Protein AF-A0A0D0IXL4-F1 (afdb_monomer)

Structure (mmCIF, N/CA/C/O backbone):
data_AF-A0A0D0IXL4-F1
#
_entry.id   AF-A0A0D0IXL4-F1
#
loop_
_atom_site.group_PDB
_atom_site.id
_atom_site.type_symbol
_atom_site.label_atom_id
_atom_site.label_alt_id
_atom_site.label_comp_id
_atom_site.label_asym_id
_atom_site.label_entity_id
_atom_site.label_seq_id
_atom_site.pdbx_PDB_ins_code
_atom_site.Cartn_x
_atom_site.Cartn_y
_atom_site.Cartn_z
_atom_site.occupancy
_atom_site.B_iso_or_equiv
_atom_site.auth_seq_id
_atom_site.auth_comp_id
_atom_site.auth_asym_id
_atom_site.auth_atom_id
_atom_site.pdbx_PDB_model_num
ATOM 1 N N . MET A 1 1 ? -18.899 -15.062 31.248 1.00 59.69 1 MET A N 1
ATOM 2 C CA . MET A 1 1 ? -19.725 -14.976 30.022 1.00 59.69 1 MET A CA 1
ATOM 3 C C . MET A 1 1 ? -20.084 -13.546 29.604 1.00 59.69 1 MET A C 1
ATOM 5 O O . MET A 1 1 ? -19.850 -13.197 28.460 1.00 59.69 1 MET A O 1
ATOM 9 N N . ARG A 1 2 ? -20.596 -12.676 30.492 1.00 73.44 2 ARG A N 1
ATOM 10 C CA . ARG A 1 2 ? -21.011 -11.306 30.106 1.00 73.44 2 ARG A CA 1
ATOM 11 C C . ARG A 1 2 ? -19.868 -10.405 29.614 1.00 73.44 2 ARG A C 1
ATOM 13 O O . ARG A 1 2 ? -19.995 -9.761 28.582 1.00 73.44 2 ARG A O 1
ATOM 20 N N . LYS A 1 3 ? -18.745 -10.380 30.342 1.00 78.88 3 LYS A N 1
ATOM 21 C CA . LYS A 1 3 ? -17.550 -9.598 29.968 1.00 78.88 3 LYS A CA 1
ATOM 22 C C . LYS A 1 3 ? -16.921 -10.084 28.660 1.00 78.88 3 LYS A C 1
ATOM 24 O O . LYS A 1 3 ? -16.485 -9.268 27.862 1.00 78.88 3 LYS A O 1
ATOM 29 N N . THR A 1 4 ? -16.896 -11.399 28.439 1.00 80.12 4 THR A N 1
ATOM 30 C CA . THR A 1 4 ? -16.387 -11.995 27.197 1.00 80.12 4 THR A CA 1
ATOM 31 C C . THR A 1 4 ? -17.293 -11.677 26.011 1.00 80.12 4 THR A C 1
ATOM 33 O O . THR A 1 4 ? -16.784 -11.286 24.970 1.00 80.12 4 THR A O 1
ATOM 36 N N . LEU A 1 5 ? -18.619 -11.744 26.183 1.00 82.31 5 LEU A N 1
ATOM 37 C CA . LEU A 1 5 ? -19.578 -11.371 25.140 1.00 82.31 5 LEU A CA 1
ATOM 38 C C . LEU A 1 5 ? -19.495 -9.881 24.780 1.00 82.31 5 LEU A C 1
ATOM 40 O O . LEU A 1 5 ? -19.464 -9.559 23.599 1.00 82.31 5 LEU A O 1
ATOM 44 N N . LEU A 1 6 ? -19.367 -8.984 25.770 1.00 85.44 6 LEU A N 1
ATOM 45 C CA . LEU A 1 6 ? -19.098 -7.564 25.505 1.00 85.44 6 LEU A CA 1
ATOM 46 C C . LEU A 1 6 ? -17.774 -7.378 24.750 1.00 85.44 6 LEU A C 1
ATOM 48 O O . LEU A 1 6 ? -17.719 -6.601 23.809 1.00 85.44 6 LEU A O 1
ATOM 52 N N . GLY A 1 7 ? -16.710 -8.083 25.144 1.00 84.75 7 GLY A N 1
ATOM 53 C CA . GLY A 1 7 ? -15.416 -7.993 24.463 1.00 84.75 7 GLY A CA 1
ATOM 54 C C . GLY A 1 7 ? -15.495 -8.374 22.982 1.00 84.75 7 GLY A C 1
ATOM 55 O O . GLY A 1 7 ? -14.966 -7.650 22.143 1.00 84.75 7 GLY A O 1
ATOM 56 N N . ILE A 1 8 ? -16.196 -9.468 22.663 1.00 85.69 8 ILE A N 1
ATOM 57 C CA . ILE A 1 8 ? -16.444 -9.902 21.278 1.00 85.69 8 ILE A CA 1
ATOM 58 C C . ILE A 1 8 ? -17.292 -8.863 20.535 1.00 85.69 8 ILE A C 1
ATOM 60 O O . ILE A 1 8 ? -16.949 -8.478 19.420 1.00 85.69 8 ILE A O 1
ATOM 64 N N . ASP A 1 9 ? -18.359 -8.366 21.165 1.00 88.38 9 ASP A N 1
ATOM 65 C CA . ASP A 1 9 ? -19.241 -7.362 20.568 1.00 88.38 9 ASP A CA 1
ATOM 66 C C . ASP A 1 9 ? -18.495 -6.070 20.215 1.00 88.38 9 ASP A C 1
ATOM 68 O O . ASP A 1 9 ? -18.619 -5.558 19.104 1.00 88.38 9 ASP A O 1
ATOM 72 N N . LEU A 1 10 ? -17.658 -5.580 21.130 1.00 90.06 10 LEU A N 1
ATOM 73 C CA . LEU A 1 10 ? -16.831 -4.399 20.912 1.00 90.06 10 LEU A CA 1
ATOM 74 C C . LEU A 1 10 ? -15.777 -4.629 19.820 1.00 90.06 10 LEU A C 1
ATOM 76 O O . LEU A 1 10 ? -15.544 -3.734 19.016 1.00 90.06 10 LEU A O 1
ATOM 80 N N . ALA A 1 11 ? -15.178 -5.820 19.731 1.00 87.62 11 ALA A N 1
ATOM 81 C CA . ALA A 1 11 ? -14.245 -6.148 18.651 1.00 87.62 11 ALA A CA 1
ATOM 82 C C . ALA A 1 11 ? -14.926 -6.155 17.269 1.00 87.62 11 ALA A C 1
ATOM 84 O O . ALA A 1 11 ? -14.375 -5.643 16.297 1.00 87.62 11 ALA A O 1
ATOM 85 N N . ILE A 1 12 ? -16.148 -6.683 17.172 1.00 87.88 12 ILE A N 1
ATOM 86 C CA . ILE A 1 12 ? -16.920 -6.655 15.921 1.00 87.88 12 ILE A CA 1
ATOM 87 C C . ILE A 1 12 ? -17.332 -5.216 15.584 1.00 87.88 12 ILE A C 1
ATOM 89 O O . ILE A 1 12 ? -17.188 -4.783 14.439 1.00 87.88 12 ILE A O 1
ATOM 93 N N . CYS A 1 13 ? -17.774 -4.442 16.579 1.00 88.69 13 CYS A N 1
ATOM 94 C CA . CYS A 1 13 ? -18.131 -3.037 16.390 1.00 88.69 13 CYS A CA 1
ATOM 95 C C . CYS A 1 13 ? -16.931 -2.185 15.955 1.00 88.69 13 CYS A C 1
ATOM 97 O O . CYS A 1 13 ? -17.100 -1.294 15.123 1.00 88.69 13 CYS A O 1
ATOM 99 N N . SER A 1 14 ? -15.727 -2.434 16.482 1.00 88.19 14 SER A N 1
ATOM 100 C CA . SER A 1 14 ? -14.522 -1.695 16.091 1.00 88.19 14 SER A CA 1
ATOM 101 C C . SER A 1 14 ? -14.105 -2.005 14.654 1.00 88.19 14 SER A C 1
ATOM 103 O O . SER A 1 14 ? -13.852 -1.074 13.892 1.00 88.19 14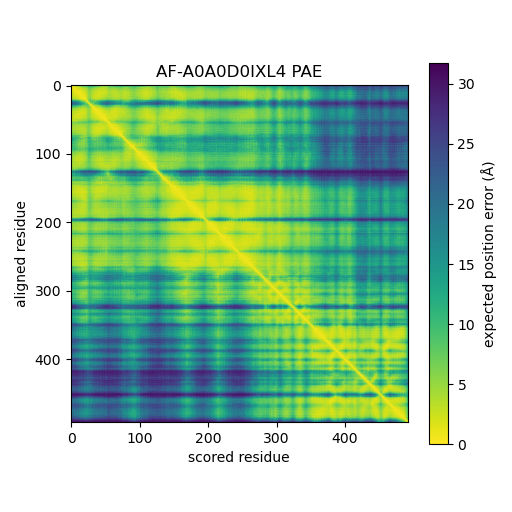 SER A O 1
ATOM 105 N N . LEU A 1 15 ? -14.117 -3.278 14.245 1.00 86.12 15 LEU A N 1
ATOM 106 C CA . LEU A 1 15 ? -13.844 -3.672 12.860 1.00 86.12 15 LEU A CA 1
ATOM 107 C C . LEU A 1 15 ? -14.854 -3.048 11.892 1.00 86.12 15 LEU A C 1
ATOM 109 O O . LEU A 1 15 ? -14.462 -2.485 10.868 1.00 86.12 15 LEU A O 1
ATOM 113 N N . TRP A 1 16 ? -16.143 -3.088 12.236 1.00 87.44 16 TRP A N 1
ATOM 114 C CA . TRP A 1 16 ? -17.185 -2.455 11.431 1.00 87.44 16 TRP A CA 1
ATOM 115 C C . TRP A 1 16 ? -17.025 -0.930 11.373 1.00 87.44 16 TRP A C 1
ATOM 117 O O . TRP A 1 16 ? -17.123 -0.360 10.292 1.00 87.44 16 TRP A O 1
ATOM 127 N N . THR A 1 17 ? -16.675 -0.277 12.486 1.00 86.94 17 THR A N 1
ATOM 128 C CA . THR A 1 17 ? -16.367 1.164 12.527 1.00 86.94 17 THR A CA 1
ATOM 129 C C . THR A 1 17 ? -15.219 1.510 11.578 1.00 86.94 17 THR A C 1
ATOM 131 O O . THR A 1 17 ? -15.349 2.410 10.754 1.00 86.94 17 THR A O 1
ATOM 134 N N . ILE A 1 18 ? -14.113 0.763 11.642 1.00 84.44 18 ILE A N 1
ATOM 135 C CA . ILE A 1 18 ? -12.942 0.954 10.774 1.00 84.44 18 ILE A CA 1
ATOM 136 C C . ILE A 1 18 ? -13.326 0.783 9.298 1.00 84.44 18 ILE A C 1
ATOM 138 O O . ILE A 1 18 ? -12.917 1.591 8.468 1.00 84.44 18 ILE A O 1
ATOM 142 N N . ALA A 1 19 ? -14.137 -0.224 8.960 1.00 81.44 19 ALA A N 1
ATOM 143 C CA . ALA A 1 19 ? -14.572 -0.474 7.585 1.00 81.44 19 ALA A CA 1
ATOM 144 C C . ALA A 1 19 ? -15.552 0.595 7.064 1.00 81.44 19 ALA A C 1
ATOM 146 O O . ALA A 1 19 ? -15.391 1.105 5.951 1.00 81.44 19 ALA A O 1
ATOM 147 N N . ALA A 1 20 ? -16.555 0.952 7.869 1.00 81.00 20 ALA A N 1
ATOM 148 C CA . ALA A 1 20 ? -17.573 1.935 7.516 1.00 81.00 20 ALA A CA 1
ATOM 149 C C . ALA A 1 20 ? -16.964 3.323 7.318 1.00 81.00 20 ALA A C 1
ATOM 151 O O . ALA A 1 20 ? -17.274 4.001 6.336 1.00 81.00 20 ALA A O 1
ATOM 152 N N . LEU A 1 21 ? -16.057 3.714 8.214 1.00 78.88 21 LEU A N 1
ATOM 153 C CA . LEU A 1 21 ? -15.384 5.001 8.153 1.00 78.88 21 LEU A CA 1
ATOM 154 C C . LEU A 1 21 ? -14.280 4.998 7.093 1.00 78.88 21 LEU A C 1
ATOM 156 O O . LEU A 1 21 ? -14.311 5.839 6.201 1.00 78.88 21 LEU A O 1
ATOM 160 N N . GLY A 1 22 ? -13.367 4.024 7.089 1.00 73.62 22 GLY A N 1
ATOM 161 C CA . GLY A 1 22 ? -12.206 3.997 6.186 1.00 73.62 22 GLY A CA 1
ATOM 162 C C . GLY A 1 22 ? -12.528 4.042 4.687 1.00 73.62 22 GLY A C 1
ATOM 163 O O . GLY A 1 22 ? -11.679 4.413 3.886 1.00 73.62 22 GLY A O 1
ATOM 164 N N . SER A 1 23 ? -13.757 3.709 4.293 1.00 67.38 23 SER A N 1
ATOM 165 C CA . SER A 1 23 ? -14.233 3.844 2.910 1.00 67.38 23 SER A CA 1
ATOM 166 C C . SER A 1 23 ? -14.650 5.269 2.505 1.00 67.38 23 SER A C 1
ATOM 168 O O . SER A 1 23 ? -14.954 5.512 1.340 1.00 67.38 23 SER A O 1
ATOM 170 N N . ARG A 1 24 ? -14.695 6.211 3.453 1.00 69.12 24 ARG A N 1
ATOM 171 C CA . ARG A 1 24 ? -15.219 7.570 3.284 1.00 69.12 24 ARG A CA 1
ATOM 172 C C . ARG A 1 24 ? -14.089 8.572 3.502 1.00 69.12 24 ARG A C 1
ATOM 174 O O . ARG A 1 24 ? -13.617 8.746 4.622 1.00 69.12 24 ARG A O 1
ATOM 181 N N . ILE A 1 25 ? -13.651 9.215 2.421 1.00 56.69 25 ILE A N 1
ATOM 182 C CA . ILE A 1 25 ? -12.528 10.171 2.430 1.00 56.69 25 ILE A CA 1
ATOM 183 C C . ILE A 1 25 ? -13.014 11.601 2.746 1.00 56.69 25 ILE A C 1
ATOM 185 O O . ILE A 1 25 ? -12.308 12.362 3.402 1.00 56.69 25 ILE A O 1
ATOM 189 N N . ALA A 1 26 ? -14.249 11.956 2.370 1.00 56.75 26 ALA A N 1
ATOM 190 C CA . ALA A 1 26 ? -14.803 13.303 2.536 1.00 56.75 26 ALA A CA 1
ATOM 191 C C . ALA A 1 26 ? -15.805 13.387 3.703 1.00 56.75 26 ALA A C 1
ATOM 193 O O . ALA A 1 26 ? -17.016 13.249 3.534 1.00 56.75 26 ALA A O 1
ATOM 194 N N . TRP A 1 27 ? -15.280 13.627 4.903 1.00 56.19 27 TRP A N 1
ATOM 195 C CA . TRP A 1 27 ? -16.036 13.680 6.158 1.00 56.19 27 TRP A CA 1
ATOM 196 C C . TRP A 1 27 ? -17.001 14.854 6.286 1.00 56.19 27 TRP A C 1
ATOM 198 O O . TRP A 1 27 ? -18.099 14.691 6.809 1.00 56.19 27 TRP A O 1
ATOM 208 N N . VAL A 1 28 ? -16.575 16.026 5.820 1.00 53.00 28 VAL A N 1
ATOM 209 C CA . VAL A 1 28 ? -17.276 17.299 6.046 1.00 53.00 28 VAL A CA 1
ATOM 210 C C . VAL A 1 28 ? -18.289 17.591 4.936 1.00 53.00 28 VAL A C 1
ATOM 212 O O . VAL A 1 28 ? -19.235 18.339 5.145 1.00 53.00 28 VAL A O 1
ATOM 215 N N . ALA A 1 29 ? -18.127 16.965 3.769 1.00 56.06 29 ALA A N 1
ATOM 216 C CA . ALA A 1 29 ? -18.867 17.340 2.570 1.00 56.06 29 ALA A CA 1
ATOM 217 C C . ALA A 1 29 ? -20.247 16.675 2.437 1.00 56.06 29 ALA A C 1
ATOM 219 O O . ALA A 1 29 ? -21.055 17.139 1.640 1.00 56.06 29 ALA A O 1
ATOM 220 N N . THR A 1 30 ? -20.535 15.587 3.169 1.00 66.94 30 THR A N 1
ATOM 221 C CA . THR A 1 30 ? -21.775 14.819 2.953 1.00 66.94 30 THR A CA 1
ATOM 222 C C . THR A 1 30 ? -22.548 14.564 4.252 1.00 66.94 30 THR A C 1
ATOM 224 O O . THR A 1 30 ? -22.001 13.981 5.181 1.00 66.94 30 THR A O 1
ATOM 227 N N . PRO A 1 31 ? -23.848 14.906 4.337 1.00 70.88 31 PRO A N 1
ATOM 228 C CA . PRO A 1 31 ? -24.694 14.577 5.495 1.00 70.88 31 PRO A CA 1
ATOM 229 C C . PRO A 1 31 ? -24.718 13.076 5.837 1.00 70.88 31 PRO A C 1
ATOM 231 O O . PRO A 1 31 ? -24.894 12.683 6.990 1.00 70.88 31 PRO A O 1
ATOM 234 N N . ALA A 1 32 ? -24.482 12.227 4.834 1.00 70.56 32 ALA A N 1
ATOM 235 C CA . ALA A 1 32 ? -24.432 10.778 4.963 1.00 70.56 32 ALA A CA 1
ATOM 236 C C . ALA A 1 32 ? -23.350 10.268 5.938 1.00 70.56 32 ALA A C 1
ATOM 238 O O . ALA A 1 32 ? -23.561 9.251 6.597 1.00 70.56 32 ALA A O 1
ATOM 239 N N . THR A 1 33 ? -22.201 10.945 6.061 1.00 73.88 33 THR A N 1
ATOM 240 C CA . THR A 1 33 ? -21.124 10.537 6.991 1.00 73.88 33 THR A CA 1
ATOM 241 C C . THR A 1 33 ? -21.534 10.735 8.449 1.00 73.88 33 THR A C 1
ATOM 243 O O . THR A 1 33 ? -21.271 9.870 9.287 1.00 73.88 33 THR A O 1
ATOM 246 N N . TRP A 1 34 ? -22.239 11.828 8.748 1.00 79.38 34 TRP A N 1
ATOM 247 C CA . TRP A 1 34 ? -22.753 12.131 10.084 1.00 79.38 34 TRP A CA 1
ATOM 248 C C . TRP A 1 34 ? -23.787 11.107 10.549 1.00 79.38 34 TRP A C 1
ATOM 250 O O . TRP A 1 34 ? -23.755 10.676 11.700 1.00 79.38 34 TRP A O 1
ATOM 260 N N . ILE A 1 35 ? -24.648 10.647 9.640 1.00 82.44 35 ILE A N 1
ATOM 261 C CA . ILE A 1 35 ? -25.634 9.597 9.927 1.00 82.44 35 ILE A CA 1
ATOM 262 C C . ILE A 1 35 ? -24.937 8.279 10.288 1.00 82.44 35 ILE A C 1
ATOM 264 O O . ILE A 1 35 ? -25.296 7.652 11.283 1.00 82.44 35 ILE A O 1
ATOM 268 N N . VAL A 1 36 ? -23.896 7.881 9.545 1.00 82.31 36 VAL A N 1
ATOM 269 C CA . VAL A 1 36 ? -23.115 6.665 9.846 1.00 82.31 36 VAL A CA 1
ATOM 270 C C . VAL A 1 36 ? -22.403 6.778 11.194 1.00 82.31 36 VAL A C 1
ATOM 272 O O . VAL A 1 36 ? -22.407 5.824 11.967 1.00 82.31 36 VAL A O 1
ATOM 275 N N . MET A 1 37 ? -21.844 7.945 11.520 1.00 84.75 37 MET A N 1
ATOM 276 C CA . MET A 1 37 ? -21.252 8.204 12.837 1.00 84.75 37 MET A CA 1
ATOM 277 C C . MET A 1 37 ? -22.267 8.059 13.970 1.00 84.75 37 MET A C 1
ATOM 279 O O . MET A 1 37 ? -21.988 7.382 14.959 1.00 84.75 37 MET A O 1
ATOM 283 N N . LEU A 1 38 ? -23.455 8.649 13.828 1.00 87.38 38 LEU A N 1
ATOM 284 C CA . LEU A 1 38 ? -24.531 8.512 14.812 1.00 87.38 38 LEU A CA 1
ATOM 285 C C . LEU A 1 38 ? -24.987 7.053 14.951 1.00 87.38 38 LEU A C 1
ATOM 287 O O . LEU A 1 38 ? -25.262 6.588 16.059 1.00 87.38 38 LEU A O 1
ATOM 291 N N . LEU A 1 39 ? -25.008 6.303 13.849 1.00 88.88 39 LEU A N 1
ATOM 292 C CA . LEU A 1 39 ? -25.343 4.880 13.831 1.00 88.88 39 LEU A CA 1
ATOM 293 C C . LEU A 1 39 ? -24.285 4.052 14.587 1.00 88.88 39 LEU A C 1
ATOM 295 O O . LEU A 1 39 ? -24.630 3.224 15.427 1.00 88.88 39 LEU A O 1
ATOM 299 N N . ILE A 1 40 ? -22.995 4.332 14.385 1.00 88.94 40 ILE A N 1
ATOM 300 C CA . ILE A 1 40 ? -21.899 3.697 15.138 1.00 88.94 40 ILE A CA 1
ATOM 301 C C . ILE A 1 40 ? -21.986 4.040 16.631 1.00 88.94 40 ILE A C 1
ATOM 303 O O . ILE A 1 40 ? -21.918 3.153 17.484 1.00 88.94 40 ILE A O 1
ATOM 307 N N . MET A 1 41 ? -22.173 5.318 16.961 1.00 89.12 41 MET A N 1
ATOM 308 C CA . MET A 1 41 ? -22.236 5.785 18.347 1.00 89.12 41 MET A CA 1
ATOM 309 C C . MET A 1 41 ? -23.440 5.207 19.096 1.00 89.12 41 MET A C 1
ATOM 311 O O . MET A 1 41 ? -23.290 4.749 20.229 1.00 89.12 41 MET A O 1
ATOM 315 N N . SER A 1 42 ? -24.614 5.163 18.460 1.00 89.50 42 SER A N 1
ATOM 316 C CA . SER A 1 42 ? -25.811 4.534 19.032 1.00 89.50 42 SER A CA 1
ATOM 317 C C . SER A 1 42 ? -25.621 3.029 19.240 1.00 89.50 42 SER A C 1
ATOM 319 O O . SER A 1 42 ? -26.000 2.515 20.294 1.00 89.50 42 SER A O 1
ATOM 321 N N . ARG A 1 43 ? -24.942 2.330 18.318 1.00 90.81 43 ARG A N 1
ATOM 322 C CA . ARG A 1 43 ? -24.628 0.901 18.470 1.00 90.81 43 ARG A CA 1
ATOM 323 C C . ARG A 1 43 ? -23.680 0.611 19.629 1.00 90.81 43 ARG A C 1
ATOM 325 O O . ARG A 1 43 ? -23.906 -0.345 20.371 1.00 90.81 43 ARG A O 1
ATOM 332 N N . LEU A 1 44 ? -22.636 1.422 19.798 1.00 89.88 44 LEU A N 1
ATOM 333 C CA . LEU A 1 44 ? -21.709 1.299 20.927 1.00 89.88 44 LEU A CA 1
ATOM 334 C C . LEU A 1 44 ? -22.412 1.602 22.252 1.00 89.88 44 LEU A C 1
ATOM 336 O O . LEU A 1 44 ? -22.243 0.879 23.234 1.00 89.88 44 LEU A O 1
ATOM 340 N N . LEU A 1 45 ? -23.244 2.644 22.277 1.00 89.31 45 LEU A N 1
ATOM 341 C CA . LEU A 1 45 ? -24.039 3.001 23.448 1.00 89.31 45 LEU A CA 1
ATOM 342 C C . LEU A 1 45 ? -25.013 1.878 23.832 1.00 89.31 45 LEU A C 1
ATOM 344 O O . LEU A 1 45 ? -25.172 1.573 25.017 1.00 89.31 45 LEU A O 1
ATOM 348 N N . LEU A 1 46 ? -25.609 1.208 22.843 1.00 88.69 46 LEU A N 1
ATOM 349 C CA . LEU A 1 46 ? -26.437 0.026 23.055 1.00 88.69 46 LEU A CA 1
ATOM 350 C C . LEU A 1 46 ? -25.638 -1.117 23.705 1.00 88.69 46 LEU A C 1
ATOM 352 O O . LEU A 1 46 ? -26.096 -1.679 24.697 1.00 88.69 46 LEU A O 1
ATOM 356 N N . SER A 1 47 ? -24.419 -1.416 23.239 1.00 88.88 47 SER A N 1
ATOM 357 C CA . SER A 1 47 ? -23.553 -2.437 23.859 1.00 88.88 47 SER A CA 1
ATOM 358 C C . SER A 1 47 ? -23.316 -2.175 25.345 1.00 88.88 47 SER A C 1
ATOM 360 O O . SER A 1 47 ? -23.478 -3.075 26.174 1.00 88.88 47 SER A O 1
ATOM 362 N N . PHE A 1 48 ? -22.950 -0.938 25.696 1.00 86.56 48 PHE A N 1
ATOM 363 C CA . PHE A 1 48 ? -22.652 -0.572 27.080 1.00 86.56 48 PHE A CA 1
ATOM 364 C C . PHE A 1 48 ? -23.913 -0.563 27.949 1.00 86.56 48 PHE A C 1
ATOM 366 O O . PHE A 1 48 ? -23.894 -1.118 29.046 1.00 86.56 48 PHE A O 1
ATOM 373 N N . THR A 1 49 ? -25.038 -0.034 27.464 1.00 86.00 49 THR A N 1
ATOM 374 C CA . THR A 1 49 ? -26.302 -0.052 28.226 1.00 86.00 49 THR A CA 1
ATOM 375 C C . THR A 1 49 ? -26.839 -1.475 28.445 1.00 86.00 49 THR A C 1
ATOM 377 O O . THR A 1 49 ? -27.256 -1.808 29.559 1.00 86.00 49 THR A O 1
ATOM 380 N N . LEU A 1 50 ? -26.734 -2.370 27.454 1.00 85.75 50 LEU A N 1
ATOM 381 C CA . LEU A 1 50 ? -27.044 -3.799 27.618 1.00 85.75 50 LEU A CA 1
ATOM 382 C C . LEU A 1 50 ? -26.060 -4.497 28.572 1.00 85.75 50 LEU A C 1
ATOM 384 O O . LEU A 1 50 ? -26.449 -5.366 29.363 1.00 85.75 50 LEU A O 1
ATOM 388 N N . TYR A 1 51 ? -24.787 -4.096 28.564 1.00 84.69 51 TYR A N 1
ATOM 389 C CA . TYR A 1 51 ? -23.784 -4.573 29.518 1.00 84.69 51 TYR A CA 1
ATOM 390 C C . TYR A 1 51 ? -23.956 -4.028 30.942 1.00 84.69 51 TYR A C 1
ATOM 392 O O . TYR A 1 51 ? -23.528 -4.686 31.888 1.00 84.69 51 TYR A O 1
ATOM 400 N N . HIS A 1 52 ? -24.626 -2.900 31.142 1.00 82.75 52 HIS A N 1
ATOM 401 C CA . HIS A 1 52 ? -25.021 -2.456 32.480 1.00 82.75 52 HIS A CA 1
ATOM 402 C C . HIS A 1 52 ? -26.394 -2.992 32.899 1.00 82.75 52 HIS A C 1
ATOM 404 O O . HIS A 1 52 ? -26.670 -3.074 34.087 1.00 82.75 52 HIS A O 1
ATOM 410 N N . ARG A 1 53 ? -27.163 -3.570 31.960 1.00 81.25 53 ARG A N 1
ATOM 411 C CA . ARG A 1 53 ? -28.532 -4.077 32.179 1.00 81.25 53 ARG A CA 1
ATOM 412 C C . ARG A 1 53 ? -29.480 -2.923 32.519 1.00 81.25 53 ARG A C 1
ATOM 414 O O . ARG A 1 53 ? -30.330 -3.014 33.387 1.00 81.25 53 ARG A O 1
ATOM 421 N N . GLU A 1 54 ? -29.325 -1.826 31.795 1.00 82.00 54 GLU A N 1
ATOM 422 C CA . GLU A 1 54 ? -30.071 -0.600 32.052 1.00 82.00 54 GLU A CA 1
ATOM 423 C C . GLU A 1 54 ? -31.467 -0.678 31.443 1.00 82.00 54 GLU A C 1
ATOM 425 O O . GLU A 1 54 ? -31.629 -1.013 30.264 1.00 82.00 54 GLU A O 1
ATOM 430 N N . LYS A 1 55 ? -32.485 -0.309 32.223 1.00 78.69 55 LYS A N 1
ATOM 431 C CA . LYS A 1 55 ? -33.883 -0.276 31.773 1.00 78.69 55 LYS A CA 1
ATOM 432 C C . LYS A 1 55 ? -34.068 0.650 30.569 1.00 78.69 55 LYS A C 1
ATOM 434 O O . LYS A 1 55 ? -34.845 0.346 29.673 1.00 78.69 55 LYS A O 1
ATOM 439 N N . LYS A 1 56 ? -33.301 1.743 30.510 1.00 82.69 56 LYS A N 1
ATOM 440 C CA . LYS A 1 56 ? 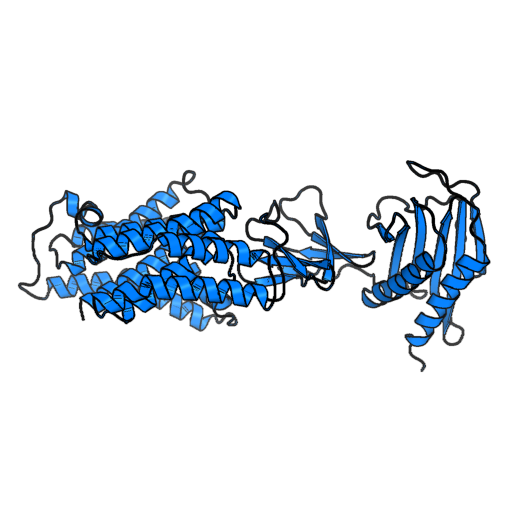-33.316 2.746 29.429 1.00 82.69 56 LYS A CA 1
ATOM 441 C C . LYS A 1 56 ? -32.515 2.346 28.181 1.00 82.69 56 LYS A C 1
ATOM 443 O O . LYS A 1 56 ? -32.376 3.160 27.276 1.00 82.69 56 LYS A O 1
ATOM 448 N N . SER A 1 57 ? -32.023 1.106 28.087 1.00 82.12 57 SER A N 1
ATOM 449 C CA . SER A 1 57 ? -31.330 0.593 26.887 1.00 82.12 57 SER A CA 1
ATOM 450 C C . SER A 1 57 ? -32.206 0.571 25.624 1.00 82.12 57 SER A C 1
ATOM 452 O O . SER A 1 57 ? -31.675 0.559 24.515 1.00 82.12 57 SER A O 1
ATOM 454 N N . TRP A 1 58 ? -33.535 0.659 25.764 1.00 82.75 58 TRP A N 1
ATOM 455 C CA . TRP A 1 58 ? -34.444 0.823 24.626 1.00 82.75 58 TRP A CA 1
ATOM 456 C C . TRP A 1 58 ? -34.212 2.129 23.854 1.00 82.75 58 TRP A C 1
ATOM 458 O O . TRP A 1 58 ? -34.461 2.158 22.656 1.00 82.75 58 TRP A O 1
ATOM 468 N N . ILE A 1 59 ? -33.700 3.186 24.500 1.00 84.69 59 ILE A N 1
ATOM 469 C CA . ILE A 1 59 ? -33.443 4.490 23.865 1.00 84.69 59 ILE A CA 1
ATOM 470 C C . ILE A 1 59 ? -32.336 4.379 22.802 1.00 84.69 59 ILE A C 1
ATOM 472 O O . ILE A 1 59 ? -32.623 4.637 21.630 1.00 84.69 59 ILE A O 1
ATOM 476 N N . PRO A 1 60 ? -31.096 3.950 23.135 1.00 86.00 60 PRO A N 1
ATOM 477 C CA . PRO A 1 60 ? -30.075 3.723 22.115 1.00 86.00 60 PRO A CA 1
ATOM 478 C C . PRO A 1 60 ? -30.475 2.617 21.134 1.00 86.00 60 PRO A C 1
ATOM 480 O O . PRO A 1 60 ? -30.078 2.677 19.975 1.00 86.00 60 PRO A O 1
ATOM 483 N N . GLY A 1 61 ? -31.293 1.648 21.564 1.00 86.31 61 GLY A N 1
ATOM 484 C CA . GLY A 1 61 ? -31.850 0.612 20.695 1.00 86.31 61 GLY A CA 1
ATOM 485 C C . GLY A 1 61 ? -32.757 1.172 19.597 1.00 86.31 61 GLY A C 1
ATOM 486 O O . GLY A 1 61 ? -32.523 0.902 18.423 1.00 86.31 61 GLY A O 1
ATOM 487 N N . LEU A 1 62 ? -33.751 1.992 19.951 1.00 87.69 62 LEU A N 1
ATOM 488 C CA . LEU A 1 62 ? -34.639 2.646 18.984 1.00 87.69 62 LEU A CA 1
ATOM 489 C C . LEU A 1 62 ? -33.879 3.612 18.083 1.00 87.69 62 LEU A C 1
ATOM 491 O O . LEU A 1 62 ? -34.124 3.628 16.880 1.00 87.69 62 LEU A O 1
ATOM 495 N N . LEU A 1 63 ? -32.937 4.379 18.642 1.00 88.31 63 LEU A N 1
ATOM 496 C CA . LEU A 1 63 ? -32.096 5.282 17.859 1.00 88.31 63 LEU A CA 1
ATOM 497 C C . LEU A 1 63 ? -31.295 4.502 16.806 1.00 88.31 63 LEU A C 1
ATOM 499 O O . LEU A 1 63 ? -31.290 4.872 15.636 1.00 88.31 63 LEU A O 1
ATOM 503 N N . PHE A 1 64 ? -30.668 3.392 17.202 1.00 89.50 64 PHE A N 1
ATOM 504 C CA . PHE A 1 64 ? -29.915 2.530 16.297 1.00 89.50 64 PHE A CA 1
ATOM 505 C C . PHE A 1 64 ? -30.802 1.893 15.220 1.00 89.50 64 PHE A C 1
ATOM 507 O O . PHE A 1 64 ? -30.453 1.929 14.040 1.00 89.50 64 PHE A O 1
ATOM 514 N N . MET A 1 65 ? -31.963 1.351 15.599 1.00 87.31 65 MET A N 1
ATOM 515 C CA . MET A 1 65 ? -32.911 0.747 14.656 1.00 87.31 65 MET A CA 1
ATOM 516 C C . MET A 1 65 ? -33.455 1.778 13.664 1.00 87.31 65 MET A C 1
ATOM 518 O O . MET A 1 65 ? -33.475 1.514 12.465 1.00 87.31 65 MET A O 1
ATOM 522 N N . GLY A 1 66 ? -33.831 2.967 14.142 1.00 87.94 66 GLY A N 1
ATOM 523 C CA . GLY A 1 66 ? -34.325 4.061 13.306 1.00 87.94 66 GLY A CA 1
ATOM 524 C C . GLY A 1 66 ? -33.271 4.563 12.320 1.00 87.94 66 GLY A C 1
ATOM 525 O O . GLY A 1 66 ? -33.551 4.673 11.129 1.00 87.94 66 GLY A O 1
ATOM 526 N N . LEU A 1 67 ? -32.035 4.787 12.783 1.00 87.62 67 LEU A N 1
ATOM 527 C CA . LEU A 1 67 ? -30.920 5.180 11.913 1.00 87.62 67 LEU A CA 1
ATOM 528 C C . LEU A 1 67 ? -30.569 4.089 10.897 1.00 87.62 67 LEU A C 1
ATOM 530 O O . LEU A 1 67 ? -30.241 4.407 9.758 1.00 87.62 67 LEU A O 1
ATOM 534 N N . THR A 1 68 ? -30.658 2.814 11.282 1.00 84.94 68 THR A N 1
ATOM 535 C CA . THR A 1 68 ? -30.409 1.684 10.376 1.00 84.94 68 THR A CA 1
ATOM 536 C C . THR A 1 68 ? -31.493 1.581 9.308 1.00 84.94 68 THR A C 1
ATOM 538 O O . THR A 1 68 ? -31.166 1.483 8.128 1.00 84.94 68 THR A O 1
ATOM 541 N N . ALA A 1 69 ? -32.769 1.670 9.691 1.00 85.69 69 ALA A N 1
ATOM 542 C CA . ALA A 1 69 ? -33.887 1.670 8.750 1.00 85.69 69 ALA A CA 1
ATOM 543 C C . ALA A 1 69 ? -33.792 2.843 7.765 1.00 85.69 69 ALA A C 1
ATOM 545 O O . ALA A 1 69 ? -33.938 2.641 6.563 1.00 85.69 69 ALA A O 1
ATOM 546 N N . PHE A 1 70 ? -33.459 4.039 8.261 1.00 85.62 70 PHE A N 1
ATOM 547 C CA . PHE A 1 70 ? -33.239 5.220 7.431 1.00 85.62 70 PHE A CA 1
ATOM 548 C C . PHE A 1 70 ? -32.047 5.054 6.475 1.00 85.62 70 PHE A C 1
ATOM 550 O O . PHE A 1 70 ? -32.141 5.356 5.287 1.00 85.62 70 PHE A O 1
ATOM 557 N N . ALA A 1 71 ? -30.916 4.546 6.972 1.00 83.38 71 ALA A N 1
ATOM 558 C CA . ALA A 1 71 ? -29.744 4.305 6.139 1.00 83.38 71 ALA A CA 1
ATOM 559 C C . ALA A 1 71 ? -30.051 3.295 5.021 1.00 83.38 71 ALA A C 1
ATOM 561 O O . ALA A 1 71 ? -29.670 3.527 3.878 1.00 83.38 71 ALA A O 1
ATOM 562 N N . ILE A 1 72 ? -30.802 2.228 5.312 1.00 81.94 72 ILE A N 1
ATOM 563 C CA . ILE A 1 72 ? -31.232 1.251 4.303 1.00 81.94 72 ILE A CA 1
ATOM 564 C C . ILE A 1 72 ? -32.214 1.879 3.304 1.00 81.94 72 ILE A C 1
ATOM 566 O O . ILE A 1 72 ? -32.041 1.693 2.102 1.00 81.94 72 ILE A O 1
ATOM 570 N N . SER A 1 73 ? -33.206 2.654 3.761 1.00 82.00 73 SER A N 1
ATOM 571 C CA . SER A 1 73 ? -34.223 3.243 2.875 1.00 82.00 73 SER A CA 1
ATOM 572 C C . SER A 1 73 ? -33.647 4.247 1.878 1.00 82.00 73 SER A C 1
ATOM 574 O O . SER A 1 73 ? -34.159 4.377 0.773 1.00 82.00 73 SER A O 1
ATOM 576 N N . VAL A 1 74 ? -32.578 4.952 2.258 1.00 81.56 74 VAL A N 1
ATOM 577 C CA . VAL A 1 74 ? -31.885 5.923 1.393 1.00 81.56 74 VAL A CA 1
ATOM 578 C C . VAL A 1 74 ? -30.754 5.256 0.584 1.00 81.56 74 VAL A C 1
ATOM 580 O O . VAL A 1 74 ? -30.027 5.924 -0.144 1.00 81.56 74 VAL A O 1
ATOM 583 N N . GLY A 1 75 ? -30.578 3.931 0.689 1.00 74.25 75 GLY A N 1
ATOM 584 C CA . GLY A 1 75 ? -29.512 3.203 -0.011 1.00 74.25 75 GLY A CA 1
ATOM 585 C C . GLY A 1 75 ? -28.104 3.574 0.471 1.00 74.25 75 GLY A C 1
ATOM 586 O O . GLY A 1 75 ? -27.125 3.464 -0.267 1.00 74.25 75 GLY A O 1
ATOM 587 N N . LEU A 1 76 ? -27.985 4.054 1.707 1.00 75.12 76 LEU A N 1
ATOM 588 C CA . LEU A 1 76 ? -26.738 4.522 2.285 1.00 75.12 76 LEU A CA 1
ATOM 589 C C . LEU A 1 76 ? -25.867 3.317 2.647 1.00 75.12 76 LEU A C 1
ATOM 591 O O . LEU A 1 76 ? -26.199 2.532 3.530 1.00 75.12 76 LEU A O 1
ATOM 595 N N . ASP A 1 77 ? -24.732 3.166 1.967 1.00 70.31 77 ASP A N 1
ATOM 596 C CA . ASP A 1 77 ? -23.876 1.991 2.145 1.00 70.31 77 ASP A CA 1
ATOM 597 C C . ASP A 1 77 ? -23.200 1.975 3.533 1.00 70.31 77 ASP A C 1
ATOM 599 O O . ASP A 1 77 ? -22.261 2.729 3.809 1.00 70.31 77 ASP A O 1
ATOM 603 N N . ILE A 1 78 ? -23.672 1.095 4.419 1.00 70.25 78 ILE A N 1
ATOM 604 C CA . ILE A 1 78 ? -23.138 0.884 5.778 1.00 70.25 78 ILE A CA 1
ATOM 605 C C . ILE A 1 78 ? -21.902 -0.053 5.761 1.00 70.25 78 ILE A C 1
ATOM 607 O O . ILE A 1 78 ? -21.317 -0.359 6.802 1.00 70.25 78 ILE A O 1
ATOM 611 N N . LYS A 1 79 ? -21.467 -0.491 4.566 1.00 72.31 79 LYS A N 1
ATOM 612 C CA . LYS A 1 79 ? -20.213 -1.210 4.278 1.00 72.31 79 LYS A CA 1
ATOM 613 C C . LYS A 1 79 ? -20.010 -2.524 5.035 1.00 72.31 79 LYS A C 1
ATOM 615 O O . LYS A 1 79 ? -18.874 -2.955 5.234 1.00 72.31 79 LYS A O 1
ATOM 620 N N . LEU A 1 80 ? -21.096 -3.234 5.344 1.00 69.88 80 LEU A N 1
ATOM 621 C CA . LEU A 1 80 ? -21.048 -4.632 5.807 1.00 69.88 80 LEU A CA 1
ATOM 622 C C . LEU A 1 80 ? -20.286 -5.524 4.810 1.00 69.88 80 LEU A C 1
ATOM 624 O O . LEU A 1 80 ? -19.395 -6.285 5.184 1.00 69.88 80 LEU A O 1
ATOM 628 N N . ASN A 1 81 ? -20.560 -5.315 3.523 1.00 69.81 81 ASN A N 1
ATOM 629 C CA . ASN A 1 81 ? -19.912 -5.975 2.391 1.00 69.81 81 ASN A CA 1
ATOM 630 C C . ASN A 1 81 ? -18.403 -5.685 2.309 1.00 69.81 81 ASN A C 1
ATOM 632 O O . ASN A 1 81 ? -17.617 -6.535 1.890 1.00 69.81 81 ASN A O 1
ATOM 636 N N . GLY A 1 82 ? -17.981 -4.484 2.717 1.00 67.06 82 GLY A N 1
ATOM 637 C CA . GLY A 1 82 ? -16.575 -4.081 2.719 1.00 67.06 82 GLY A CA 1
ATOM 638 C C . GLY A 1 82 ? -15.742 -4.938 3.670 1.00 67.06 82 GLY A C 1
ATOM 639 O O . GLY A 1 82 ? -14.672 -5.408 3.300 1.00 67.06 82 GLY A O 1
ATOM 640 N N . LEU A 1 83 ? -16.271 -5.216 4.859 1.00 70.44 83 LEU A N 1
ATOM 641 C CA . LEU A 1 83 ? -15.591 -6.009 5.880 1.00 70.44 83 LEU A CA 1
ATOM 642 C C . LEU A 1 83 ? -15.366 -7.467 5.442 1.00 70.44 83 LEU A C 1
ATOM 644 O O . LEU A 1 83 ? -14.270 -7.994 5.617 1.00 70.44 83 LEU A O 1
ATOM 648 N N . ALA A 1 84 ? -16.361 -8.085 4.796 1.00 72.75 84 ALA A N 1
ATOM 649 C CA . ALA A 1 84 ? -16.237 -9.436 4.245 1.00 72.75 84 ALA A CA 1
ATOM 650 C C . ALA A 1 84 ? -15.307 -9.484 3.019 1.00 72.75 84 ALA A C 1
ATOM 652 O O . ALA A 1 84 ? -14.447 -10.355 2.924 1.00 72.75 84 ALA A O 1
ATOM 653 N N . SER A 1 85 ? -15.434 -8.523 2.095 1.00 72.44 85 SER A N 1
ATOM 654 C CA . SER A 1 85 ? -14.630 -8.476 0.860 1.00 72.44 85 SER A CA 1
ATOM 655 C C . SER A 1 85 ? -13.134 -8.271 1.116 1.00 72.44 85 SER A C 1
ATOM 657 O O . SER A 1 85 ? -12.309 -8.843 0.411 1.00 72.44 85 SER A O 1
ATOM 659 N N . LYS A 1 86 ? -12.768 -7.486 2.138 1.00 73.25 86 LYS A N 1
ATOM 660 C CA . LYS A 1 86 ? -11.370 -7.169 2.466 1.00 73.25 86 LYS A CA 1
ATOM 661 C C . LYS A 1 86 ? -10.647 -8.289 3.216 1.00 73.25 86 LYS A C 1
ATOM 663 O O . LYS A 1 86 ? -9.421 -8.275 3.235 1.00 73.25 86 LYS A O 1
ATOM 668 N N . ALA A 1 87 ? -11.367 -9.262 3.780 1.00 70.12 87 ALA A N 1
ATOM 669 C CA . ALA A 1 87 ? -10.766 -10.422 4.438 1.00 70.12 87 ALA A CA 1
ATOM 670 C C . ALA A 1 87 ? -9.999 -11.323 3.452 1.00 70.12 87 ALA A C 1
ATOM 672 O O . ALA A 1 87 ? -8.910 -11.782 3.779 1.00 70.12 87 ALA A O 1
ATOM 673 N N . PHE A 1 88 ? -10.522 -11.514 2.236 1.00 71.19 88 PHE A N 1
ATOM 674 C CA . PHE A 1 88 ? -9.904 -12.344 1.192 1.00 71.19 88 PHE A CA 1
ATOM 675 C C . PHE A 1 88 ? -8.501 -11.864 0.785 1.00 71.19 88 PHE A C 1
ATOM 677 O O . PHE A 1 88 ? -7.542 -12.597 1.026 1.00 71.19 88 PHE A O 1
ATOM 684 N N . PRO A 1 89 ? -8.314 -10.624 0.282 1.00 66.69 89 PRO A N 1
ATOM 685 C CA . PRO A 1 89 ? -6.988 -10.148 -0.103 1.00 66.69 89 PRO A CA 1
ATOM 686 C C . PRO A 1 89 ? -6.044 -10.006 1.097 1.00 66.69 89 PRO A C 1
ATOM 688 O O . PRO A 1 89 ? -4.838 -10.158 0.946 1.00 66.69 89 PRO A O 1
ATOM 691 N N . LEU A 1 90 ? -6.567 -9.737 2.301 1.00 65.62 90 LEU A N 1
ATOM 692 C CA . LEU A 1 90 ? -5.743 -9.594 3.505 1.00 65.62 90 LEU A CA 1
ATOM 693 C C . LEU A 1 90 ? -5.176 -10.934 3.993 1.00 65.62 90 LEU A C 1
ATOM 695 O O . LEU A 1 90 ? -4.076 -10.964 4.538 1.00 65.62 90 LEU A O 1
ATOM 699 N N . LEU A 1 91 ? -5.908 -12.028 3.775 1.00 67.62 91 LEU A N 1
ATOM 700 C CA . LEU A 1 91 ? -5.466 -13.395 4.058 1.00 67.62 91 LEU A CA 1
ATOM 701 C C . LEU A 1 91 ? -4.812 -14.075 2.847 1.00 67.62 91 LEU A C 1
ATOM 703 O O . LEU A 1 91 ? -4.438 -15.240 2.949 1.00 67.62 91 LEU A O 1
ATOM 707 N N . ASN A 1 92 ? -4.664 -13.360 1.725 1.00 65.25 92 ASN A N 1
ATOM 708 C CA . ASN A 1 92 ? -4.190 -13.904 0.453 1.00 65.25 92 ASN A CA 1
ATOM 709 C C . ASN A 1 92 ? -4.996 -15.140 -0.002 1.00 65.25 92 ASN A C 1
ATOM 711 O O . ASN A 1 92 ? -4.432 -16.131 -0.459 1.00 65.25 92 ASN A O 1
ATOM 715 N N . LEU A 1 93 ? -6.316 -15.090 0.190 1.00 73.19 93 LEU A N 1
ATOM 716 C CA . LEU A 1 93 ? -7.263 -16.121 -0.226 1.00 73.19 93 LEU A CA 1
ATOM 717 C C . LEU A 1 93 ? -7.994 -15.679 -1.492 1.00 73.19 93 LEU A C 1
ATOM 719 O O . LEU A 1 93 ? -8.386 -14.515 -1.611 1.00 73.19 93 LEU A O 1
ATOM 723 N N . ASP A 1 94 ? -8.254 -16.632 -2.383 1.00 75.50 94 ASP A N 1
ATOM 724 C CA . ASP A 1 94 ? -9.096 -16.397 -3.551 1.00 75.50 94 ASP A CA 1
ATOM 725 C C . ASP A 1 94 ? -10.523 -16.038 -3.136 1.00 75.50 94 ASP A C 1
ATOM 727 O O . ASP A 1 94 ? -11.075 -16.541 -2.148 1.00 75.50 94 ASP A O 1
ATOM 731 N N . PHE A 1 95 ? -11.142 -15.147 -3.908 1.00 79.75 95 PHE A N 1
ATOM 732 C CA . PHE A 1 95 ? -12.493 -14.696 -3.623 1.00 79.75 95 PHE A CA 1
ATOM 733 C C . PHE A 1 95 ? -13.491 -15.852 -3.755 1.00 79.75 95 PHE A C 1
ATOM 735 O O . PHE A 1 95 ? -13.700 -16.398 -4.837 1.00 79.75 95 PHE A O 1
ATOM 742 N N . ASN A 1 96 ? -14.171 -16.186 -2.655 1.00 84.75 96 ASN A N 1
ATOM 743 C CA . ASN A 1 96 ? -15.225 -17.194 -2.643 1.00 84.75 96 ASN A CA 1
ATOM 744 C C . ASN A 1 96 ? -16.575 -16.564 -2.280 1.00 84.75 96 ASN A C 1
ATOM 746 O O . ASN A 1 96 ? -16.784 -16.087 -1.160 1.00 84.75 96 ASN A O 1
ATOM 750 N N . ARG A 1 97 ? -17.519 -16.618 -3.228 1.00 85.69 97 ARG A N 1
ATOM 751 C CA . ARG A 1 97 ? -18.856 -16.021 -3.102 1.00 85.69 97 ARG A CA 1
ATOM 752 C C . ARG A 1 97 ? -19.644 -16.555 -1.902 1.00 85.69 97 ARG A C 1
ATOM 754 O O . ARG A 1 97 ? -20.308 -15.771 -1.230 1.00 85.69 97 ARG A O 1
ATOM 761 N N . TRP A 1 98 ? -19.568 -17.853 -1.611 1.00 85.88 98 TRP A N 1
ATOM 762 C CA . TRP A 1 98 ? -20.324 -18.464 -0.512 1.00 85.88 98 TRP A CA 1
ATOM 763 C C . TRP A 1 98 ? -19.803 -18.015 0.852 1.00 85.88 98 TRP A C 1
ATOM 765 O O . TRP A 1 98 ? -20.586 -17.598 1.705 1.00 85.88 98 TRP A O 1
ATOM 775 N N . TRP A 1 99 ? -18.480 -18.008 1.028 1.00 83.44 99 TRP A N 1
ATOM 776 C CA . TRP A 1 99 ? -17.841 -17.482 2.238 1.00 83.44 99 TRP A CA 1
ATOM 777 C C . TRP A 1 99 ? -18.102 -15.991 2.424 1.00 83.44 99 TRP A C 1
ATOM 779 O O . TRP A 1 99 ? -18.370 -15.546 3.537 1.00 83.44 99 TRP A O 1
ATOM 789 N N . TYR A 1 100 ? -18.073 -15.225 1.335 1.00 84.12 100 TYR A N 1
ATOM 790 C CA . TYR A 1 100 ? -18.362 -13.797 1.354 1.00 84.12 100 TYR A CA 1
ATOM 791 C C . TYR A 1 100 ? -19.784 -13.514 1.862 1.00 84.12 100 TYR A C 1
ATOM 793 O O . TYR A 1 100 ? -19.964 -12.724 2.794 1.00 84.12 100 TYR A O 1
ATOM 801 N N . VAL A 1 101 ? -20.790 -14.193 1.297 1.00 85.50 101 VAL A N 1
ATOM 802 C CA . VAL A 1 101 ? -22.193 -14.060 1.722 1.00 85.50 101 VAL A CA 1
ATOM 803 C C . VAL A 1 101 ? -22.362 -14.516 3.173 1.00 85.50 101 VAL A C 1
ATOM 805 O O . VAL A 1 101 ? -22.956 -13.792 3.970 1.00 85.50 101 VAL A O 1
ATOM 808 N N . GLY A 1 102 ? -21.784 -15.663 3.543 1.00 85.81 102 GLY A N 1
ATOM 809 C CA . GLY A 1 102 ? -21.843 -16.194 4.906 1.00 85.81 102 GLY A CA 1
ATOM 810 C C . GLY A 1 102 ? -21.258 -15.240 5.953 1.00 85.81 102 GLY A C 1
ATOM 811 O O . GLY A 1 102 ? -21.915 -14.947 6.951 1.00 85.81 102 GLY A O 1
ATOM 812 N N . LEU A 1 103 ? -20.064 -14.688 5.707 1.00 83.50 103 LEU A N 1
ATOM 813 C CA . LEU A 1 103 ? -19.426 -13.706 6.595 1.00 83.50 103 LEU A CA 1
ATOM 814 C C . LEU A 1 103 ? -20.250 -12.424 6.719 1.00 83.50 103 LEU A C 1
ATOM 816 O O . LEU A 1 103 ? -20.418 -11.897 7.818 1.00 83.50 103 LEU A O 1
ATOM 820 N N . THR A 1 104 ? -20.791 -11.939 5.603 1.00 84.88 104 THR A N 1
ATOM 821 C CA . THR A 1 104 ? -21.617 -10.727 5.581 1.00 84.88 104 THR A CA 1
ATOM 822 C C . THR A 1 104 ? -22.879 -10.914 6.421 1.00 84.88 104 THR A C 1
ATOM 824 O O . THR A 1 104 ? -23.188 -10.075 7.268 1.00 84.88 104 THR A O 1
ATOM 827 N N . LEU A 1 105 ? -23.570 -12.045 6.247 1.00 85.69 105 LEU A N 1
ATOM 828 C CA . LEU A 1 105 ? -24.752 -12.398 7.031 1.00 85.69 105 LEU A CA 1
ATOM 829 C C . LEU A 1 105 ? -24.421 -12.571 8.513 1.00 85.69 105 LEU A C 1
ATOM 831 O O . LEU A 1 105 ? -25.176 -12.090 9.357 1.00 85.69 105 LEU A O 1
ATOM 835 N N . ALA A 1 106 ? -23.291 -13.196 8.849 1.00 86.50 106 ALA A N 1
ATOM 836 C CA . ALA A 1 106 ? -22.866 -13.369 10.235 1.00 86.50 106 ALA A CA 1
ATOM 837 C C . ALA A 1 106 ? -22.628 -12.018 10.933 1.00 86.50 106 ALA A C 1
ATOM 839 O O . ALA A 1 106 ? -23.134 -11.791 12.033 1.00 86.50 106 ALA A O 1
ATOM 840 N N . VAL A 1 107 ? -21.919 -11.093 10.277 1.00 85.19 107 VAL A N 1
ATOM 841 C CA . VAL A 1 107 ? -21.647 -9.749 10.813 1.00 85.19 107 VAL A CA 1
ATOM 842 C C . VAL A 1 107 ? -22.934 -8.930 10.925 1.00 85.19 107 VAL A C 1
ATOM 844 O O . VAL A 1 107 ? -23.164 -8.304 11.959 1.00 85.19 107 VAL A O 1
ATOM 847 N N . ALA A 1 108 ? -23.805 -8.972 9.912 1.00 85.69 108 ALA A N 1
ATOM 848 C CA . ALA A 1 108 ? -25.102 -8.295 9.947 1.00 85.69 108 ALA A CA 1
ATOM 849 C C . ALA A 1 108 ? -25.988 -8.827 11.086 1.00 85.69 108 ALA A C 1
ATOM 851 O O . ALA A 1 108 ? -26.531 -8.054 11.877 1.00 85.69 108 ALA A O 1
ATOM 852 N N . THR A 1 109 ? -26.061 -10.153 11.236 1.00 88.06 109 THR A N 1
ATOM 853 C CA . THR A 1 109 ? -26.803 -10.812 12.321 1.00 88.06 109 THR A CA 1
ATOM 854 C C . THR A 1 109 ? -26.259 -10.391 13.685 1.00 88.06 109 THR A C 1
ATOM 856 O O . THR A 1 109 ? -27.029 -10.074 14.592 1.00 88.06 109 THR A O 1
ATOM 859 N N . TRP A 1 110 ? -24.935 -10.315 13.838 1.00 89.50 110 TRP A N 1
ATOM 860 C CA . TRP A 1 110 ? -24.319 -9.891 15.093 1.00 89.50 110 TRP A CA 1
ATOM 861 C C . TRP A 1 110 ? -24.560 -8.413 15.416 1.00 89.50 110 TRP A C 1
ATOM 863 O O . TRP A 1 110 ? -24.820 -8.045 16.562 1.00 89.50 110 TRP A O 1
ATOM 873 N N . LEU A 1 111 ? -24.479 -7.532 14.421 1.00 86.31 111 LEU A N 1
ATOM 874 C CA . LEU A 1 111 ? -24.670 -6.103 14.641 1.00 86.31 111 LEU A CA 1
ATOM 875 C C . LEU A 1 111 ? -26.133 -5.752 14.926 1.00 86.31 111 LEU A C 1
ATOM 877 O O . LEU A 1 111 ? -26.367 -4.839 15.717 1.00 86.31 111 LEU A O 1
ATOM 881 N N . TRP A 1 112 ? -27.090 -6.474 14.337 1.00 85.38 112 TRP A N 1
ATOM 882 C CA . TRP A 1 112 ? -28.510 -6.108 14.368 1.00 85.38 112 TRP A CA 1
ATOM 883 C C . TRP A 1 112 ? -29.378 -7.022 15.232 1.00 85.38 112 TRP A C 1
ATOM 885 O O . TRP A 1 112 ? -30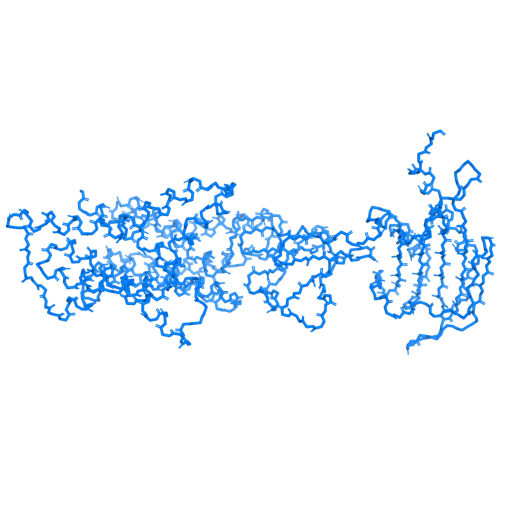.132 -6.537 16.074 1.00 85.38 112 TRP A O 1
ATOM 895 N N . VAL A 1 113 ? -29.265 -8.340 15.069 1.00 85.56 113 VAL A N 1
ATOM 896 C CA . VAL A 1 113 ? -30.170 -9.305 15.713 1.00 85.56 113 VAL A CA 1
ATOM 897 C C . VAL A 1 113 ? -29.738 -9.592 17.148 1.00 85.56 113 VAL A C 1
ATOM 899 O O . VAL A 1 113 ? -30.564 -9.582 18.060 1.00 85.56 113 VAL A O 1
ATOM 902 N N . VAL A 1 114 ? -28.439 -9.801 17.384 1.00 86.69 114 VAL A N 1
ATOM 903 C CA . VAL A 1 114 ? -27.919 -10.171 18.714 1.00 86.69 114 VAL A CA 1
ATOM 904 C C . VAL A 1 114 ? -28.259 -9.136 19.802 1.00 86.69 114 VAL A C 1
ATOM 906 O O . VAL A 1 114 ? -28.748 -9.551 20.855 1.00 86.69 114 VAL A O 1
ATOM 909 N N . PRO A 1 115 ? -28.092 -7.811 19.602 1.00 84.56 115 PRO A N 1
ATOM 910 C CA . PRO A 1 115 ? -28.464 -6.819 20.613 1.00 84.56 115 PRO A CA 1
ATOM 911 C C . PRO A 1 115 ? -29.952 -6.847 20.952 1.00 84.56 115 PRO A C 1
ATOM 913 O O . PRO A 1 115 ? -30.314 -6.705 22.118 1.00 84.56 115 PRO A O 1
ATOM 916 N N . LEU A 1 116 ? -30.804 -7.073 19.948 1.00 84.19 116 LEU A N 1
ATOM 917 C CA . LEU A 1 116 ? -32.253 -7.146 20.111 1.00 84.19 116 LEU A CA 1
ATOM 918 C C . LEU A 1 116 ? -32.646 -8.387 20.919 1.00 84.19 116 LEU A C 1
ATOM 920 O O . LEU A 1 116 ? -33.398 -8.278 21.886 1.00 84.19 116 LEU A O 1
ATOM 924 N N . VAL A 1 117 ? -32.067 -9.549 20.605 1.00 85.56 117 VAL A N 1
ATOM 925 C CA . VAL A 1 117 ? -32.270 -10.783 21.381 1.00 85.56 117 VAL A CA 1
ATOM 926 C C . VAL A 1 117 ? -31.800 -10.601 22.826 1.00 85.56 117 VAL A C 1
ATOM 928 O O . VAL A 1 117 ? -32.531 -10.934 23.757 1.00 85.56 117 VAL A O 1
ATOM 931 N N . VAL A 1 118 ? -30.613 -10.024 23.043 1.00 84.62 118 VAL A N 1
ATOM 932 C CA . VAL A 1 118 ? -30.080 -9.764 24.393 1.00 84.62 118 VAL A CA 1
ATOM 933 C C . VAL A 1 118 ? -30.980 -8.802 25.171 1.00 84.62 118 VAL A C 1
ATOM 935 O O . VAL A 1 118 ? -31.218 -9.012 26.362 1.00 84.62 118 VAL A O 1
ATOM 938 N N . PHE A 1 119 ? -31.501 -7.767 24.514 1.00 82.69 119 PHE A N 1
ATOM 939 C CA . PHE A 1 119 ? -32.447 -6.828 25.106 1.00 82.69 119 PHE A CA 1
ATOM 940 C C . PHE A 1 119 ? -33.751 -7.520 25.529 1.00 82.69 119 PHE A C 1
ATOM 942 O O . PHE A 1 119 ? -34.146 -7.403 26.690 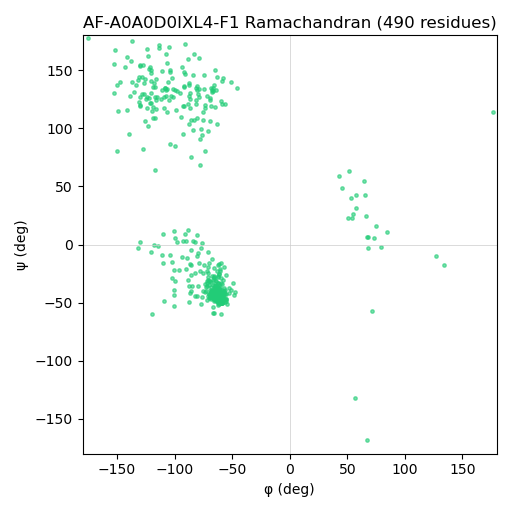1.00 82.69 119 PHE A O 1
ATOM 949 N N . LEU A 1 120 ? -34.367 -8.312 24.641 1.00 83.31 120 LEU A N 1
ATOM 950 C CA . LEU A 1 120 ? -35.585 -9.071 24.944 1.00 83.31 120 LEU A CA 1
ATOM 951 C C . LEU A 1 120 ? -35.365 -10.048 26.105 1.00 83.31 120 LEU A C 1
ATOM 953 O O . LEU A 1 120 ? -36.136 -10.055 27.062 1.00 83.31 120 LEU A O 1
ATOM 957 N N . VAL A 1 121 ? -34.273 -10.817 26.083 1.00 83.69 121 VAL A N 1
ATOM 958 C CA . VAL A 1 121 ? -33.924 -11.746 27.171 1.00 83.69 121 VAL A CA 1
ATOM 959 C C . VAL A 1 121 ? -33.766 -11.013 28.508 1.00 83.69 121 VAL A C 1
ATOM 961 O O . VAL A 1 121 ? -34.189 -11.529 29.545 1.00 83.69 121 VAL A O 1
ATOM 964 N N . ASN A 1 122 ? -33.182 -9.810 28.507 1.00 80.25 122 ASN A N 1
ATOM 965 C CA . ASN A 1 122 ? -33.030 -9.003 29.719 1.00 80.25 122 ASN A CA 1
ATOM 966 C C . ASN A 1 122 ? -34.365 -8.450 30.244 1.00 80.25 122 ASN A C 1
ATOM 968 O O . ASN A 1 122 ? -34.497 -8.310 31.457 1.00 80.25 122 ASN A O 1
ATOM 972 N N . ILE A 1 123 ? -35.340 -8.163 29.373 1.00 78.50 123 ILE A N 1
ATOM 973 C CA . ILE A 1 123 ? -36.699 -7.761 29.772 1.00 78.50 123 ILE A CA 1
ATOM 974 C C . ILE A 1 123 ? -37.475 -8.944 30.353 1.00 78.50 123 ILE A C 1
ATOM 976 O O . ILE A 1 123 ? -38.082 -8.819 31.416 1.00 78.50 123 ILE A O 1
ATOM 980 N N . PHE A 1 124 ? -37.458 -10.094 29.673 1.00 77.62 124 PHE A N 1
ATOM 981 C CA . PHE A 1 124 ? -38.246 -11.260 30.083 1.00 77.62 124 PHE A CA 1
ATOM 982 C C . PHE A 1 124 ? -37.709 -11.922 31.359 1.00 77.62 124 PHE A C 1
ATOM 984 O O . PHE A 1 124 ? -38.471 -12.529 32.114 1.00 77.62 124 PHE A O 1
ATOM 991 N N . ARG A 1 125 ? -36.415 -11.763 31.670 1.00 77.19 125 ARG A N 1
ATOM 992 C CA . ARG A 1 125 ? -35.869 -12.120 32.986 1.00 77.19 125 ARG A CA 1
ATOM 993 C C . ARG A 1 125 ? -36.254 -11.060 34.027 1.00 77.19 125 ARG A C 1
ATOM 995 O O . ARG A 1 125 ? -35.549 -10.068 34.203 1.00 77.19 125 ARG A O 1
ATOM 1002 N N . LYS A 1 126 ? -37.362 -11.295 34.744 1.00 51.66 126 LYS A N 1
ATOM 1003 C CA . LYS A 1 126 ? -37.812 -10.475 35.891 1.00 51.66 126 LYS A CA 1
ATOM 1004 C C . LYS A 1 126 ? -36.652 -10.171 36.861 1.00 51.66 126 LYS A C 1
ATOM 1006 O O . LYS A 1 126 ? -35.887 -11.065 37.210 1.00 51.66 126 LYS A O 1
ATOM 1011 N N . GLY A 1 127 ? -36.543 -8.912 37.307 1.00 58.50 127 GLY A N 1
ATOM 1012 C CA . GLY A 1 127 ? -35.604 -8.474 38.359 1.00 58.50 127 GLY A CA 1
ATOM 1013 C C . GLY A 1 127 ? -34.176 -8.132 37.906 1.00 58.50 127 GLY A C 1
ATOM 1014 O O . GLY A 1 127 ? -33.292 -7.971 38.739 1.00 58.50 127 GLY A O 1
ATOM 1015 N N . CYS A 1 128 ? -33.924 -8.034 36.598 1.00 59.31 128 CYS A N 1
ATOM 1016 C CA . CYS A 1 128 ? -32.566 -7.986 36.047 1.00 59.31 128 CYS A CA 1
ATOM 1017 C C . CYS A 1 128 ? -32.094 -6.592 35.591 1.00 59.31 128 CYS A C 1
ATOM 1019 O O . CYS A 1 128 ? -30.917 -6.444 35.249 1.00 59.31 128 CYS A O 1
ATOM 1021 N N . LEU A 1 129 ? -33.001 -5.605 35.551 1.00 65.94 129 LEU A N 1
ATOM 1022 C CA . LEU A 1 129 ? -32.750 -4.273 34.999 1.00 65.94 129 LEU A CA 1
ATOM 1023 C C . LEU A 1 129 ? -32.537 -3.230 36.102 1.00 65.94 129 LEU A C 1
ATOM 1025 O O . LEU A 1 129 ? -33.378 -3.085 36.987 1.00 65.94 129 LEU A O 1
ATOM 1029 N N . THR A 1 130 ? -31.439 -2.484 36.017 1.00 67.94 130 THR A N 1
ATOM 1030 C CA . THR A 1 130 ? -31.159 -1.315 36.859 1.00 67.94 130 THR A CA 1
ATOM 1031 C C . THR A 1 130 ? -31.688 -0.048 36.183 1.00 67.94 130 THR A C 1
ATOM 1033 O O . THR A 1 130 ? -31.726 0.035 34.954 1.00 67.94 130 THR A O 1
ATOM 1036 N N . ASP A 1 131 ? -32.144 0.933 36.963 1.00 71.50 131 ASP A N 1
ATOM 1037 C CA . ASP A 1 131 ? -32.568 2.250 36.458 1.00 71.50 131 ASP A CA 1
ATOM 1038 C C . ASP A 1 131 ? -31.663 3.335 37.045 1.00 71.50 131 ASP A C 1
ATOM 1040 O O . ASP A 1 131 ? -32.071 4.159 37.859 1.00 71.50 131 ASP A O 1
ATOM 1044 N N . THR A 1 132 ? -30.382 3.264 36.686 1.00 72.06 132 THR A N 1
ATOM 1045 C CA . THR A 1 132 ? -29.336 4.156 37.204 1.00 72.06 132 THR A CA 1
ATOM 1046 C C . THR A 1 132 ? -28.951 5.250 36.211 1.00 72.06 132 THR A C 1
ATOM 1048 O O . THR A 1 132 ? -28.337 6.243 36.595 1.00 72.06 132 THR A O 1
ATOM 1051 N N . LEU A 1 133 ? -29.333 5.110 34.937 1.00 72.06 133 LEU A N 1
ATOM 1052 C CA . LEU A 1 133 ? -28.948 6.043 33.880 1.00 72.06 133 LEU A CA 1
ATOM 1053 C C . LEU A 1 133 ? -29.813 7.314 33.824 1.00 72.06 133 LEU A C 1
ATOM 1055 O O . LEU A 1 133 ? -31.046 7.244 33.791 1.00 72.06 133 LEU A O 1
ATOM 1059 N N . THR A 1 134 ? -29.184 8.488 33.684 1.00 78.12 134 THR A N 1
ATOM 1060 C CA . THR A 1 134 ? -29.908 9.724 33.335 1.00 78.12 134 THR A CA 1
ATOM 1061 C C . THR A 1 134 ? -30.229 9.779 31.835 1.00 78.12 134 THR A C 1
ATOM 1063 O O . THR A 1 134 ? -29.590 9.114 31.020 1.00 78.12 134 THR A O 1
ATOM 1066 N N . TRP A 1 135 ? -31.197 10.612 31.431 1.00 74.25 135 TRP A N 1
ATOM 1067 C CA . TRP A 1 135 ? -31.521 10.823 30.011 1.00 74.25 135 TRP A CA 1
ATOM 1068 C C . TRP A 1 135 ? -30.304 11.274 29.192 1.00 74.25 135 TRP A C 1
ATOM 1070 O O . TRP A 1 135 ? -30.090 10.789 28.087 1.00 74.25 135 TRP A O 1
ATOM 1080 N N . LYS A 1 136 ? -29.450 12.136 29.759 1.00 78.44 136 LYS A N 1
ATOM 1081 C CA . LYS A 1 136 ? -28.211 12.585 29.101 1.00 78.44 136 LYS A CA 1
ATOM 1082 C C . LYS A 1 136 ? -27.234 11.428 28.873 1.00 78.44 136 LYS A C 1
ATOM 1084 O O . LYS A 1 136 ? -26.567 11.376 27.841 1.00 78.44 136 LYS A O 1
ATOM 1089 N N . ASP A 1 137 ? -27.170 10.486 29.809 1.00 75.44 137 ASP A N 1
ATOM 1090 C CA . ASP A 1 137 ? -26.329 9.293 29.688 1.00 75.44 137 ASP A CA 1
ATOM 1091 C C . ASP A 1 137 ? -26.848 8.352 28.595 1.00 75.44 137 ASP A C 1
ATOM 1093 O O . ASP A 1 137 ? -26.046 7.827 27.821 1.00 75.44 137 ASP A O 1
ATOM 1097 N N . ALA A 1 138 ? -28.174 8.238 28.453 1.00 71.81 138 ALA A N 1
ATOM 1098 C CA . ALA A 1 138 ? -28.835 7.423 27.431 1.00 71.81 138 ALA A CA 1
ATOM 1099 C C . ALA A 1 138 ? -28.691 7.976 26.000 1.00 71.81 138 ALA A C 1
ATOM 1101 O O . ALA A 1 138 ? -28.893 7.227 25.048 1.00 71.81 138 ALA A O 1
ATOM 1102 N N . PHE A 1 139 ? -28.301 9.248 25.847 1.00 72.81 139 PHE A N 1
ATOM 1103 C CA . PHE A 1 139 ? -27.995 9.895 24.562 1.00 72.81 139 PHE A CA 1
ATOM 1104 C C . PHE A 1 139 ? -26.491 9.983 24.244 1.00 72.81 139 PHE A C 1
ATOM 1106 O O . PHE A 1 139 ? -26.111 10.573 23.236 1.00 72.81 139 PHE A O 1
ATOM 1113 N N . GLY A 1 140 ? -25.618 9.391 25.068 1.00 77.38 140 GLY A N 1
ATOM 1114 C CA . GLY A 1 140 ? -24.194 9.240 24.739 1.00 77.38 140 GLY A CA 1
ATOM 1115 C C . GLY A 1 140 ? -23.221 9.754 25.791 1.00 77.38 140 GLY A C 1
ATOM 1116 O O . GLY A 1 140 ? -22.035 9.433 25.713 1.00 77.38 140 GLY A O 1
ATOM 1117 N N . LYS A 1 141 ? -23.683 10.469 26.827 1.00 84.12 141 LYS A N 1
ATOM 1118 C CA . LYS A 1 141 ? -22.805 10.880 27.938 1.00 84.12 141 LYS A CA 1
ATOM 1119 C C . LYS A 1 141 ? -22.220 9.670 28.682 1.00 84.12 141 LYS A C 1
ATOM 1121 O O . LYS A 1 141 ? -21.108 9.769 29.203 1.00 84.12 141 LYS A O 1
ATOM 1126 N N . LEU A 1 142 ? -22.885 8.509 28.650 1.00 84.06 142 LEU A N 1
ATOM 1127 C CA . LEU A 1 142 ? -22.357 7.257 29.205 1.00 84.06 142 LEU A CA 1
ATOM 1128 C C . LEU A 1 142 ? -20.990 6.880 28.611 1.00 84.06 142 LEU A C 1
ATOM 1130 O O . LEU A 1 142 ? -20.081 6.521 29.357 1.00 84.06 142 LEU A O 1
ATOM 1134 N N . LEU A 1 143 ? -20.817 7.039 27.292 1.00 84.00 143 LEU A N 1
ATOM 1135 C CA . LEU A 1 143 ? -19.572 6.700 26.585 1.00 84.00 143 LEU A CA 1
ATOM 1136 C C . LEU A 1 143 ? -18.370 7.506 27.086 1.00 84.00 143 LEU A C 1
ATOM 1138 O O . LEU A 1 143 ? -17.231 7.076 26.948 1.00 84.00 143 LEU A O 1
ATOM 1142 N N . TRP A 1 144 ? -18.627 8.664 27.691 1.00 84.56 144 TRP A N 1
ATOM 1143 C CA . TRP A 1 144 ? -17.607 9.578 28.183 1.00 84.56 144 TRP A CA 1
ATOM 1144 C C . TRP A 1 144 ? -17.556 9.671 29.700 1.00 84.56 144 TRP A C 1
ATOM 1146 O O . TRP A 1 144 ? -16.625 10.273 30.219 1.00 84.56 144 TRP A O 1
ATOM 1156 N N . THR A 1 145 ? -18.503 9.100 30.439 1.00 83.75 145 THR A N 1
ATOM 1157 C CA . THR A 1 145 ? -18.524 9.124 31.912 1.00 83.75 145 THR A CA 1
ATOM 1158 C C . THR A 1 145 ? -18.025 7.820 32.504 1.00 83.75 145 THR A C 1
ATOM 1160 O O . THR A 1 145 ? -17.203 7.863 33.419 1.00 83.75 145 THR A O 1
ATOM 1163 N N . ASP A 1 146 ? -18.445 6.681 31.949 1.00 85.44 146 ASP A N 1
ATOM 1164 C CA . ASP A 1 146 ? -17.954 5.385 32.392 1.00 85.44 146 ASP A CA 1
ATOM 1165 C C . ASP A 1 146 ? -16.473 5.212 32.032 1.00 85.44 146 ASP A C 1
ATOM 1167 O O . ASP A 1 146 ? -16.037 5.499 30.913 1.00 85.44 146 ASP A O 1
ATOM 1171 N N . LYS A 1 147 ? -15.677 4.726 32.991 1.00 86.81 147 LYS A N 1
ATOM 1172 C CA . LYS A 1 147 ? -14.227 4.573 32.815 1.00 86.81 147 LYS A CA 1
ATOM 1173 C C . LYS A 1 147 ? -13.912 3.584 31.689 1.00 86.81 147 LYS A C 1
ATOM 1175 O O . LYS A 1 147 ? -12.944 3.794 30.961 1.00 86.81 147 LYS A O 1
ATOM 1180 N N . THR A 1 148 ? -14.701 2.516 31.548 1.00 86.44 148 THR A N 1
ATOM 1181 C CA . THR A 1 148 ? -14.457 1.466 30.548 1.00 86.44 148 THR A CA 1
ATOM 1182 C C . THR A 1 148 ? -14.862 1.926 29.152 1.00 86.44 148 THR A C 1
ATOM 1184 O O . THR A 1 148 ? -14.065 1.804 28.217 1.00 86.44 148 THR A O 1
ATOM 1187 N N . ALA A 1 149 ? -16.036 2.551 29.032 1.00 86.56 149 ALA A N 1
ATOM 1188 C CA . ALA A 1 149 ? -16.524 3.100 27.776 1.00 86.56 149 ALA A CA 1
ATOM 1189 C C . ALA A 1 149 ? -15.632 4.242 27.274 1.00 86.56 149 ALA A C 1
ATOM 1191 O O . ALA A 1 149 ? -15.236 4.234 26.110 1.00 86.56 149 ALA A O 1
ATOM 1192 N N . ARG A 1 150 ? -15.201 5.147 28.167 1.00 91.25 150 ARG A N 1
ATOM 1193 C CA . ARG A 1 150 ? -14.306 6.261 27.819 1.00 91.25 150 ARG A CA 1
ATOM 1194 C C . ARG A 1 150 ? -12.996 5.760 27.231 1.00 91.25 150 ARG A C 1
ATOM 1196 O O . ARG A 1 150 ? -12.594 6.217 26.167 1.00 91.25 150 ARG A O 1
ATOM 1203 N N . THR A 1 151 ? -12.327 4.816 27.898 1.00 89.62 151 THR A N 1
ATOM 1204 C CA . THR A 1 151 ? -11.056 4.274 27.397 1.00 89.62 151 THR A CA 1
ATOM 1205 C C . THR A 1 151 ? -11.243 3.562 26.060 1.00 89.62 151 THR A C 1
ATOM 1207 O O . THR A 1 151 ? -10.437 3.771 25.157 1.00 89.62 151 THR A O 1
ATOM 1210 N N . TYR A 1 152 ? -12.312 2.779 25.902 1.00 90.62 152 TYR A N 1
ATOM 1211 C CA . TYR A 1 152 ? -12.618 2.117 24.636 1.00 90.62 152 TYR A CA 1
ATOM 1212 C C . TYR A 1 152 ? -12.856 3.123 23.498 1.00 90.62 152 TYR A C 1
ATOM 1214 O O . TYR A 1 152 ? -12.201 3.039 22.460 1.00 90.62 152 TYR A O 1
ATOM 1222 N N . CYS A 1 153 ? -13.730 4.112 23.702 1.00 90.12 153 CYS A N 1
ATOM 1223 C CA . CYS A 1 153 ? -14.029 5.139 22.706 1.00 90.12 153 CYS A CA 1
ATOM 1224 C C . CYS A 1 153 ? -12.794 5.976 22.359 1.00 90.12 153 CYS A C 1
ATOM 1226 O O . CYS A 1 153 ? -12.563 6.256 21.186 1.00 90.12 153 CYS A O 1
ATOM 1228 N N . SER A 1 154 ? -11.953 6.322 23.340 1.00 92.44 154 SER A N 1
ATOM 1229 C CA . SER A 1 154 ? -10.686 7.010 23.075 1.00 92.44 154 SER A CA 1
ATOM 1230 C C . SER A 1 154 ? -9.739 6.170 22.213 1.00 92.44 154 SER A C 1
ATOM 1232 O O . SER A 1 154 ? -9.182 6.693 21.253 1.00 92.44 154 SER A O 1
ATOM 1234 N N . LEU A 1 155 ? -9.577 4.873 22.496 1.00 93.75 155 LEU A N 1
ATOM 1235 C CA . LEU A 1 155 ? -8.733 3.986 21.682 1.00 93.75 155 LEU A CA 1
ATOM 1236 C C . LEU A 1 155 ? -9.284 3.808 20.260 1.00 93.75 155 LEU A C 1
ATOM 1238 O O . LEU A 1 155 ? -8.518 3.816 19.296 1.00 93.75 155 LEU A O 1
ATOM 1242 N N . LEU A 1 156 ? -10.606 3.703 20.116 1.00 91.62 156 LEU A N 1
ATOM 1243 C CA . LEU A 1 156 ? -11.263 3.609 18.814 1.00 91.62 156 LEU A CA 1
ATOM 1244 C C . LEU A 1 156 ? -11.081 4.891 17.992 1.00 91.62 156 LEU A C 1
ATOM 1246 O O . LEU A 1 156 ? -10.789 4.811 16.800 1.00 91.62 156 LEU A O 1
ATOM 1250 N N . LEU A 1 157 ? -11.186 6.065 18.622 1.00 91.25 157 LEU A N 1
ATOM 1251 C CA . LEU A 1 157 ? -10.909 7.347 17.969 1.00 91.25 157 LEU A CA 1
ATOM 1252 C C . LEU A 1 157 ? -9.453 7.456 17.524 1.00 91.25 157 LEU A C 1
ATOM 1254 O O . LEU A 1 157 ? -9.203 7.868 16.395 1.00 91.25 157 LEU A O 1
ATOM 1258 N N . ILE A 1 158 ? -8.503 7.039 18.367 1.00 94.06 158 ILE A N 1
ATOM 1259 C CA . ILE A 1 158 ? -7.084 7.002 17.995 1.00 94.06 158 ILE A CA 1
ATOM 1260 C C . ILE A 1 158 ? -6.887 6.088 16.788 1.00 94.06 158 ILE A C 1
ATOM 1262 O O . ILE A 1 158 ? -6.286 6.507 15.804 1.00 94.06 158 ILE A O 1
ATOM 1266 N N . THR A 1 159 ? -7.433 4.871 16.819 1.00 93.06 159 THR A N 1
ATOM 1267 C CA . THR A 1 159 ? -7.337 3.914 15.704 1.00 93.06 159 THR A CA 1
ATOM 1268 C C . THR A 1 159 ? -7.923 4.489 14.418 1.00 93.06 159 THR A C 1
ATOM 1270 O O . THR A 1 159 ? -7.316 4.389 13.356 1.00 93.06 159 THR A O 1
ATOM 1273 N N . THR A 1 160 ? -9.080 5.142 14.518 1.00 88.69 160 THR A N 1
ATOM 1274 C CA . THR A 1 160 ? -9.768 5.760 13.381 1.00 88.69 160 THR A CA 1
ATOM 1275 C C . THR A 1 160 ? -8.948 6.917 12.811 1.00 88.69 160 THR A C 1
ATOM 1277 O O . THR A 1 160 ? -8.682 6.939 11.616 1.00 88.69 160 THR A O 1
ATOM 1280 N N . GLY A 1 161 ? -8.462 7.839 13.646 1.00 89.44 161 GLY A N 1
ATOM 1281 C CA . GLY A 1 161 ? -7.586 8.930 13.200 1.00 89.44 161 GLY A CA 1
ATOM 1282 C C . GLY A 1 161 ? -6.286 8.420 12.572 1.00 89.44 161 GLY A C 1
ATOM 1283 O O . GLY A 1 161 ? -5.826 8.951 11.564 1.00 89.44 161 GLY A O 1
ATOM 1284 N N . THR A 1 162 ? -5.742 7.330 13.113 1.00 92.00 162 THR A N 1
ATOM 1285 C CA . THR A 1 162 ? -4.547 6.658 12.587 1.00 92.00 162 THR A CA 1
ATOM 1286 C C . THR A 1 162 ? -4.797 6.055 11.208 1.00 92.00 162 THR A C 1
ATOM 1288 O O . THR A 1 162 ? -3.969 6.205 10.315 1.00 92.00 162 THR A O 1
ATOM 1291 N N . LEU A 1 163 ? -5.962 5.433 11.002 1.00 88.88 163 LEU A N 1
ATOM 1292 C CA . LEU A 1 163 ? -6.387 4.951 9.690 1.00 88.88 163 LEU A CA 1
ATOM 1293 C C . LEU A 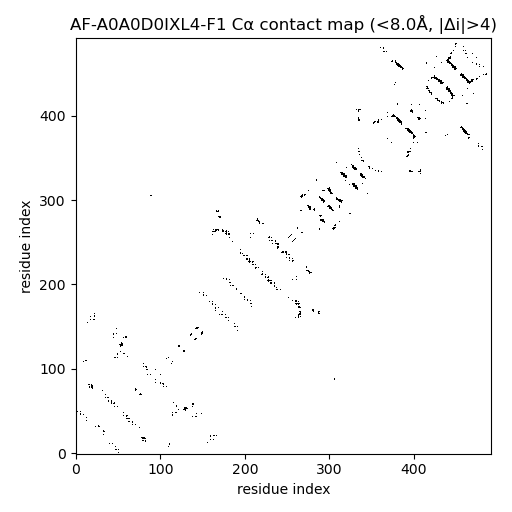1 163 ? -6.448 6.099 8.674 1.00 88.88 163 LEU A C 1
ATOM 1295 O O . LEU A 1 163 ? -5.966 5.929 7.561 1.00 88.88 163 LEU A O 1
ATOM 1299 N N . TYR A 1 164 ? -6.979 7.271 9.038 1.00 86.19 164 TYR A N 1
ATOM 1300 C CA . TYR A 1 164 ? -7.025 8.420 8.121 1.00 86.19 164 TYR A CA 1
ATOM 1301 C C . TYR A 1 164 ? -5.661 8.990 7.784 1.00 86.19 164 TYR A C 1
ATOM 1303 O O . TYR A 1 164 ? -5.426 9.327 6.626 1.00 86.19 164 TYR A O 1
ATOM 1311 N N . ALA A 1 165 ? -4.758 9.057 8.763 1.00 88.62 165 ALA A N 1
ATOM 1312 C CA . ALA A 1 165 ? -3.369 9.411 8.509 1.00 88.62 165 ALA A CA 1
ATOM 1313 C C . ALA A 1 165 ? -2.754 8.480 7.452 1.00 88.62 165 ALA A C 1
ATOM 1315 O O . ALA A 1 165 ? -2.190 8.952 6.465 1.00 88.62 165 ALA A O 1
ATOM 1316 N N . GLY A 1 166 ? -2.956 7.167 7.601 1.00 87.62 166 GLY A N 1
ATOM 1317 C CA . GLY A 1 166 ? -2.506 6.188 6.619 1.00 87.62 166 GLY A CA 1
ATOM 1318 C C . GLY A 1 166 ? -3.211 6.297 5.277 1.00 87.62 166 GLY A C 1
ATOM 1319 O O . GLY A 1 166 ? -2.561 6.182 4.245 1.00 87.62 166 GLY A O 1
ATOM 1320 N N . LEU A 1 167 ? -4.522 6.541 5.241 1.00 83.12 167 LEU A N 1
ATOM 1321 C CA . LEU A 1 167 ? -5.269 6.722 3.993 1.00 83.12 167 LEU A CA 1
ATOM 1322 C C . LEU A 1 167 ? -4.812 7.969 3.230 1.00 83.12 167 LEU A C 1
ATOM 1324 O O . LEU A 1 167 ? -4.691 7.906 2.011 1.00 83.12 167 LEU A O 1
ATOM 1328 N N . ALA A 1 168 ? -4.471 9.054 3.922 1.00 82.75 168 ALA A N 1
ATOM 1329 C CA . ALA A 1 168 ? -3.902 10.242 3.294 1.00 82.75 168 ALA A CA 1
ATOM 1330 C C . ALA A 1 168 ? -2.491 9.998 2.724 1.00 82.75 168 ALA A C 1
ATOM 1332 O O . ALA A 1 168 ? -2.095 10.684 1.789 1.00 82.75 168 ALA A O 1
ATOM 1333 N N . MET A 1 169 ? -1.730 9.046 3.286 1.00 79.75 169 MET A N 1
ATOM 1334 C CA . MET A 1 169 ? -0.338 8.720 2.916 1.00 79.75 169 MET A CA 1
ATOM 1335 C C . MET A 1 169 ? 0.623 9.918 2.864 1.00 79.75 169 MET A C 1
ATOM 1337 O O . MET A 1 169 ? 1.678 9.852 2.235 1.00 79.75 169 MET A O 1
ATOM 1341 N N . ASN A 1 170 ? 0.309 11.010 3.563 1.00 85.81 170 ASN A N 1
ATOM 1342 C CA . ASN A 1 170 ? 1.230 12.127 3.692 1.00 85.81 170 ASN A CA 1
ATOM 1343 C C . ASN A 1 170 ? 2.363 11.741 4.649 1.00 85.81 170 ASN A C 1
ATOM 1345 O O . ASN A 1 170 ? 2.111 11.481 5.824 1.00 85.81 170 ASN A O 1
ATOM 1349 N N . ALA A 1 171 ? 3.607 11.767 4.172 1.00 84.94 171 ALA A N 1
ATOM 1350 C CA . ALA A 1 171 ? 4.784 11.335 4.926 1.00 84.94 171 ALA A CA 1
ATOM 1351 C C . ALA A 1 171 ? 4.871 11.920 6.348 1.00 84.94 171 ALA A C 1
ATOM 1353 O O . ALA A 1 171 ? 5.145 11.193 7.303 1.00 84.94 171 ALA A O 1
ATOM 1354 N N . ARG A 1 172 ? 4.591 13.223 6.505 1.00 89.44 172 ARG A N 1
ATOM 1355 C CA . ARG A 1 172 ? 4.670 13.917 7.801 1.00 89.44 172 ARG A CA 1
ATOM 1356 C C . ARG A 1 172 ? 3.554 13.472 8.740 1.00 89.44 172 ARG A C 1
ATOM 1358 O O . ARG A 1 172 ? 3.808 13.219 9.915 1.00 89.44 172 ARG A O 1
ATOM 1365 N N . ILE A 1 173 ? 2.335 13.343 8.217 1.00 89.81 173 ILE A N 1
ATOM 1366 C CA . ILE A 1 173 ? 1.172 12.894 8.993 1.00 89.81 173 ILE A CA 1
ATOM 1367 C C . ILE A 1 173 ? 1.336 11.421 9.382 1.00 89.81 173 ILE A C 1
ATOM 1369 O O . ILE A 1 173 ? 1.077 11.071 10.529 1.00 89.81 173 ILE A O 1
ATOM 1373 N N . CYS A 1 174 ? 1.821 10.572 8.471 1.00 91.31 174 CYS A N 1
ATOM 1374 C CA . CYS A 1 174 ? 2.100 9.163 8.738 1.00 91.31 174 CYS A CA 1
ATOM 1375 C C . CYS A 1 174 ? 3.160 8.990 9.828 1.00 91.31 174 CYS A C 1
ATOM 1377 O O . CYS A 1 174 ? 2.936 8.210 10.747 1.00 91.31 174 CYS A O 1
ATOM 1379 N N . LEU A 1 175 ? 4.272 9.734 9.763 1.00 92.81 175 LEU A N 1
ATOM 1380 C CA . LEU A 1 175 ? 5.315 9.714 10.796 1.00 92.81 175 LEU A CA 1
ATOM 1381 C C . LEU A 1 175 ? 4.770 10.175 12.152 1.00 92.81 175 LEU A C 1
ATOM 1383 O O . LEU A 1 175 ? 4.992 9.537 13.181 1.00 92.81 175 LEU A O 1
ATOM 1387 N N . PHE A 1 176 ? 4.029 11.285 12.159 1.00 94.00 176 PHE A N 1
ATOM 1388 C CA . PHE A 1 176 ? 3.413 11.797 13.376 1.00 94.00 176 PHE A CA 1
ATOM 1389 C C . PHE A 1 176 ? 2.443 10.771 13.978 1.00 94.00 176 PHE A C 1
ATOM 1391 O O . PHE A 1 176 ? 2.546 10.434 15.157 1.00 94.00 176 PHE A O 1
ATOM 1398 N N . ALA A 1 177 ? 1.542 10.216 13.167 1.00 94.44 177 ALA A N 1
ATOM 1399 C CA . ALA A 1 177 ? 0.561 9.231 13.604 1.00 94.44 177 ALA A CA 1
ATOM 1400 C C . ALA A 1 177 ? 1.215 7.919 14.058 1.00 94.44 177 ALA A C 1
ATOM 1402 O O . ALA A 1 177 ? 0.789 7.359 15.069 1.00 94.44 177 ALA A O 1
ATOM 1403 N N . SER A 1 178 ? 2.270 7.450 13.380 1.00 94.31 178 SER A N 1
ATOM 1404 C CA . SER A 1 178 ? 2.961 6.207 13.740 1.00 94.31 178 SER A CA 1
ATOM 1405 C C . SER A 1 178 ? 3.646 6.307 15.097 1.00 94.31 178 SER A C 1
ATOM 1407 O O . SER A 1 178 ? 3.763 5.301 15.783 1.00 94.31 178 SER A O 1
ATOM 1409 N N . VAL A 1 179 ? 4.061 7.502 15.521 1.00 94.88 179 VAL A N 1
ATOM 1410 C CA . VAL A 1 179 ? 4.646 7.726 16.851 1.00 94.88 179 VAL A CA 1
ATOM 1411 C C . VAL A 1 179 ? 3.566 8.025 17.897 1.00 94.88 179 VAL A C 1
ATOM 1413 O O . VAL A 1 179 ? 3.545 7.416 18.971 1.00 94.88 179 VAL A O 1
ATOM 1416 N N . VAL A 1 180 ? 2.651 8.952 17.607 1.00 95.00 180 VAL A N 1
ATOM 1417 C CA . VAL A 1 180 ? 1.682 9.469 18.587 1.00 95.00 180 VAL A CA 1
ATOM 1418 C C . VAL A 1 180 ? 0.579 8.463 18.900 1.00 95.00 180 VAL A C 1
ATOM 1420 O O . VAL A 1 180 ? 0.217 8.301 20.064 1.00 95.00 180 VAL A O 1
ATOM 1423 N N . ALA A 1 181 ? 0.043 7.745 17.912 1.00 95.06 181 ALA A N 1
ATOM 1424 C CA . ALA A 1 181 ? -1.086 6.850 18.161 1.00 95.06 181 ALA A CA 1
ATOM 1425 C C . ALA A 1 181 ? -0.725 5.644 19.049 1.00 95.06 181 ALA A C 1
ATOM 1427 O O . ALA A 1 181 ? -1.458 5.387 20.015 1.00 95.06 181 ALA A O 1
ATOM 1428 N N . PRO A 1 182 ? 0.400 4.935 18.816 1.00 94.81 182 PRO A N 1
ATOM 1429 C CA . PRO A 1 182 ? 0.861 3.870 19.705 1.00 94.81 182 PRO A CA 1
ATOM 1430 C C . PRO A 1 182 ? 1.164 4.372 21.121 1.00 94.81 182 PRO A C 1
ATOM 1432 O O . PRO A 1 182 ? 0.745 3.754 22.102 1.00 94.81 182 PRO A O 1
ATOM 1435 N N . THR A 1 183 ? 1.835 5.520 21.247 1.00 93.88 183 THR A N 1
ATOM 1436 C CA . THR A 1 183 ? 2.236 6.076 22.551 1.00 93.88 183 THR A CA 1
ATOM 1437 C C . THR A 1 183 ? 1.054 6.568 23.374 1.00 93.88 183 THR A C 1
ATOM 1439 O O . THR A 1 183 ? 0.945 6.220 24.552 1.00 93.88 183 THR A O 1
ATOM 1442 N N . LEU A 1 184 ? 0.123 7.299 22.758 1.00 93.75 184 LEU A N 1
ATOM 1443 C CA . LEU A 1 184 ? -1.110 7.751 23.396 1.00 93.75 184 LEU A CA 1
ATOM 1444 C C . LEU A 1 184 ? -1.989 6.558 23.800 1.00 93.75 184 LEU A C 1
ATOM 1446 O O . LEU A 1 184 ? -2.501 6.518 24.919 1.00 93.75 184 LEU A O 1
ATOM 1450 N N . SER A 1 185 ? -2.108 5.548 22.932 1.00 94.44 185 SER A N 1
ATOM 1451 C CA . SER A 1 185 ? -2.858 4.323 23.233 1.00 94.44 185 SER A CA 1
ATOM 1452 C C . SER A 1 185 ? -2.270 3.565 24.420 1.00 94.44 185 SER A C 1
ATOM 1454 O O . SER A 1 185 ? -2.997 3.183 25.340 1.00 94.44 185 SER A O 1
ATOM 1456 N N . PHE A 1 186 ? -0.946 3.387 24.444 1.00 93.38 186 PHE A N 1
ATOM 1457 C CA . PHE A 1 186 ? -0.262 2.756 25.567 1.00 93.38 186 PHE A CA 1
ATOM 1458 C C . PHE A 1 186 ? -0.429 3.570 26.856 1.00 93.38 186 PHE A C 1
ATOM 1460 O O . PHE A 1 186 ? -0.711 2.999 27.908 1.00 93.38 186 PHE A O 1
ATOM 1467 N N . HIS A 1 187 ? -0.329 4.901 26.788 1.00 91.62 187 HIS A N 1
ATOM 1468 C CA . HIS A 1 187 ? -0.546 5.781 27.937 1.00 91.62 187 HIS A CA 1
ATOM 1469 C C . HIS A 1 187 ? -1.965 5.644 28.515 1.00 91.62 187 HIS A C 1
ATOM 1471 O O . HIS A 1 187 ? -2.130 5.515 29.732 1.00 91.62 187 HIS A O 1
ATOM 1477 N N . LEU A 1 188 ? -2.993 5.606 27.661 1.00 92.06 188 LEU A N 1
ATOM 1478 C CA . LEU A 1 188 ? -4.380 5.400 28.086 1.00 92.06 188 LEU A CA 1
ATOM 1479 C C . LEU A 1 188 ? -4.580 4.034 28.750 1.00 92.06 188 LEU A C 1
ATOM 1481 O O . LEU A 1 188 ? -5.197 3.958 29.814 1.00 92.06 188 LEU A O 1
ATOM 1485 N N . LEU A 1 189 ? -4.020 2.967 28.173 1.00 91.62 189 LEU A N 1
ATOM 1486 C CA . LEU A 1 189 ? -4.070 1.623 28.756 1.00 91.62 189 LEU A CA 1
ATOM 1487 C C . LEU A 1 189 ? -3.339 1.565 30.105 1.00 91.62 189 LEU A C 1
ATOM 1489 O O . LEU A 1 189 ? -3.873 1.017 31.073 1.00 91.62 189 LEU A O 1
ATOM 1493 N N . LYS A 1 190 ? -2.158 2.189 30.197 1.00 90.12 190 LYS A N 1
ATOM 1494 C CA . LYS A 1 190 ? -1.366 2.311 31.430 1.00 90.12 190 LYS A CA 1
ATOM 1495 C C . LYS A 1 190 ? -2.181 2.978 32.542 1.00 90.12 190 LYS A C 1
ATOM 1497 O O . LYS A 1 190 ? -2.286 2.434 33.643 1.00 90.12 190 LYS A O 1
ATOM 1502 N N . ARG A 1 191 ? -2.815 4.117 32.240 1.00 89.44 191 ARG A N 1
ATOM 1503 C CA . ARG A 1 191 ? -3.666 4.865 33.180 1.00 89.44 191 ARG A CA 1
ATOM 1504 C C . ARG A 1 191 ? -4.916 4.081 33.575 1.00 89.44 191 ARG A C 1
ATOM 1506 O O . ARG A 1 191 ? -5.306 4.089 34.741 1.00 89.44 191 ARG A O 1
ATOM 1513 N N . TYR A 1 192 ? -5.546 3.389 32.629 1.00 89.31 192 TYR A N 1
ATOM 1514 C CA . TYR A 1 192 ? -6.752 2.608 32.893 1.00 89.31 192 TYR A CA 1
ATOM 1515 C C . TYR A 1 192 ? -6.486 1.460 33.877 1.00 89.31 192 TYR A C 1
ATOM 1517 O O . TYR A 1 192 ? -7.242 1.299 34.841 1.00 89.31 192 TYR A O 1
ATOM 1525 N N . TYR A 1 193 ? -5.389 0.722 33.675 1.00 88.00 193 TYR A N 1
ATOM 1526 C CA . TYR A 1 193 ? -4.999 -0.416 34.513 1.00 88.00 193 TYR A CA 1
ATOM 1527 C C . TYR A 1 193 ? -4.188 -0.046 35.766 1.00 88.00 193 TYR A C 1
ATOM 1529 O O . TYR A 1 193 ? -3.934 -0.930 36.585 1.00 88.00 193 TYR A O 1
ATOM 1537 N N . GLY A 1 194 ? -3.821 1.226 35.952 1.00 85.00 194 GLY A N 1
ATOM 1538 C CA . GLY A 1 194 ? -3.085 1.691 37.133 1.00 85.00 194 GLY A CA 1
ATOM 1539 C C . GLY A 1 194 ? -1.689 1.074 37.212 1.00 85.00 194 GLY A C 1
ATOM 1540 O O . GLY A 1 194 ? -1.368 0.388 38.182 1.00 85.00 194 GLY A O 1
ATOM 1541 N N . LEU A 1 195 ? -0.915 1.235 36.140 1.00 83.56 195 LEU A N 1
ATOM 1542 C CA . LEU A 1 195 ? 0.500 0.870 36.073 1.00 83.56 195 LEU A CA 1
ATOM 1543 C C . LEU A 1 195 ? 1.356 2.102 36.384 1.00 83.56 195 LEU A C 1
ATOM 1545 O O . LEU A 1 195 ? 1.166 3.150 35.769 1.00 83.56 195 LEU A O 1
ATOM 1549 N N . GLU A 1 196 ? 2.318 1.979 37.295 1.00 69.38 196 GLU A N 1
ATOM 1550 C CA . GLU A 1 196 ? 3.212 3.084 37.679 1.00 69.38 196 GLU A CA 1
ATOM 1551 C C . GLU A 1 196 ? 4.431 3.160 36.749 1.00 69.38 196 GLU A C 1
ATOM 1553 O O . GLU A 1 196 ? 4.801 4.226 36.246 1.00 69.38 196 GLU A O 1
ATOM 1558 N N . LYS A 1 197 ? 4.997 2.001 36.400 1.00 66.94 197 LYS A N 1
ATOM 1559 C CA . LYS A 1 197 ? 6.192 1.878 35.561 1.00 66.94 197 LYS A CA 1
ATOM 1560 C C . LYS A 1 197 ? 5.814 1.838 34.079 1.00 66.94 197 LYS A C 1
ATOM 1562 O O . LYS A 1 197 ? 4.813 1.253 33.681 1.00 66.94 197 LYS A O 1
ATOM 1567 N N . GLY A 1 198 ? 6.585 2.520 33.235 1.00 66.44 198 GLY A N 1
ATOM 1568 C CA . GLY A 1 198 ? 6.397 2.459 31.784 1.00 66.44 198 GLY A CA 1
ATOM 1569 C C . GLY A 1 198 ? 7.345 3.393 31.051 1.00 66.44 198 GLY A C 1
ATOM 1570 O O . GLY A 1 198 ? 7.241 4.610 31.190 1.00 66.44 198 GLY A O 1
ATOM 1571 N N . LYS A 1 199 ? 8.262 2.820 30.271 1.00 83.06 199 LYS A N 1
ATOM 1572 C CA . LYS A 1 199 ? 9.259 3.556 29.487 1.00 83.06 199 LYS A CA 1
ATOM 1573 C C . LYS A 1 199 ? 8.666 3.961 28.132 1.00 83.06 199 LYS A C 1
ATOM 1575 O O . LYS A 1 199 ? 8.973 3.354 27.114 1.00 83.06 199 LYS A O 1
ATOM 1580 N N . VAL A 1 200 ? 7.796 4.975 28.124 1.00 87.00 200 VAL A N 1
ATOM 1581 C CA . VAL A 1 200 ? 7.122 5.458 26.894 1.00 87.00 200 VAL A CA 1
ATOM 1582 C C . VAL A 1 200 ? 8.131 5.893 25.821 1.00 87.00 200 VAL A C 1
ATOM 1584 O O . VAL A 1 200 ? 7.885 5.704 24.637 1.00 87.00 200 VAL A O 1
ATOM 1587 N N . TRP A 1 201 ? 9.306 6.386 26.216 1.00 89.25 201 TRP A N 1
ATOM 1588 C CA . TRP A 1 201 ? 10.387 6.748 25.293 1.00 89.25 201 TRP A CA 1
ATOM 1589 C C . TRP A 1 201 ? 10.919 5.558 24.470 1.00 89.25 201 TRP A C 1
ATOM 1591 O O . TRP A 1 201 ? 11.225 5.728 23.294 1.00 89.25 201 TRP A O 1
ATOM 1601 N N . VAL A 1 202 ? 10.947 4.339 25.032 1.00 92.81 202 VAL A N 1
ATOM 1602 C CA . VAL A 1 202 ? 11.320 3.117 24.288 1.00 92.81 202 VAL A CA 1
ATOM 1603 C C . VAL A 1 202 ? 10.304 2.836 23.182 1.00 92.81 202 VAL A C 1
ATOM 1605 O O . VAL A 1 202 ? 10.671 2.410 22.090 1.00 92.81 202 VAL A O 1
ATOM 1608 N N . LEU A 1 203 ? 9.027 3.127 23.441 1.00 93.12 203 LEU A N 1
ATOM 1609 C CA . LEU A 1 203 ? 7.973 2.986 22.446 1.00 93.12 203 LEU A CA 1
ATOM 1610 C C . LEU A 1 203 ? 8.119 4.016 21.316 1.00 93.12 203 LEU A C 1
ATOM 1612 O O . LEU A 1 203 ? 7.954 3.656 20.157 1.00 93.12 203 LEU A O 1
ATOM 1616 N N . VAL A 1 204 ? 8.489 5.262 21.630 1.00 94.56 204 VAL A N 1
ATOM 1617 C CA . VAL A 1 204 ? 8.786 6.292 20.614 1.00 94.56 204 VAL A CA 1
ATOM 1618 C C . VAL A 1 204 ? 9.917 5.834 19.691 1.00 94.56 204 VAL A C 1
ATOM 1620 O O . VAL A 1 204 ? 9.747 5.841 18.475 1.00 94.56 204 VAL A O 1
ATOM 1623 N N . ILE A 1 205 ? 11.040 5.378 20.258 1.00 95.38 205 ILE A N 1
ATOM 1624 C CA . ILE A 1 205 ? 12.191 4.883 19.481 1.00 95.38 205 ILE A CA 1
ATOM 1625 C C . ILE A 1 205 ? 11.780 3.693 18.608 1.00 95.38 205 ILE A C 1
ATOM 1627 O O . ILE A 1 205 ? 12.084 3.659 17.418 1.00 95.38 205 ILE A O 1
ATOM 1631 N N . SER A 1 206 ? 11.033 2.746 19.176 1.00 95.69 206 SER A N 1
ATOM 1632 C CA . SER A 1 206 ? 10.518 1.589 18.447 1.00 95.69 206 SER A CA 1
ATOM 1633 C C . SER A 1 206 ? 9.658 1.987 17.239 1.00 95.69 206 SER A C 1
ATOM 1635 O O . SER A 1 206 ? 9.826 1.415 16.159 1.00 95.69 206 SER A O 1
ATOM 1637 N N . MET A 1 207 ? 8.782 2.987 17.383 1.00 96.19 207 MET A N 1
ATOM 1638 C CA . MET A 1 207 ? 7.934 3.463 16.286 1.00 96.19 207 MET A CA 1
ATOM 1639 C C . MET A 1 207 ? 8.717 4.225 15.211 1.00 96.19 207 MET A C 1
ATOM 1641 O O . MET A 1 207 ? 8.359 4.149 14.037 1.00 96.19 207 MET A O 1
ATOM 1645 N N . LEU A 1 208 ? 9.802 4.918 15.574 1.00 95.00 208 LEU A N 1
ATOM 1646 C CA . LEU A 1 208 ? 10.710 5.526 14.596 1.00 95.00 208 LEU A CA 1
ATOM 1647 C C . LEU A 1 208 ? 11.420 4.450 13.767 1.00 95.00 208 LEU A C 1
ATOM 1649 O O . LEU A 1 208 ? 11.409 4.525 12.541 1.00 95.00 208 LEU A O 1
ATOM 1653 N N . ILE A 1 209 ? 11.956 3.411 14.419 1.00 95.31 209 ILE A N 1
ATOM 1654 C CA . ILE A 1 209 ? 12.561 2.261 13.727 1.00 95.31 209 ILE A CA 1
ATOM 1655 C C . ILE A 1 209 ? 11.535 1.609 12.791 1.00 95.31 209 ILE A C 1
ATOM 1657 O O . ILE A 1 209 ? 11.849 1.333 11.635 1.00 95.31 209 ILE A O 1
ATOM 1661 N N . PHE A 1 210 ? 10.296 1.416 13.255 1.00 94.44 210 PHE A N 1
ATOM 1662 C CA . PHE A 1 210 ? 9.215 0.890 12.420 1.00 94.44 210 PHE A CA 1
ATOM 1663 C C . PHE A 1 210 ? 8.957 1.775 11.197 1.00 94.44 210 PHE A C 1
ATOM 1665 O O . PHE A 1 210 ? 8.793 1.275 10.089 1.00 94.44 210 PHE A O 1
ATOM 1672 N N . PHE A 1 211 ? 8.912 3.097 11.367 1.00 92.69 211 PHE A N 1
ATOM 1673 C CA . PHE A 1 211 ? 8.644 4.008 10.259 1.00 92.69 211 PHE A CA 1
ATOM 1674 C C . PHE A 1 211 ? 9.737 3.940 9.184 1.00 92.69 211 PHE A C 1
ATOM 1676 O O . PHE A 1 211 ? 9.414 3.776 8.005 1.00 92.69 211 PHE A O 1
ATOM 1683 N N . PHE A 1 212 ? 11.008 3.989 9.592 1.00 91.25 212 PHE A N 1
ATOM 1684 C CA . PHE A 1 212 ? 12.156 3.952 8.680 1.00 91.25 212 PHE A CA 1
ATOM 1685 C C . PHE A 1 212 ? 12.378 2.590 8.018 1.00 91.25 212 PHE A C 1
ATOM 1687 O O . PHE A 1 212 ? 12.986 2.524 6.957 1.00 91.25 212 PHE A O 1
ATOM 1694 N N . ALA A 1 213 ? 11.830 1.500 8.558 1.00 91.00 213 ALA A N 1
ATOM 1695 C CA . ALA A 1 213 ? 11.942 0.185 7.928 1.00 91.00 213 ALA A CA 1
ATOM 1696 C C . ALA A 1 213 ? 11.335 0.124 6.502 1.00 91.00 213 ALA A C 1
ATOM 1698 O O . ALA A 1 213 ? 11.664 -0.786 5.745 1.00 91.00 213 ALA A O 1
ATOM 1699 N N . GLN A 1 214 ? 10.501 1.094 6.097 1.00 87.38 214 GLN A N 1
ATOM 1700 C CA . GLN A 1 214 ? 9.936 1.182 4.737 1.00 87.38 214 GLN A CA 1
ATOM 1701 C C . GLN A 1 214 ? 10.968 1.469 3.647 1.00 87.38 214 GLN A C 1
ATOM 1703 O O . GLN A 1 214 ? 10.770 1.052 2.507 1.00 87.38 214 GLN A O 1
ATOM 1708 N N . THR A 1 215 ? 12.035 2.197 3.975 1.00 86.69 215 THR A N 1
ATOM 1709 C CA . THR A 1 215 ? 13.080 2.597 3.018 1.00 86.69 215 THR A CA 1
ATOM 1710 C C . THR A 1 215 ? 14.188 1.554 2.901 1.00 86.69 215 THR A C 1
ATOM 1712 O O . THR A 1 215 ? 15.253 1.843 2.371 1.00 86.69 215 THR A O 1
ATOM 1715 N N . HIS A 1 216 ? 13.967 0.358 3.446 1.00 88.06 216 HIS A N 1
ATOM 1716 C CA . HIS A 1 216 ? 14.939 -0.723 3.480 1.00 88.06 216 HIS A CA 1
ATOM 1717 C C . HIS A 1 216 ? 14.322 -2.028 2.972 1.00 88.06 216 HIS A C 1
ATOM 1719 O O . HIS A 1 216 ? 13.109 -2.234 3.065 1.00 88.06 216 HIS A O 1
ATOM 1725 N N . ALA A 1 217 ? 15.156 -2.926 2.451 1.00 86.31 217 ALA A N 1
ATOM 1726 C CA . ALA A 1 217 ? 14.742 -4.233 1.946 1.00 86.31 217 ALA A CA 1
ATOM 1727 C C . ALA A 1 217 ? 15.482 -5.394 2.619 1.00 86.31 217 ALA A C 1
ATOM 1729 O O . ALA A 1 217 ? 16.467 -5.241 3.347 1.00 86.31 217 ALA A O 1
ATOM 1730 N N . GLY A 1 218 ? 14.953 -6.588 2.368 1.00 87.12 218 GLY A N 1
ATOM 1731 C CA . GLY A 1 218 ? 15.500 -7.873 2.754 1.00 87.12 218 GLY A CA 1
ATOM 1732 C C . GLY A 1 218 ? 15.717 -7.989 4.256 1.00 87.12 218 GLY A C 1
ATOM 1733 O O . GLY A 1 218 ? 14.843 -7.684 5.074 1.00 87.12 218 GLY A O 1
ATOM 1734 N N . LEU A 1 219 ? 16.911 -8.457 4.611 1.00 89.44 219 LEU A N 1
ATOM 1735 C CA . LEU A 1 219 ? 17.275 -8.786 5.983 1.00 89.44 219 LEU A CA 1
ATOM 1736 C C . LEU A 1 219 ? 17.298 -7.562 6.901 1.00 89.44 219 LEU A C 1
ATOM 1738 O O . LEU A 1 219 ? 16.901 -7.671 8.058 1.00 89.44 219 LEU A O 1
ATOM 1742 N N . LEU A 1 220 ? 17.683 -6.391 6.388 1.00 89.50 220 LEU A N 1
ATOM 1743 C CA . LEU A 1 220 ? 17.760 -5.173 7.190 1.00 89.50 220 LEU A CA 1
ATOM 1744 C C . LEU A 1 220 ? 16.367 -4.703 7.626 1.00 89.50 220 LEU A C 1
ATOM 1746 O O . LEU A 1 220 ? 16.152 -4.424 8.804 1.00 89.50 220 LEU A O 1
ATOM 1750 N N . ARG A 1 221 ? 15.388 -4.717 6.714 1.00 90.38 221 ARG A N 1
ATOM 1751 C CA . ARG A 1 221 ? 13.986 -4.432 7.055 1.00 90.38 221 ARG A CA 1
ATOM 1752 C C . ARG A 1 221 ? 13.429 -5.430 8.062 1.00 90.38 221 ARG A C 1
ATOM 1754 O O . ARG A 1 221 ? 12.794 -5.021 9.032 1.00 90.38 221 ARG A O 1
ATOM 1761 N N . MET A 1 222 ? 13.682 -6.726 7.861 1.00 92.06 222 MET A N 1
ATOM 1762 C CA . MET A 1 222 ? 13.256 -7.760 8.812 1.00 92.06 222 MET A CA 1
ATOM 1763 C C . MET A 1 222 ? 13.873 -7.539 10.199 1.00 92.06 222 MET A C 1
ATOM 1765 O O . MET A 1 222 ? 13.162 -7.620 11.201 1.00 92.06 222 MET A O 1
ATOM 1769 N N . ALA A 1 223 ? 15.158 -7.183 10.265 1.00 94.19 223 ALA A N 1
ATOM 1770 C CA . ALA A 1 223 ? 15.843 -6.869 11.513 1.00 94.19 223 ALA A CA 1
ATOM 1771 C C . ALA A 1 223 ? 15.246 -5.631 12.202 1.00 94.19 223 ALA A C 1
ATOM 1773 O O . ALA A 1 223 ? 14.933 -5.692 13.388 1.00 94.19 223 ALA A O 1
ATOM 1774 N N . MET A 1 224 ? 15.014 -4.534 11.473 1.00 95.25 224 MET A N 1
ATOM 1775 C CA . MET A 1 224 ? 14.406 -3.317 12.028 1.00 95.25 224 MET A CA 1
ATOM 1776 C C . MET A 1 224 ? 13.002 -3.574 12.581 1.00 95.25 224 MET A C 1
ATOM 1778 O O . MET A 1 224 ? 12.697 -3.164 13.702 1.00 95.25 224 MET A O 1
ATOM 1782 N N . LEU A 1 225 ? 12.162 -4.299 11.837 1.00 94.38 225 LEU A N 1
ATOM 1783 C CA . LEU A 1 225 ? 10.823 -4.680 12.291 1.00 94.38 225 LEU A CA 1
ATOM 1784 C C . LEU A 1 225 ? 10.880 -5.600 13.516 1.00 94.38 225 LEU A C 1
ATOM 1786 O O . LEU A 1 225 ? 10.117 -5.405 14.461 1.00 94.38 225 LEU A O 1
ATOM 1790 N N . GLY A 1 226 ? 11.811 -6.557 13.537 1.00 94.81 226 GLY A N 1
ATOM 1791 C CA . GLY A 1 226 ? 12.037 -7.444 14.678 1.00 94.81 226 GLY A CA 1
ATOM 1792 C C . GLY A 1 226 ? 12.493 -6.694 15.933 1.00 94.81 226 GLY A C 1
ATOM 1793 O O . GLY A 1 226 ? 11.946 -6.918 17.015 1.00 94.81 226 GLY A O 1
ATOM 1794 N N . ILE A 1 227 ? 13.440 -5.760 15.798 1.00 96.12 227 ILE A N 1
ATOM 1795 C CA . ILE A 1 227 ? 13.928 -4.906 16.894 1.00 96.12 227 ILE A CA 1
ATOM 1796 C C . ILE A 1 227 ? 12.798 -4.015 17.411 1.00 96.12 227 ILE A C 1
ATOM 1798 O O . ILE A 1 227 ? 12.545 -3.976 18.617 1.00 96.12 227 ILE A O 1
ATOM 1802 N N . SER A 1 228 ? 12.085 -3.342 16.504 1.00 96.38 228 SER A N 1
ATOM 1803 C CA . SER A 1 228 ? 10.938 -2.500 16.841 1.00 96.38 228 SER A CA 1
ATOM 1804 C C . SER A 1 228 ? 9.898 -3.292 17.638 1.00 96.38 228 SER A C 1
ATOM 1806 O O . SER A 1 228 ? 9.536 -2.891 18.749 1.00 96.38 228 SER A O 1
ATOM 1808 N N . PHE A 1 229 ? 9.491 -4.463 17.145 1.00 95.62 229 PHE A N 1
ATOM 1809 C CA . PHE A 1 229 ? 8.501 -5.303 17.813 1.00 95.62 229 PHE A CA 1
ATOM 1810 C C . PHE A 1 229 ? 8.993 -5.846 19.163 1.00 95.62 229 PHE A C 1
ATOM 1812 O O . PHE A 1 229 ? 8.243 -5.833 20.140 1.00 95.62 229 PHE A O 1
ATOM 1819 N N . SER A 1 230 ? 10.267 -6.233 19.268 1.00 95.75 230 SER A N 1
ATOM 1820 C CA . SER A 1 230 ? 10.878 -6.682 20.530 1.00 95.75 230 SER A CA 1
ATOM 1821 C C . SER A 1 230 ? 10.853 -5.586 21.599 1.00 95.75 230 SER A C 1
ATOM 1823 O O . SER A 1 230 ? 10.516 -5.847 22.756 1.00 95.75 230 SER A O 1
ATOM 1825 N N . MET A 1 231 ? 11.129 -4.336 21.216 1.00 95.94 231 MET A N 1
ATOM 1826 C CA . MET A 1 231 ? 11.004 -3.182 22.110 1.00 95.94 231 MET A CA 1
ATOM 1827 C C . MET A 1 231 ? 9.553 -2.959 22.566 1.00 95.94 231 MET A C 1
ATOM 1829 O O . MET A 1 231 ? 9.318 -2.667 23.741 1.00 95.94 231 MET A O 1
ATOM 1833 N N . VAL A 1 232 ? 8.565 -3.142 21.680 1.00 95.12 232 VAL A N 1
ATOM 1834 C CA . VAL A 1 232 ? 7.138 -3.059 22.048 1.00 95.12 232 VAL A CA 1
ATOM 1835 C C . VAL A 1 232 ? 6.757 -4.164 23.026 1.00 95.12 232 VAL A C 1
ATOM 1837 O O . VAL A 1 232 ? 6.093 -3.875 24.024 1.00 95.12 232 VAL A O 1
ATOM 1840 N N . ILE A 1 233 ? 7.187 -5.406 22.782 1.00 94.38 233 ILE A N 1
ATOM 1841 C CA . ILE A 1 233 ? 6.971 -6.532 23.700 1.00 94.38 233 ILE A CA 1
ATOM 1842 C C . ILE A 1 233 ? 7.570 -6.204 25.065 1.00 94.38 233 ILE A C 1
ATOM 1844 O O . ILE A 1 233 ? 6.889 -6.359 26.077 1.00 94.38 233 ILE A O 1
ATOM 1848 N N . TYR A 1 234 ? 8.801 -5.689 25.105 1.00 93.31 234 TYR A N 1
ATOM 1849 C CA . TYR A 1 234 ? 9.447 -5.289 26.352 1.00 93.31 234 TYR A CA 1
ATOM 1850 C C . TYR A 1 234 ? 8.606 -4.262 27.123 1.00 93.31 234 TYR A C 1
ATOM 1852 O O . TYR A 1 234 ? 8.347 -4.452 28.312 1.00 93.31 234 TYR A O 1
ATOM 1860 N N . VAL A 1 235 ? 8.097 -3.221 26.455 1.00 92.06 235 VAL A N 1
ATOM 1861 C CA . VAL A 1 235 ? 7.247 -2.196 27.084 1.00 92.06 235 VAL A CA 1
ATOM 1862 C C . VAL A 1 235 ? 5.902 -2.780 27.543 1.00 92.06 235 VAL A C 1
ATOM 1864 O O . VAL A 1 235 ? 5.459 -2.515 28.665 1.00 92.06 235 VAL A O 1
ATOM 1867 N N . CYS A 1 236 ? 5.265 -3.618 26.722 1.00 91.81 236 CYS A N 1
ATOM 1868 C CA . CYS A 1 236 ? 3.978 -4.248 27.028 1.00 91.81 236 CYS A CA 1
ATOM 1869 C C . CYS A 1 236 ? 4.091 -5.375 28.063 1.00 91.81 236 CYS A C 1
ATOM 1871 O O . CYS A 1 236 ? 3.085 -5.744 28.674 1.00 91.81 236 CYS A O 1
ATOM 1873 N N . SER A 1 237 ? 5.289 -5.910 28.308 1.00 90.31 237 SER A N 1
ATOM 1874 C CA . SER A 1 237 ? 5.519 -6.951 29.316 1.00 90.31 237 SER A CA 1
ATOM 1875 C C . SER A 1 237 ? 5.213 -6.458 30.734 1.00 90.31 237 SER A C 1
ATOM 1877 O O . SER A 1 237 ? 4.821 -7.255 31.585 1.00 90.31 237 SER A O 1
ATOM 1879 N N . SER A 1 238 ? 5.244 -5.139 30.961 1.00 87.56 238 SER A N 1
ATOM 1880 C CA . SER A 1 238 ? 4.787 -4.497 32.203 1.00 87.56 238 SER A CA 1
ATOM 1881 C C . SER A 1 238 ? 3.360 -4.902 32.608 1.00 87.56 238 SER A C 1
ATOM 1883 O O . SER A 1 238 ? 3.104 -5.158 33.783 1.00 87.56 238 SER A O 1
ATOM 1885 N N . PHE A 1 239 ? 2.437 -5.080 31.650 1.00 87.38 239 PHE A N 1
ATOM 1886 C CA . PHE A 1 239 ? 1.079 -5.570 31.938 1.00 87.38 239 PHE A CA 1
ATOM 1887 C C . PHE A 1 239 ? 1.076 -6.987 32.530 1.00 87.38 239 PHE A C 1
ATOM 1889 O O . PHE A 1 239 ? 0.216 -7.322 33.351 1.00 87.38 239 PHE A O 1
ATOM 1896 N N . TYR A 1 240 ? 2.025 -7.826 32.116 1.00 88.38 240 TYR A N 1
ATOM 1897 C CA . TYR A 1 240 ? 2.188 -9.167 32.657 1.00 88.38 240 TYR A CA 1
ATOM 1898 C C . TYR A 1 240 ? 2.936 -9.149 33.993 1.00 88.38 240 TYR A C 1
ATOM 1900 O O . TYR A 1 240 ? 2.487 -9.790 34.938 1.00 88.38 240 TYR A O 1
ATOM 1908 N N . GLN A 1 241 ? 4.023 -8.386 34.107 1.00 86.06 241 GLN A N 1
ATOM 1909 C CA . GLN A 1 241 ? 4.822 -8.318 35.333 1.00 86.06 241 GLN A CA 1
ATOM 1910 C C . GLN A 1 241 ? 4.008 -7.780 36.520 1.00 86.06 241 GLN A C 1
ATOM 1912 O O . GLN A 1 241 ? 3.959 -8.442 37.557 1.00 86.06 241 GLN A O 1
ATOM 1917 N N . ASP A 1 242 ? 3.295 -6.664 36.333 1.00 83.81 242 ASP A N 1
ATOM 1918 C CA . ASP A 1 242 ? 2.607 -5.959 37.423 1.00 83.81 242 ASP A CA 1
ATOM 1919 C C . ASP A 1 242 ? 1.191 -6.492 37.690 1.00 83.81 242 ASP A C 1
ATOM 1921 O O . ASP A 1 242 ? 0.729 -6.504 38.829 1.00 83.81 242 ASP A O 1
ATOM 1925 N N . LYS A 1 243 ? 0.454 -6.905 36.645 1.00 83.62 243 LYS A N 1
ATOM 1926 C CA . LYS A 1 243 ? -0.963 -7.315 36.766 1.00 83.62 243 LYS A CA 1
ATOM 1927 C C . LYS A 1 243 ? -1.212 -8.794 36.469 1.00 83.62 243 LYS A C 1
ATOM 1929 O O . LYS A 1 243 ? -2.364 -9.215 36.538 1.00 83.62 243 LYS A O 1
ATOM 1934 N N . LYS A 1 244 ? -0.179 -9.570 36.105 1.00 86.38 244 LYS A N 1
ATOM 1935 C CA . LYS A 1 244 ? -0.267 -10.997 35.720 1.00 86.38 244 LYS A CA 1
ATOM 1936 C C . LYS A 1 244 ? -1.252 -11.278 34.576 1.00 86.38 244 LYS A C 1
ATOM 1938 O O . LYS A 1 244 ? -1.773 -12.381 34.443 1.00 86.38 244 LYS A O 1
ATOM 1943 N N . LYS A 1 245 ? -1.501 -10.292 33.701 1.00 85.75 245 LYS A N 1
ATOM 1944 C CA . LYS A 1 245 ? -2.423 -10.418 32.557 1.00 85.75 245 LYS A CA 1
ATOM 1945 C C . LYS A 1 245 ? -1.667 -10.680 31.257 1.00 85.75 245 LYS A C 1
ATOM 1947 O O . LYS A 1 245 ? -1.408 -9.754 30.490 1.00 85.75 245 LYS A O 1
ATOM 1952 N N . MET A 1 246 ? -1.359 -11.948 30.989 1.00 88.88 246 MET A N 1
ATOM 1953 C CA . MET A 1 246 ? -0.621 -12.356 29.784 1.00 88.88 246 MET A CA 1
ATOM 1954 C C . MET A 1 246 ? -1.357 -11.969 28.494 1.00 88.88 246 MET A C 1
ATOM 1956 O O . MET A 1 246 ? -0.784 -11.296 27.643 1.00 88.88 246 MET A O 1
ATOM 1960 N N . LEU A 1 247 ? -2.650 -12.301 28.387 1.00 87.38 247 LEU A N 1
ATOM 1961 C CA . LEU A 1 247 ? -3.453 -11.986 27.199 1.00 87.38 247 LEU A CA 1
ATOM 1962 C C . LEU A 1 247 ? -3.474 -10.480 26.893 1.00 87.38 247 LEU A C 1
ATOM 1964 O O . LEU A 1 247 ? -3.351 -10.080 25.742 1.00 87.38 247 LEU A O 1
ATOM 1968 N N . LEU A 1 248 ? -3.582 -9.633 27.922 1.00 88.75 248 LEU A N 1
ATOM 1969 C CA . LEU A 1 248 ? -3.570 -8.178 27.753 1.00 88.75 248 LEU A CA 1
ATOM 1970 C C . LEU A 1 248 ? -2.218 -7.681 27.235 1.00 88.75 248 LEU A C 1
ATOM 1972 O O . LEU A 1 248 ? -2.191 -6.814 26.368 1.00 88.75 248 LEU A O 1
ATOM 1976 N N . SER A 1 249 ? -1.118 -8.221 27.761 1.00 90.88 249 SER A N 1
ATOM 1977 C CA . SER A 1 249 ? 0.235 -7.885 27.314 1.00 90.88 249 SER A CA 1
ATOM 1978 C C . SER A 1 249 ? 0.426 -8.221 25.832 1.00 90.88 249 SER A C 1
ATOM 1980 O O . SER A 1 249 ? 0.809 -7.347 25.055 1.00 90.88 249 SER A O 1
ATOM 1982 N N . VAL A 1 250 ? 0.048 -9.439 25.426 1.00 92.69 250 VAL A N 1
ATOM 1983 C CA . VAL A 1 250 ? 0.145 -9.911 24.034 1.00 92.69 250 VAL A CA 1
ATOM 1984 C C . VAL A 1 250 ? -0.727 -9.072 23.100 1.00 92.69 250 VAL A C 1
ATOM 1986 O O . VAL A 1 250 ? -0.236 -8.542 22.106 1.00 92.69 250 VAL A O 1
ATOM 1989 N N . MET A 1 251 ? -2.004 -8.876 23.441 1.00 91.44 251 MET A N 1
ATOM 1990 C CA . MET A 1 251 ? -2.921 -8.089 22.610 1.00 91.44 251 MET A CA 1
ATOM 1991 C C . MET A 1 251 ? -2.498 -6.620 22.516 1.00 91.44 251 MET A C 1
ATOM 1993 O O . MET A 1 251 ? -2.626 -6.019 21.452 1.00 91.44 251 MET A O 1
ATOM 1997 N N . SER A 1 252 ? -1.952 -6.044 23.593 1.00 91.94 252 SER A N 1
ATOM 1998 C CA . SER A 1 252 ? -1.419 -4.676 23.567 1.00 91.94 252 SER A CA 1
ATOM 1999 C C . SER A 1 252 ? -0.191 -4.579 22.669 1.00 91.94 252 SER A C 1
ATOM 2001 O O . SER A 1 252 ? -0.088 -3.622 21.910 1.00 91.94 252 SER A O 1
ATOM 2003 N N . ALA A 1 253 ? 0.703 -5.572 22.699 1.00 94.12 253 ALA A N 1
ATOM 2004 C CA . ALA A 1 253 ? 1.879 -5.595 21.834 1.00 94.12 253 ALA A CA 1
ATOM 2005 C C . ALA A 1 253 ? 1.497 -5.686 20.350 1.00 94.12 253 ALA A C 1
ATOM 2007 O O . ALA A 1 253 ? 2.047 -4.952 19.534 1.00 94.12 253 ALA A O 1
ATOM 2008 N N . ILE A 1 254 ? 0.509 -6.518 20.003 1.00 93.31 254 ILE A N 1
ATOM 2009 C CA . ILE A 1 254 ? -0.013 -6.617 18.632 1.00 93.31 254 ILE A CA 1
ATOM 2010 C C . ILE A 1 254 ? -0.679 -5.299 18.212 1.00 93.31 254 ILE A C 1
ATOM 2012 O O . ILE A 1 254 ? -0.392 -4.762 17.143 1.00 93.31 254 ILE A O 1
ATOM 2016 N N . TYR A 1 255 ? -1.544 -4.741 19.059 1.00 93.00 255 TYR A N 1
ATOM 2017 C CA . TYR A 1 255 ? -2.274 -3.514 18.747 1.00 93.00 255 TYR A CA 1
ATOM 2018 C C . TYR A 1 255 ? -1.342 -2.302 18.578 1.00 93.00 255 TYR A C 1
ATOM 2020 O O . TYR A 1 255 ? -1.423 -1.586 17.582 1.00 93.00 255 TYR A O 1
ATOM 2028 N N . VAL A 1 256 ? -0.425 -2.097 19.525 1.00 94.31 256 VAL A N 1
ATOM 2029 C CA . VAL A 1 256 ? 0.485 -0.944 19.566 1.00 94.31 256 VAL A CA 1
ATOM 2030 C C . VAL A 1 256 ? 1.674 -1.120 18.615 1.00 94.31 256 VAL A C 1
ATOM 2032 O O . VAL A 1 256 ? 2.126 -0.138 18.041 1.00 94.31 256 VAL A O 1
ATOM 2035 N N . GLY A 1 257 ? 2.184 -2.342 18.445 1.00 92.25 257 GLY A N 1
ATOM 2036 C CA . GLY A 1 257 ? 3.408 -2.610 17.684 1.00 92.25 257 GLY A CA 1
ATOM 2037 C C . GLY A 1 257 ? 3.208 -3.022 16.232 1.00 92.25 257 GLY A C 1
ATOM 2038 O O . GLY A 1 257 ? 4.128 -2.860 15.442 1.00 92.25 257 GLY A O 1
ATOM 2039 N N . ILE A 1 258 ? 2.032 -3.543 15.872 1.00 91.50 258 ILE A N 1
ATOM 2040 C CA . ILE A 1 258 ? 1.751 -4.030 14.514 1.00 91.50 258 ILE A CA 1
ATOM 2041 C C . ILE A 1 258 ? 0.596 -3.236 13.914 1.00 91.50 258 ILE A C 1
ATOM 2043 O O . ILE A 1 258 ? 0.766 -2.574 12.891 1.00 91.50 258 ILE A O 1
ATOM 2047 N N . MET A 1 259 ? -0.577 -3.276 14.553 1.00 90.88 259 MET A N 1
ATOM 2048 C CA . MET A 1 259 ? -1.814 -2.756 13.965 1.00 90.88 259 MET A CA 1
ATOM 2049 C C . MET A 1 259 ? -1.777 -1.236 13.783 1.00 90.88 259 MET A C 1
ATOM 2051 O O . MET A 1 259 ? -1.899 -0.761 12.658 1.00 90.88 259 MET A O 1
ATOM 2055 N N . LEU A 1 260 ? -1.587 -0.465 14.859 1.00 92.88 260 LEU A N 1
ATOM 2056 C CA . LEU A 1 260 ? -1.571 0.999 14.792 1.00 92.88 260 LEU A CA 1
ATOM 2057 C C . LEU A 1 260 ? -0.495 1.566 13.857 1.00 92.88 260 LEU A C 1
ATOM 2059 O O . LEU A 1 260 ? -0.852 2.381 13.009 1.00 92.88 260 LEU A O 1
ATOM 2063 N N . PRO A 1 261 ? 0.788 1.173 13.942 1.00 92.69 261 PRO A N 1
ATOM 2064 C CA . PRO A 1 261 ? 1.794 1.757 13.066 1.00 92.69 261 PRO A CA 1
ATOM 2065 C C . PRO A 1 261 ? 1.600 1.336 11.598 1.00 92.69 261 PRO A C 1
ATOM 2067 O O . PRO A 1 261 ? 1.797 2.161 10.708 1.00 92.69 261 PRO A O 1
ATOM 2070 N N . SER A 1 262 ? 1.103 0.123 11.319 1.00 90.31 262 SER A N 1
ATOM 2071 C CA . SER A 1 262 ? 0.724 -0.267 9.948 1.00 90.31 262 SER A CA 1
ATOM 2072 C C . SER A 1 262 ? -0.450 0.566 9.420 1.00 90.31 262 SER A C 1
ATOM 2074 O O . SER A 1 262 ? -0.424 1.029 8.280 1.00 90.31 262 SER A O 1
ATOM 2076 N N . LEU A 1 263 ? -1.462 0.820 10.261 1.00 89.62 263 LEU A N 1
ATOM 2077 C CA . LEU A 1 263 ? -2.569 1.717 9.923 1.00 89.62 263 LEU A CA 1
ATOM 2078 C C . LEU A 1 263 ? -2.087 3.151 9.693 1.00 89.62 263 LEU A C 1
ATOM 2080 O O . LEU A 1 263 ? -2.573 3.786 8.770 1.00 89.62 263 LEU A O 1
ATOM 2084 N N . ALA A 1 264 ? -1.122 3.636 10.480 1.00 91.12 264 ALA A N 1
ATOM 2085 C CA . ALA A 1 264 ? -0.611 5.006 10.405 1.00 91.12 264 ALA A CA 1
ATOM 2086 C C . ALA A 1 264 ? 0.096 5.296 9.081 1.00 91.12 264 ALA A C 1
ATOM 2088 O O . ALA A 1 264 ? 0.026 6.401 8.551 1.00 91.12 264 ALA A O 1
ATOM 2089 N N . ILE A 1 265 ? 0.792 4.292 8.558 1.00 87.75 265 ILE A N 1
ATOM 2090 C CA . ILE A 1 265 ? 1.541 4.377 7.305 1.00 87.75 265 ILE A CA 1
ATOM 2091 C C . ILE A 1 265 ? 0.638 4.081 6.107 1.00 87.75 265 ILE A C 1
ATOM 2093 O O . ILE A 1 265 ? 0.891 4.550 4.998 1.00 87.75 265 ILE A O 1
ATOM 2097 N N . GLY A 1 266 ? -0.432 3.314 6.321 1.00 83.50 266 GLY A N 1
ATOM 2098 C CA . GLY A 1 266 ? -1.392 2.979 5.280 1.00 83.50 266 GLY A CA 1
ATOM 2099 C C . GLY A 1 266 ? -0.884 1.939 4.283 1.00 83.50 266 GLY A C 1
ATOM 2100 O O . GLY A 1 266 ? -1.482 1.817 3.214 1.00 83.50 266 GLY A O 1
ATOM 2101 N N . ASN A 1 267 ? 0.190 1.210 4.610 1.00 82.56 267 ASN A N 1
ATOM 2102 C CA . ASN A 1 267 ? 0.675 0.041 3.876 1.00 82.56 267 ASN A CA 1
ATOM 2103 C C . ASN A 1 267 ? 1.094 -1.081 4.844 1.00 82.56 267 ASN A C 1
ATOM 2105 O O . ASN A 1 267 ? 1.380 -0.843 6.019 1.00 82.56 267 ASN A O 1
ATOM 2109 N N . ASN A 1 268 ? 1.115 -2.321 4.353 1.00 83.12 268 ASN A N 1
ATOM 2110 C CA . ASN A 1 268 ? 1.557 -3.461 5.152 1.00 83.12 268 ASN A CA 1
ATOM 2111 C C . ASN A 1 268 ? 3.080 -3.661 5.058 1.00 83.12 268 ASN A C 1
ATOM 2113 O O . ASN A 1 268 ? 3.589 -4.235 4.091 1.00 83.12 268 ASN A O 1
ATOM 2117 N N . GLN A 1 269 ? 3.818 -3.264 6.095 1.00 80.88 269 GLN A N 1
ATOM 2118 C CA . GLN A 1 269 ? 5.273 -3.419 6.125 1.00 80.88 269 GLN A CA 1
ATOM 2119 C C . GLN A 1 269 ? 5.773 -4.873 6.193 1.00 80.88 269 GLN A C 1
ATOM 2121 O O . GLN A 1 269 ? 6.948 -5.116 5.919 1.00 80.88 269 GLN A O 1
ATOM 2126 N N . TYR A 1 270 ? 4.907 -5.840 6.478 1.00 81.88 270 TYR A N 1
ATOM 2127 C CA . TYR A 1 270 ? 5.260 -7.260 6.562 1.00 81.88 270 TYR A CA 1
ATOM 2128 C C . TYR A 1 270 ? 5.099 -8.009 5.232 1.00 81.88 270 TYR A C 1
ATOM 2130 O O . TYR A 1 270 ? 5.177 -9.231 5.189 1.00 81.88 270 TYR A O 1
ATOM 2138 N N . THR A 1 271 ? 4.853 -7.285 4.138 1.00 78.19 271 THR A N 1
ATOM 2139 C CA . THR A 1 271 ? 4.734 -7.846 2.784 1.00 78.19 271 THR A CA 1
ATOM 2140 C C . THR A 1 271 ? 5.752 -7.205 1.846 1.00 78.19 271 THR A C 1
ATOM 2142 O O . THR A 1 271 ? 6.143 -6.045 2.030 1.00 78.19 271 THR A O 1
ATOM 2145 N N . CYS A 1 272 ? 6.173 -7.968 0.833 1.00 76.56 272 CYS A N 1
ATOM 2146 C CA . CYS A 1 272 ? 7.201 -7.598 -0.145 1.00 76.56 272 CYS A CA 1
ATOM 2147 C C . CYS A 1 272 ? 8.500 -7.111 0.529 1.00 76.56 272 CYS A C 1
ATOM 2149 O O . CYS A 1 272 ? 8.873 -5.948 0.394 1.00 76.56 272 CYS A O 1
ATOM 2151 N N . PHE A 1 273 ? 9.169 -7.989 1.287 1.00 81.50 273 PHE A N 1
ATOM 2152 C CA . PHE A 1 273 ? 10.405 -7.642 2.001 1.00 81.50 273 PHE A CA 1
ATOM 2153 C C . PHE A 1 273 ? 11.563 -7.294 1.069 1.00 81.50 273 PHE A C 1
ATOM 2155 O O . PHE A 1 273 ? 12.394 -6.477 1.437 1.00 81.50 273 PHE A O 1
ATOM 2162 N N . ASN A 1 274 ? 11.618 -7.883 -0.125 1.00 81.56 274 ASN A N 1
ATOM 2163 C CA . ASN A 1 274 ? 12.770 -7.771 -1.025 1.00 81.56 274 ASN A CA 1
ATOM 2164 C C . ASN A 1 274 ? 12.859 -6.436 -1.777 1.00 81.56 274 ASN A C 1
ATOM 2166 O O . ASN A 1 274 ? 13.818 -6.238 -2.508 1.00 81.56 274 ASN A O 1
ATOM 2170 N N . VAL A 1 275 ? 11.883 -5.543 -1.608 1.00 80.19 275 VAL A N 1
ATOM 2171 C CA . VAL A 1 275 ? 11.787 -4.282 -2.354 1.00 80.19 275 VAL A CA 1
ATOM 2172 C C . VAL A 1 275 ? 11.649 -3.103 -1.401 1.00 80.19 275 VAL A C 1
ATOM 2174 O O . VAL A 1 275 ? 10.930 -3.178 -0.395 1.00 80.19 275 VAL A O 1
ATOM 2177 N N . GLU A 1 276 ? 12.351 -2.021 -1.717 1.00 82.25 276 GLU A N 1
ATOM 2178 C CA . GLU A 1 276 ? 12.365 -0.791 -0.928 1.00 82.25 276 GLU A CA 1
ATOM 2179 C C . GLU A 1 276 ? 11.323 0.183 -1.447 1.00 82.25 276 GLU A C 1
ATOM 2181 O O . GLU A 1 276 ? 10.970 0.162 -2.622 1.00 82.25 276 GLU A O 1
ATOM 2186 N N . ARG A 1 277 ? 10.814 1.051 -0.576 1.00 82.88 277 ARG A N 1
ATOM 2187 C CA . ARG A 1 277 ? 9.964 2.156 -1.008 1.00 82.88 277 ARG A CA 1
ATOM 2188 C C . ARG A 1 277 ? 10.837 3.301 -1.523 1.00 82.88 277 ARG A C 1
ATOM 2190 O O . ARG A 1 277 ? 11.661 3.818 -0.767 1.00 82.88 277 ARG A O 1
ATOM 2197 N N . THR A 1 278 ? 10.612 3.742 -2.760 1.00 76.75 278 THR A N 1
ATOM 2198 C CA . THR A 1 278 ? 11.287 4.927 -3.311 1.00 76.75 278 THR A CA 1
ATOM 2199 C C . THR A 1 278 ? 10.645 6.188 -2.740 1.00 76.75 278 THR A C 1
ATOM 2201 O O . THR A 1 278 ? 9.569 6.611 -3.171 1.00 76.75 278 THR A O 1
ATOM 2204 N N . GLY A 1 279 ? 11.282 6.770 -1.725 1.00 72.31 279 GLY A N 1
ATOM 2205 C CA . GLY A 1 279 ? 10.768 7.944 -1.019 1.00 72.31 279 GLY A CA 1
ATOM 2206 C C . GLY A 1 279 ? 9.488 7.675 -0.216 1.00 72.31 279 GLY A C 1
ATOM 2207 O O . GLY A 1 279 ? 9.079 6.539 0.013 1.00 72.31 279 GLY A O 1
ATOM 2208 N N . TYR A 1 280 ? 8.837 8.746 0.243 1.00 72.56 280 TYR A N 1
ATOM 2209 C CA . TYR A 1 280 ? 7.603 8.661 1.042 1.00 72.56 280 TYR A CA 1
ATOM 2210 C C . TYR A 1 280 ? 6.359 9.153 0.300 1.00 72.56 280 TYR A C 1
ATOM 2212 O O . TYR A 1 280 ? 5.292 9.279 0.903 1.00 72.56 280 TYR A O 1
ATOM 2220 N N . TYR A 1 281 ? 6.487 9.420 -0.996 1.00 65.56 281 TYR A N 1
ATOM 2221 C CA . TYR A 1 281 ? 5.408 9.939 -1.824 1.00 65.56 281 TYR A CA 1
ATOM 2222 C C . TYR A 1 281 ? 4.570 8.799 -2.410 1.00 65.56 281 TYR A C 1
ATOM 2224 O O . TYR A 1 281 ? 4.975 7.630 -2.411 1.00 65.56 281 TYR A O 1
ATOM 2232 N N . THR A 1 282 ? 3.353 9.132 -2.816 1.00 69.38 282 THR A N 1
ATOM 2233 C CA . THR A 1 282 ? 2.473 8.264 -3.600 1.00 69.38 282 THR A CA 1
ATOM 2234 C C . THR A 1 282 ? 2.405 8.791 -5.017 1.00 69.38 282 THR A C 1
ATOM 2236 O O . THR A 1 282 ? 2.742 9.942 -5.269 1.00 69.38 282 THR A O 1
ATOM 2239 N N . LEU A 1 283 ? 1.932 7.955 -5.928 1.00 74.38 283 LEU A N 1
ATOM 2240 C CA . LEU A 1 283 ? 1.572 8.381 -7.265 1.00 74.38 283 LEU A CA 1
ATOM 2241 C C . LEU A 1 283 ? 0.473 9.460 -7.163 1.00 74.38 283 LEU A C 1
ATOM 2243 O O . LEU A 1 283 ? -0.554 9.208 -6.531 1.00 74.38 283 LEU A O 1
ATOM 2247 N N . ASP A 1 284 ? 0.700 10.651 -7.733 1.00 66.75 284 ASP A N 1
ATOM 2248 C CA . ASP A 1 284 ? -0.103 11.865 -7.472 1.00 66.75 284 ASP A CA 1
ATOM 2249 C C . ASP A 1 284 ? -1.617 11.664 -7.622 1.00 66.75 284 ASP A C 1
ATOM 2251 O O . ASP A 1 284 ? -2.402 12.170 -6.821 1.00 66.75 284 ASP A O 1
ATOM 2255 N N . THR A 1 285 ? -2.047 10.891 -8.620 1.00 69.81 285 THR A N 1
ATOM 2256 C CA . THR A 1 285 ? -3.473 10.659 -8.897 1.00 69.81 285 THR A CA 1
ATOM 2257 C C . THR A 1 285 ? -4.063 9.495 -8.087 1.00 69.81 285 THR A C 1
ATOM 2259 O O . THR A 1 285 ? -5.278 9.406 -7.925 1.00 69.81 285 THR A O 1
ATOM 2262 N N . TYR A 1 286 ? -3.228 8.618 -7.520 1.00 72.94 286 TYR A N 1
ATOM 2263 C CA . TYR A 1 286 ? -3.663 7.384 -6.857 1.00 72.94 286 TYR A CA 1
ATOM 2264 C C . TYR A 1 286 ? -3.093 7.267 -5.433 1.00 72.94 286 TYR A C 1
ATOM 2266 O O . TYR A 1 286 ? -2.116 6.540 -5.202 1.00 72.94 286 TYR A O 1
ATOM 2274 N N . PRO A 1 287 ? -3.724 7.920 -4.434 1.00 69.19 287 PRO A N 1
ATOM 2275 C CA . PRO A 1 287 ? -3.293 7.846 -3.040 1.00 69.19 287 PRO A CA 1
ATOM 2276 C C . PRO A 1 287 ? -3.415 6.412 -2.504 1.00 69.19 287 PRO A C 1
ATOM 2278 O O . PRO A 1 287 ? -4.495 5.918 -2.167 1.00 69.19 287 PRO A O 1
ATOM 2281 N N . GLY A 1 288 ? -2.287 5.714 -2.389 1.00 76.81 288 GLY A N 1
ATOM 2282 C CA . GLY A 1 288 ? -2.263 4.285 -2.055 1.00 76.81 288 GLY A CA 1
ATOM 2283 C C . GLY A 1 288 ? -1.339 3.449 -2.922 1.00 76.81 288 GLY A C 1
ATOM 2284 O O . GLY A 1 288 ? -1.001 2.333 -2.522 1.00 76.81 288 GLY A O 1
ATOM 2285 N N . ILE A 1 289 ? -0.945 3.981 -4.077 1.00 83.81 289 ILE A N 1
ATOM 2286 C CA . ILE A 1 289 ? 0.031 3.374 -4.973 1.00 83.81 289 ILE A CA 1
ATOM 2287 C C . ILE A 1 289 ? 1.324 4.168 -4.859 1.00 83.81 289 ILE A C 1
ATOM 2289 O O . ILE A 1 289 ? 1.315 5.397 -4.835 1.00 83.81 289 ILE A O 1
ATOM 2293 N N . PHE A 1 290 ? 2.438 3.466 -4.735 1.00 85.12 290 PHE A N 1
ATOM 2294 C CA . PHE A 1 290 ? 3.754 4.072 -4.628 1.00 85.12 290 PHE A CA 1
ATOM 2295 C C . PHE A 1 290 ? 4.783 3.225 -5.365 1.00 85.12 290 PHE A C 1
ATOM 2297 O O . PHE A 1 290 ? 4.620 2.010 -5.525 1.00 85.12 290 PHE A O 1
ATOM 2304 N N . SER A 1 291 ? 5.838 3.897 -5.815 1.00 85.94 291 SER A N 1
ATOM 2305 C CA . SER A 1 291 ? 6.960 3.249 -6.472 1.00 85.94 291 SER A CA 1
ATOM 2306 C C . SER A 1 291 ? 7.823 2.512 -5.446 1.00 85.94 291 SER A C 1
ATOM 2308 O O . SER A 1 291 ? 7.935 2.894 -4.271 1.00 85.94 291 SER A O 1
ATOM 2310 N N . ILE A 1 292 ? 8.376 1.399 -5.895 1.00 88.31 292 ILE A N 1
ATOM 2311 C CA . ILE A 1 292 ? 9.316 0.566 -5.159 1.00 88.31 292 ILE A CA 1
ATOM 2312 C C . ILE A 1 292 ? 10.546 0.332 -6.023 1.00 88.31 292 ILE A C 1
ATOM 2314 O O . ILE A 1 292 ? 10.445 0.359 -7.242 1.00 88.31 292 ILE A O 1
ATOM 2318 N N . GLU A 1 293 ? 11.684 0.067 -5.403 1.00 87.00 293 GLU A N 1
ATOM 2319 C CA . GLU A 1 293 ? 12.946 -0.162 -6.101 1.00 87.00 293 GLU A CA 1
ATOM 2320 C C . GLU A 1 293 ? 13.622 -1.422 -5.572 1.00 87.00 293 GLU A C 1
ATOM 2322 O O . GLU A 1 293 ? 13.588 -1.723 -4.371 1.00 87.00 293 GLU A O 1
ATOM 2327 N N . ASP A 1 294 ? 14.226 -2.169 -6.491 1.00 86.25 294 ASP A N 1
ATOM 2328 C CA . ASP A 1 294 ? 15.182 -3.213 -6.158 1.00 86.25 294 ASP A CA 1
ATOM 2329 C C . ASP A 1 294 ? 16.600 -2.640 -6.225 1.00 86.25 294 ASP A C 1
ATOM 2331 O O . ASP A 1 294 ? 17.137 -2.394 -7.300 1.00 86.25 294 ASP A O 1
ATOM 2335 N N . LYS A 1 295 ? 17.245 -2.479 -5.065 1.00 78.94 295 LYS A N 1
ATOM 2336 C CA . LYS A 1 295 ? 18.615 -1.953 -4.971 1.00 78.94 295 LYS A CA 1
ATOM 2337 C C . LYS A 1 295 ? 19.669 -2.783 -5.694 1.00 78.94 295 LYS A C 1
ATOM 2339 O O . LYS A 1 295 ? 20.751 -2.268 -5.955 1.00 78.94 295 LYS A O 1
ATOM 2344 N N . LYS A 1 296 ? 19.410 -4.065 -5.967 1.00 82.94 296 LYS A N 1
ATOM 2345 C CA . LYS A 1 296 ? 20.371 -4.894 -6.705 1.00 82.94 296 LYS A CA 1
ATOM 2346 C C . LYS A 1 296 ? 20.431 -4.507 -8.175 1.00 82.94 296 LYS A C 1
ATOM 2348 O O . LYS A 1 296 ? 21.495 -4.599 -8.773 1.00 82.94 296 LYS A O 1
ATOM 2353 N N . THR A 1 297 ? 19.292 -4.124 -8.744 1.00 80.88 297 THR A N 1
ATOM 2354 C CA . THR A 1 297 ? 19.144 -3.852 -10.178 1.00 80.88 297 THR A CA 1
ATOM 2355 C C . THR A 1 297 ? 18.947 -2.367 -10.480 1.00 80.88 297 THR A C 1
ATOM 2357 O O . THR A 1 297 ? 19.093 -1.972 -11.631 1.00 80.88 297 THR A O 1
ATOM 2360 N N . GLY A 1 298 ? 18.603 -1.550 -9.478 1.00 83.00 298 GLY A N 1
ATOM 2361 C CA . GLY A 1 298 ? 18.184 -0.154 -9.641 1.00 83.00 298 GLY A CA 1
ATOM 2362 C C . GLY A 1 298 ? 16.830 -0.002 -10.343 1.00 83.00 298 GLY A C 1
ATOM 2363 O O . GLY A 1 298 ? 16.432 1.110 -10.675 1.00 83.00 298 GLY A O 1
ATOM 2364 N N . LYS A 1 299 ? 16.124 -1.110 -10.608 1.00 86.69 299 LYS A N 1
ATOM 2365 C CA . LYS A 1 299 ? 14.863 -1.103 -11.352 1.00 86.69 299 LYS A CA 1
ATOM 2366 C C . LYS A 1 299 ? 13.700 -0.781 -10.427 1.00 86.69 299 LYS A C 1
ATOM 2368 O O . LYS A 1 299 ? 13.660 -1.198 -9.264 1.00 86.69 299 LYS A O 1
ATOM 2373 N N . ILE A 1 300 ? 12.719 -0.083 -10.980 1.00 88.62 300 ILE A N 1
ATOM 2374 C CA . ILE A 1 300 ? 11.533 0.367 -10.270 1.00 88.62 300 ILE A CA 1
ATOM 2375 C C . ILE A 1 300 ? 10.301 -0.474 -10.614 1.00 88.62 300 ILE A C 1
ATOM 2377 O O . ILE A 1 300 ? 10.168 -1.050 -11.696 1.00 88.62 300 ILE A O 1
ATOM 2381 N N . GLY A 1 301 ? 9.403 -0.579 -9.641 1.00 89.25 301 GLY A N 1
ATOM 2382 C CA . GLY A 1 301 ? 8.148 -1.326 -9.671 1.00 89.25 301 GLY A CA 1
ATOM 2383 C C . GLY A 1 301 ? 7.019 -0.518 -9.034 1.00 89.25 301 GLY A C 1
ATOM 2384 O O . GLY A 1 301 ? 7.246 0.537 -8.442 1.00 89.25 301 GLY A O 1
ATOM 2385 N N . LEU A 1 302 ? 5.795 -1.040 -9.088 1.00 88.81 302 LEU A N 1
ATOM 2386 C CA . LEU A 1 302 ? 4.634 -0.413 -8.453 1.00 88.81 302 LEU A CA 1
ATOM 2387 C C . LEU A 1 302 ? 4.046 -1.309 -7.382 1.00 88.81 302 LEU A C 1
ATOM 2389 O O . LEU A 1 302 ? 3.881 -2.522 -7.541 1.00 88.81 302 LEU A O 1
ATOM 2393 N N . ARG A 1 303 ? 3.662 -0.679 -6.280 1.00 86.38 303 ARG A N 1
ATOM 2394 C CA . ARG A 1 303 ? 3.073 -1.353 -5.138 1.00 86.38 303 ARG A CA 1
ATOM 2395 C C . ARG A 1 303 ? 1.844 -0.602 -4.650 1.00 86.38 303 ARG A C 1
ATOM 2397 O O . ARG A 1 303 ? 1.857 0.617 -4.512 1.00 86.38 303 ARG A O 1
ATOM 2404 N N . SER A 1 304 ? 0.798 -1.355 -4.329 1.00 83.94 304 SER A N 1
ATOM 2405 C CA . SER A 1 304 ? -0.359 -0.852 -3.594 1.00 83.94 304 SER A CA 1
ATOM 2406 C C . SER A 1 304 ? -0.176 -1.036 -2.084 1.00 83.94 304 SER A C 1
ATOM 2408 O O . SER A 1 304 ? 0.717 -1.743 -1.604 1.00 83.94 304 SER A O 1
ATOM 2410 N N . ARG A 1 305 ? -1.099 -0.471 -1.303 1.00 78.88 305 ARG A N 1
ATOM 2411 C CA . ARG A 1 305 ? -1.198 -0.667 0.157 1.00 78.88 305 ARG A CA 1
ATOM 2412 C C . ARG A 1 305 ? -1.155 -2.137 0.591 1.00 78.88 305 ARG A C 1
ATOM 2414 O O . ARG A 1 305 ? -0.645 -2.431 1.675 1.00 78.88 305 ARG A O 1
ATOM 2421 N N . TYR A 1 306 ? -1.701 -3.029 -0.236 1.00 74.69 306 TYR A N 1
ATOM 2422 C CA . TYR A 1 306 ? -1.922 -4.435 0.099 1.00 74.69 306 TYR A CA 1
ATOM 2423 C C . TYR A 1 306 ? -0.846 -5.366 -0.464 1.00 74.69 306 TYR A C 1
ATOM 2425 O O . TYR A 1 306 ? -0.524 -6.361 0.175 1.00 74.69 306 TYR A O 1
ATOM 2433 N N . GLY A 1 307 ? -0.260 -5.039 -1.617 1.00 77.19 307 GLY A N 1
ATOM 2434 C CA . GLY A 1 307 ? 0.667 -5.942 -2.292 1.00 77.19 307 GLY A CA 1
ATOM 2435 C C . GLY A 1 307 ? 1.321 -5.346 -3.532 1.00 77.19 307 GLY A C 1
ATOM 2436 O O . GLY A 1 307 ? 1.053 -4.204 -3.916 1.00 77.19 307 GLY A O 1
ATOM 2437 N N . LEU A 1 308 ? 2.210 -6.137 -4.127 1.00 84.25 308 LEU A N 1
ATOM 2438 C CA . LEU A 1 308 ? 2.911 -5.815 -5.366 1.00 84.25 308 LEU A CA 1
ATOM 2439 C C . LEU A 1 308 ? 1.917 -5.756 -6.537 1.00 84.25 308 LEU A C 1
ATOM 2441 O O . LEU A 1 308 ? 1.112 -6.671 -6.678 1.00 84.25 308 LEU A O 1
ATOM 2445 N N . LEU A 1 309 ? 1.980 -4.698 -7.347 1.00 85.19 309 LEU A N 1
ATOM 2446 C CA . LEU A 1 309 ? 1.203 -4.575 -8.588 1.00 85.19 309 LEU A CA 1
ATOM 2447 C C . LEU A 1 309 ? 2.089 -4.910 -9.791 1.00 85.19 309 LEU A C 1
ATOM 2449 O O . LEU A 1 309 ? 1.786 -5.795 -10.583 1.00 85.19 309 LEU A O 1
ATOM 2453 N N . VAL A 1 310 ? 3.237 -4.237 -9.866 1.00 87.00 310 VAL A N 1
ATOM 2454 C CA . VAL A 1 310 ? 4.210 -4.361 -10.951 1.00 87.00 310 VAL A CA 1
ATOM 2455 C C . VAL A 1 310 ? 5.569 -4.670 -10.336 1.00 87.00 310 VAL A C 1
ATOM 2457 O O . VAL A 1 310 ? 5.998 -4.000 -9.393 1.00 87.00 310 VAL A O 1
ATOM 2460 N N . LYS A 1 311 ? 6.238 -5.708 -10.844 1.00 88.06 311 LYS A N 1
ATOM 2461 C CA . LYS A 1 311 ? 7.571 -6.106 -10.376 1.00 88.06 311 LYS A CA 1
ATOM 2462 C C . LYS A 1 311 ? 8.611 -5.014 -10.673 1.00 88.06 311 LYS A C 1
ATOM 2464 O O . LYS A 1 311 ? 8.446 -4.287 -11.651 1.00 88.06 311 LYS A O 1
ATOM 2469 N N . PRO A 1 312 ? 9.664 -4.893 -9.846 1.00 86.25 312 PRO A N 1
ATOM 2470 C CA . PRO A 1 312 ? 10.745 -3.942 -10.073 1.00 86.25 312 PRO A CA 1
ATOM 2471 C C . PRO A 1 312 ? 11.649 -4.399 -11.225 1.00 86.25 312 PRO A C 1
ATOM 2473 O O . PRO A 1 312 ? 12.691 -5.010 -11.015 1.00 86.25 312 PRO A O 1
ATOM 2476 N N . GLU A 1 313 ? 11.208 -4.156 -12.453 1.00 87.00 313 GLU A N 1
ATOM 2477 C CA . GLU A 1 313 ? 11.897 -4.569 -13.686 1.00 87.00 313 GLU A CA 1
ATOM 2478 C C . GLU A 1 313 ? 12.018 -3.416 -14.697 1.00 87.00 313 GLU A C 1
ATOM 2480 O O . GLU A 1 313 ? 12.623 -3.585 -15.754 1.00 87.00 313 GLU A O 1
ATOM 2485 N N . TYR A 1 314 ? 11.457 -2.250 -14.370 1.00 87.12 314 TYR A N 1
ATOM 2486 C CA . TYR A 1 314 ? 11.323 -1.108 -15.269 1.00 87.12 314 TYR A CA 1
ATOM 2487 C C . TYR A 1 314 ? 12.306 0.002 -14.905 1.00 87.12 314 TYR A C 1
ATOM 2489 O O . TYR A 1 314 ? 12.757 0.099 -13.765 1.00 87.12 314 TYR A O 1
ATOM 2497 N N . ASP A 1 315 ? 12.634 0.838 -15.880 1.00 83.81 315 ASP A N 1
ATOM 2498 C CA . ASP A 1 315 ? 13.533 1.982 -15.719 1.00 83.81 315 ASP A CA 1
ATOM 2499 C C . ASP A 1 315 ? 12.788 3.223 -15.228 1.00 83.81 315 ASP A C 1
ATOM 2501 O O . ASP A 1 315 ? 13.281 3.968 -14.385 1.00 83.81 315 ASP A O 1
ATOM 2505 N N . ALA A 1 316 ? 11.579 3.445 -15.748 1.00 83.94 316 ALA A N 1
ATOM 2506 C CA . ALA A 1 316 ? 10.776 4.616 -15.432 1.00 83.94 316 ALA A CA 1
ATOM 2507 C C . ALA A 1 316 ? 9.275 4.336 -15.589 1.00 83.94 316 ALA A C 1
ATOM 2509 O O . ALA A 1 316 ? 8.858 3.485 -16.378 1.00 83.94 316 ALA A O 1
ATOM 2510 N N . PHE A 1 317 ? 8.466 5.115 -14.868 1.00 85.56 317 PHE A N 1
ATOM 2511 C CA . PHE A 1 317 ? 7.018 5.175 -15.044 1.00 85.56 317 PHE A CA 1
ATOM 2512 C C . PHE A 1 317 ? 6.622 6.579 -15.474 1.00 85.56 317 PHE A C 1
ATOM 2514 O O . PHE A 1 317 ? 6.963 7.550 -14.797 1.00 85.56 317 PHE A O 1
ATOM 2521 N N . VAL A 1 318 ? 5.888 6.683 -16.578 1.00 83.31 318 VAL A N 1
ATOM 2522 C CA . VAL A 1 318 ? 5.380 7.959 -17.093 1.00 83.31 318 VAL A CA 1
ATOM 2523 C C . VAL A 1 318 ? 3.894 7.817 -17.391 1.00 83.31 318 VAL A C 1
ATOM 2525 O O . VAL A 1 318 ? 3.433 6.754 -17.789 1.00 83.31 318 VAL A O 1
ATOM 2528 N N . TYR A 1 319 ? 3.111 8.867 -17.158 1.00 80.94 319 TYR A N 1
ATOM 2529 C CA . TYR A 1 319 ? 1.709 8.856 -17.563 1.00 80.94 319 TYR A CA 1
ATOM 2530 C C . TYR A 1 319 ? 1.601 8.966 -19.076 1.00 80.94 319 TYR A C 1
ATOM 2532 O O . TYR A 1 319 ? 2.137 9.908 -19.655 1.00 80.94 319 TYR A O 1
ATOM 2540 N N . HIS A 1 320 ? 0.852 8.051 -19.687 1.00 77.12 320 HIS A N 1
ATOM 2541 C CA . HIS A 1 320 ? 0.686 8.023 -21.137 1.00 77.12 320 HIS A CA 1
ATOM 2542 C C . HIS A 1 320 ? -0.018 9.282 -21.673 1.00 77.12 320 HIS A C 1
ATOM 2544 O O . HIS A 1 320 ? 0.350 9.843 -22.703 1.00 77.12 320 HIS A O 1
ATOM 2550 N N . THR A 1 321 ? -1.013 9.788 -20.937 1.00 71.56 321 THR A N 1
ATOM 2551 C CA . THR A 1 321 ? -1.759 10.999 -21.303 1.00 71.56 321 THR A CA 1
ATOM 2552 C C . THR A 1 321 ? -1.561 12.129 -20.298 1.00 71.56 321 THR A C 1
ATOM 2554 O O . THR A 1 321 ? -1.586 11.919 -19.084 1.00 71.56 321 THR A O 1
ATOM 2557 N N . SER A 1 322 ? -1.484 13.364 -20.802 1.00 60.00 322 SER A N 1
ATOM 2558 C CA . SER A 1 322 ? -1.365 14.593 -20.000 1.00 60.00 322 SER A CA 1
ATOM 2559 C C . SER A 1 322 ? -2.562 14.860 -19.072 1.00 60.00 322 SER A C 1
ATOM 2561 O O . SER A 1 322 ? -2.450 15.632 -18.124 1.00 60.00 322 SER A O 1
ATOM 2563 N N . ARG A 1 323 ? -3.716 14.214 -19.299 1.00 56.75 323 ARG A N 1
ATOM 2564 C CA . ARG A 1 323 ? -4.858 14.230 -18.370 1.00 56.75 323 ARG A CA 1
ATOM 2565 C C . ARG A 1 323 ? -4.771 13.038 -17.417 1.00 56.75 323 ARG A C 1
ATOM 2567 O O . ARG A 1 323 ? -5.232 11.948 -17.721 1.00 56.75 323 ARG A O 1
ATOM 2574 N N . HIS A 1 324 ? -4.196 13.276 -16.243 1.00 60.12 324 HIS A N 1
ATOM 2575 C CA . HIS A 1 324 ? -3.796 12.248 -15.273 1.00 60.12 324 HIS A CA 1
ATOM 2576 C C . HIS A 1 324 ? -4.939 11.517 -14.540 1.00 60.12 324 HIS A C 1
ATOM 2578 O O . HIS A 1 324 ? -4.671 10.593 -13.784 1.00 60.12 324 HIS A O 1
ATOM 2584 N N . TRP A 1 325 ? -6.205 11.919 -14.708 1.00 54.00 325 TRP A N 1
ATOM 2585 C CA . TRP A 1 325 ? -7.303 11.482 -13.825 1.00 54.00 325 TRP A CA 1
ATOM 2586 C C . TRP A 1 325 ? -7.712 10.008 -13.981 1.00 54.00 325 TRP A C 1
ATOM 2588 O O . TRP A 1 325 ? -8.152 9.409 -13.005 1.00 54.00 325 TRP A O 1
ATOM 2598 N N . PHE A 1 326 ? -7.517 9.419 -15.162 1.00 57.50 326 PHE A N 1
ATOM 2599 C CA . PHE A 1 326 ? -7.717 7.994 -15.448 1.00 57.50 326 PHE A CA 1
ATOM 2600 C C . PHE A 1 326 ? -6.566 7.573 -16.357 1.00 57.50 326 PHE A C 1
ATOM 2602 O O . PHE A 1 326 ? -6.567 7.894 -17.540 1.00 57.50 326 PHE A O 1
ATOM 2609 N N . GLY A 1 327 ? -5.507 7.026 -15.764 1.00 62.38 327 GLY A N 1
ATOM 2610 C CA . GLY A 1 327 ? -4.182 7.056 -16.370 1.00 62.38 327 GLY A CA 1
ATOM 2611 C C . GLY A 1 327 ? -3.646 5.662 -16.613 1.00 62.38 327 GLY A C 1
ATOM 2612 O O . GLY A 1 327 ? -3.356 4.945 -15.657 1.00 62.38 327 GLY A O 1
ATOM 2613 N N . GLU A 1 328 ? -3.465 5.322 -17.884 1.00 80.31 328 GLU A N 1
ATOM 2614 C CA . GLU A 1 328 ? -2.523 4.285 -18.281 1.00 80.31 328 GLU A CA 1
ATOM 2615 C C . GLU A 1 328 ? -1.100 4.780 -17.970 1.00 80.31 328 GLU A C 1
ATOM 2617 O O . GLU A 1 328 ? -0.749 5.940 -18.231 1.00 80.31 328 GLU A O 1
ATOM 2622 N N . LEU A 1 329 ? -0.284 3.911 -17.377 1.00 85.69 329 LEU A N 1
ATOM 2623 C CA . LEU A 1 329 ? 1.135 4.168 -17.157 1.00 85.69 329 LEU A CA 1
ATOM 2624 C C . LEU A 1 329 ? 1.957 3.498 -18.245 1.00 85.69 329 LEU A C 1
ATOM 2626 O O . LEU A 1 329 ? 1.806 2.309 -18.507 1.00 85.69 329 LEU A O 1
ATOM 2630 N N . GLU A 1 330 ? 2.883 4.253 -18.810 1.00 86.62 330 GLU A N 1
ATOM 2631 C CA . GLU A 1 330 ? 3.983 3.735 -19.600 1.00 86.62 330 GLU A CA 1
ATOM 2632 C C . GLU A 1 330 ? 5.008 3.127 -18.649 1.00 86.62 330 GLU A C 1
ATOM 2634 O O . GLU A 1 330 ? 5.722 3.834 -17.931 1.00 86.62 330 GLU A O 1
ATOM 2639 N N . LEU A 1 331 ? 5.071 1.801 -18.635 1.00 88.19 331 LEU A N 1
ATOM 2640 C CA . LEU A 1 331 ? 6.130 1.059 -17.976 1.00 88.19 331 LEU A CA 1
ATOM 2641 C C . LEU A 1 331 ? 7.308 0.972 -18.947 1.00 88.19 331 LEU A C 1
ATOM 2643 O O . LEU A 1 331 ? 7.291 0.157 -19.871 1.00 88.19 331 LEU A O 1
ATOM 2647 N N . ARG A 1 332 ? 8.301 1.845 -18.773 1.00 87.38 332 ARG A N 1
ATOM 2648 C CA . ARG A 1 332 ? 9.447 1.970 -19.681 1.00 87.38 332 ARG A CA 1
ATOM 2649 C C . ARG A 1 332 ? 10.540 0.986 -19.298 1.00 87.38 332 ARG A C 1
ATOM 2651 O O . ARG A 1 332 ? 10.924 0.914 -18.131 1.00 87.38 332 ARG A O 1
ATOM 2658 N N . LYS A 1 333 ? 11.035 0.235 -20.273 1.00 86.44 333 LYS A N 1
ATOM 2659 C CA . LYS A 1 333 ? 12.113 -0.740 -20.108 1.00 86.44 333 LYS A CA 1
ATOM 2660 C C . LYS A 1 333 ? 12.846 -0.890 -21.434 1.00 86.44 333 LYS A C 1
ATOM 2662 O O . LYS A 1 333 ? 12.193 -1.106 -22.446 1.00 86.44 333 LYS A O 1
ATOM 2667 N N . ASN A 1 334 ? 14.177 -0.810 -21.427 1.00 81.19 334 ASN A N 1
ATOM 2668 C CA . ASN A 1 334 ? 15.022 -1.161 -22.580 1.00 81.19 334 ASN A CA 1
ATOM 2669 C C . ASN A 1 334 ? 14.500 -0.586 -23.925 1.00 81.19 334 ASN A C 1
ATOM 2671 O O . ASN A 1 334 ? 14.306 -1.302 -24.908 1.00 81.19 334 ASN A O 1
ATOM 2675 N N . GLY A 1 335 ? 14.168 0.707 -23.952 1.00 75.88 335 GLY A N 1
ATOM 2676 C CA . GLY A 1 335 ? 13.731 1.403 -25.169 1.00 75.88 335 GLY A CA 1
ATOM 2677 C C . GLY A 1 335 ? 12.322 1.088 -25.684 1.00 75.88 335 GLY A C 1
ATOM 2678 O O . GLY A 1 335 ? 11.967 1.576 -26.750 1.00 75.88 335 GLY A O 1
ATOM 2679 N N . TYR A 1 336 ? 11.508 0.307 -24.968 1.00 81.44 336 TYR A N 1
ATOM 2680 C CA . TYR A 1 336 ? 10.064 0.200 -25.214 1.00 81.44 336 TYR A CA 1
ATOM 2681 C C . TYR A 1 336 ? 9.271 0.545 -23.961 1.00 81.44 336 TYR A C 1
ATOM 2683 O O . TYR A 1 336 ? 9.776 0.520 -22.836 1.00 81.44 336 TYR A O 1
ATOM 2691 N N . TYR A 1 337 ? 7.989 0.835 -24.146 1.00 84.56 337 TYR A N 1
ATOM 2692 C CA . TYR A 1 337 ? 7.055 0.908 -23.039 1.00 84.56 337 TYR A CA 1
ATOM 2693 C C . TYR A 1 337 ? 5.921 -0.097 -23.206 1.00 84.56 337 TYR A C 1
ATOM 2695 O O . TYR A 1 337 ? 5.494 -0.436 -24.311 1.00 84.56 337 TYR A O 1
ATOM 2703 N N . THR A 1 338 ? 5.440 -0.594 -22.074 1.00 85.38 338 THR A N 1
ATOM 2704 C CA . THR A 1 338 ? 4.180 -1.336 -21.986 1.00 85.38 338 THR A CA 1
ATOM 2705 C C . THR A 1 338 ? 3.161 -0.455 -21.291 1.00 85.38 338 THR A C 1
ATOM 2707 O O . THR A 1 338 ? 3.473 0.139 -20.262 1.00 85.38 338 THR A O 1
ATOM 2710 N N . LEU A 1 339 ? 1.946 -0.377 -21.826 1.00 87.19 339 LEU A N 1
ATOM 2711 C CA . LEU A 1 339 ? 0.865 0.335 -21.158 1.00 87.19 339 LEU A CA 1
ATOM 2712 C C . LEU A 1 339 ? 0.266 -0.537 -20.059 1.00 87.19 339 LEU A C 1
ATOM 2714 O O . LEU A 1 339 ? -0.081 -1.701 -20.274 1.00 87.19 339 LEU A O 1
ATOM 2718 N N . TYR A 1 340 ? 0.149 0.047 -18.877 1.00 86.94 340 TYR A N 1
ATOM 2719 C CA . TYR A 1 340 ? -0.429 -0.582 -17.706 1.00 86.94 340 TYR A CA 1
ATOM 2720 C C . TYR A 1 340 ? -1.648 0.196 -17.238 1.00 86.94 340 TYR A C 1
ATOM 2722 O O . TYR A 1 340 ? -1.548 1.363 -16.848 1.00 86.94 340 TYR A O 1
ATOM 2730 N N . ASP A 1 341 ? -2.795 -0.472 -17.257 1.00 85.38 341 ASP A N 1
ATOM 2731 C CA . ASP A 1 341 ? -4.041 0.068 -16.741 1.00 85.38 341 ASP A CA 1
ATOM 2732 C C . ASP A 1 341 ? -4.092 -0.148 -15.224 1.00 85.38 341 ASP A C 1
ATOM 2734 O O . ASP A 1 341 ? -4.282 -1.262 -14.725 1.00 85.38 341 ASP A O 1
ATOM 2738 N N . ILE A 1 342 ? -3.929 0.944 -14.476 1.00 81.25 342 ILE A N 1
ATOM 2739 C CA . ILE A 1 342 ? -3.968 0.931 -13.011 1.00 81.25 342 ILE A CA 1
ATOM 2740 C C . ILE A 1 342 ? -5.346 0.505 -12.489 1.00 81.25 342 ILE A C 1
ATOM 2742 O O . ILE A 1 342 ? -5.429 -0.165 -11.457 1.00 81.25 342 ILE A O 1
ATOM 2746 N N . CYS A 1 343 ? -6.425 0.919 -13.156 1.00 77.62 343 CYS A N 1
ATOM 2747 C CA . CYS A 1 343 ? -7.791 0.703 -12.692 1.00 77.62 343 CYS A CA 1
ATOM 2748 C C . CYS A 1 343 ? -8.203 -0.761 -12.833 1.00 77.62 343 CYS A C 1
ATOM 2750 O O . CYS A 1 343 ? -8.835 -1.302 -11.923 1.00 77.62 343 CYS A O 1
ATOM 2752 N N . ASN A 1 344 ? -7.809 -1.391 -13.940 1.00 79.50 344 ASN A N 1
ATOM 2753 C CA . ASN A 1 344 ? -8.121 -2.791 -14.221 1.00 79.50 344 ASN A CA 1
ATOM 2754 C C . ASN A 1 344 ? -7.020 -3.762 -13.768 1.00 79.50 344 ASN A C 1
ATOM 2756 O O . ASN A 1 344 ? -7.269 -4.961 -13.692 1.00 79.50 344 ASN A O 1
ATOM 2760 N N . ASN A 1 345 ? -5.840 -3.258 -13.379 1.00 81.25 345 ASN A N 1
ATOM 2761 C CA . ASN A 1 345 ? -4.676 -4.065 -12.997 1.00 81.25 345 ASN A CA 1
ATOM 2762 C C . ASN A 1 345 ? -4.258 -5.025 -14.129 1.00 81.25 345 ASN A C 1
ATOM 2764 O O . ASN A 1 345 ? -3.948 -6.196 -13.899 1.00 81.25 345 ASN A O 1
ATOM 2768 N N . GLU A 1 346 ? -4.262 -4.517 -15.361 1.00 83.88 346 GLU A N 1
ATOM 2769 C CA . GLU A 1 346 ? -3.988 -5.285 -16.574 1.00 83.88 346 G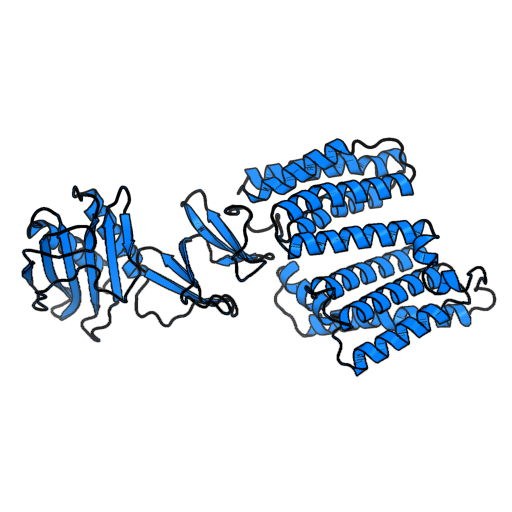LU A CA 1
ATOM 2770 C C . GLU A 1 346 ? -2.910 -4.616 -17.431 1.00 83.88 346 GLU A C 1
ATOM 2772 O O . GLU A 1 346 ? -2.811 -3.391 -17.528 1.00 83.88 346 GLU A O 1
ATOM 2777 N N . TYR A 1 347 ? -2.089 -5.453 -18.066 1.00 84.00 347 TYR A N 1
ATOM 2778 C CA . TYR A 1 347 ? -1.131 -5.022 -19.079 1.00 84.00 347 TYR A CA 1
ATOM 2779 C C . TYR A 1 347 ? -1.829 -5.015 -20.429 1.00 84.00 347 TYR A C 1
ATOM 2781 O O . TYR A 1 347 ? -2.395 -6.031 -20.849 1.00 84.00 347 TYR A O 1
ATOM 2789 N N . ARG A 1 348 ? -1.748 -3.893 -21.133 1.00 79.88 348 ARG A N 1
ATOM 2790 C CA . ARG A 1 348 ? -2.312 -3.779 -22.468 1.00 79.88 348 ARG A CA 1
ATOM 2791 C C . ARG A 1 348 ? -1.431 -4.535 -23.461 1.00 79.88 348 ARG A C 1
ATOM 2793 O O . ARG A 1 348 ? -0.208 -4.410 -23.439 1.00 79.88 348 ARG A O 1
ATOM 2800 N N . LYS A 1 349 ? -2.054 -5.334 -24.327 1.00 70.38 349 LYS A N 1
ATOM 2801 C CA . LYS A 1 349 ? -1.361 -6.209 -25.293 1.00 70.38 349 LYS A CA 1
ATOM 2802 C C . LYS A 1 349 ? -1.310 -5.634 -26.707 1.00 70.38 349 LYS A C 1
ATOM 2804 O O . LYS A 1 349 ? -0.949 -6.344 -27.638 1.00 70.38 349 LYS A O 1
ATOM 2809 N N . ASP A 1 350 ? -1.651 -4.361 -26.862 1.00 66.25 350 ASP A N 1
ATOM 2810 C CA . ASP A 1 350 ? -1.812 -3.724 -28.172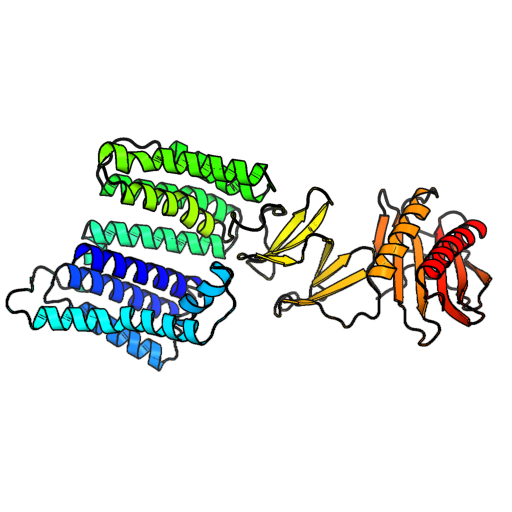 1.00 66.25 350 ASP A CA 1
ATOM 2811 C C . ASP A 1 350 ? -0.460 -3.390 -28.840 1.00 66.25 350 ASP A C 1
ATOM 2813 O O . ASP A 1 350 ? -0.430 -2.846 -29.939 1.00 66.25 350 ASP A O 1
ATOM 2817 N N . ASN A 1 351 ? 0.668 -3.728 -28.202 1.00 67.75 351 ASN A N 1
ATOM 2818 C CA . ASN A 1 351 ? 1.998 -3.493 -28.751 1.00 67.75 351 ASN A CA 1
ATOM 2819 C C . ASN A 1 351 ? 2.449 -4.658 -29.656 1.00 67.75 351 ASN A C 1
ATOM 2821 O O . ASN A 1 351 ? 2.478 -5.818 -29.244 1.00 67.75 351 ASN A O 1
ATOM 2825 N N . HIS A 1 352 ? 2.824 -4.345 -30.898 1.00 74.56 352 HIS A N 1
ATOM 2826 C CA . HIS A 1 352 ? 3.361 -5.310 -31.866 1.00 74.56 352 HIS A CA 1
ATOM 2827 C C . HIS A 1 352 ? 4.854 -5.626 -31.657 1.00 74.56 352 HIS A C 1
ATOM 2829 O O . HIS A 1 352 ? 5.369 -6.572 -32.272 1.00 74.56 352 HIS A O 1
ATOM 2835 N N . ILE A 1 353 ? 5.525 -4.866 -30.784 1.00 79.94 353 ILE A N 1
ATOM 2836 C CA . ILE A 1 353 ? 6.917 -5.057 -30.377 1.00 79.94 353 ILE A CA 1
ATOM 2837 C C . ILE A 1 353 ? 7.069 -6.350 -29.569 1.00 79.94 353 ILE A C 1
ATOM 2839 O O . ILE A 1 353 ? 6.343 -6.614 -28.612 1.00 79.94 353 ILE A O 1
ATOM 2843 N N . SER A 1 354 ? 8.075 -7.149 -29.920 1.00 82.06 354 SER A N 1
ATOM 2844 C CA . SER A 1 354 ? 8.459 -8.327 -29.148 1.00 82.06 354 SER A CA 1
ATOM 2845 C C . SER A 1 354 ? 9.421 -7.926 -28.030 1.00 82.06 354 SER A C 1
ATOM 2847 O O . SER A 1 354 ? 10.593 -7.649 -28.281 1.00 82.06 354 SER A O 1
ATOM 2849 N N . HIS A 1 355 ? 8.942 -7.933 -26.783 1.0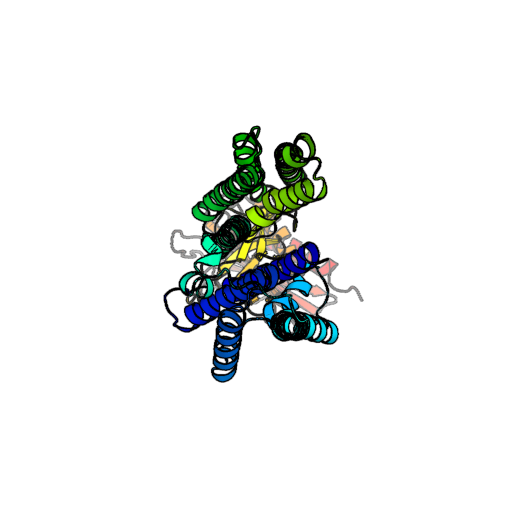0 82.56 355 HIS A N 1
ATOM 2850 C CA . HIS A 1 355 ? 9.724 -7.504 -25.615 1.00 82.56 355 HIS A CA 1
ATOM 2851 C C . HIS A 1 355 ? 11.040 -8.285 -25.454 1.00 82.56 355 HIS A C 1
ATOM 2853 O O . HIS A 1 355 ? 12.077 -7.699 -25.167 1.00 82.56 355 HIS A O 1
ATOM 2859 N N . GLN A 1 356 ? 11.027 -9.603 -25.693 1.00 83.38 356 GLN A N 1
ATOM 2860 C CA . GLN A 1 356 ? 12.227 -10.444 -25.590 1.00 83.38 356 GLN A CA 1
ATOM 2861 C C . GLN A 1 356 ? 13.259 -10.108 -26.675 1.00 83.38 356 GLN A C 1
ATOM 2863 O O . GLN A 1 356 ? 14.467 -10.101 -26.423 1.00 83.38 356 GLN A O 1
ATOM 2868 N N . LEU A 1 357 ? 12.775 -9.842 -27.889 1.00 84.56 357 LEU A N 1
ATOM 2869 C CA . LEU A 1 357 ? 13.621 -9.475 -29.016 1.00 84.56 357 LEU A CA 1
ATOM 2870 C C . LEU A 1 357 ? 14.262 -8.111 -28.773 1.00 84.56 357 LEU A C 1
ATOM 2872 O O . LEU A 1 357 ? 15.462 -7.952 -28.972 1.00 84.56 357 LEU A O 1
ATOM 2876 N N . GLN A 1 358 ? 13.469 -7.160 -28.285 1.00 86.94 358 GLN A N 1
ATOM 2877 C CA . GLN A 1 358 ? 13.944 -5.827 -27.968 1.00 86.94 358 GLN A CA 1
ATOM 2878 C C . GLN A 1 358 ? 14.953 -5.824 -26.816 1.00 86.94 358 GLN A C 1
ATOM 2880 O O . GLN A 1 358 ? 16.027 -5.259 -26.988 1.00 86.94 358 GLN A O 1
ATOM 2885 N N . ASP A 1 359 ? 14.676 -6.525 -25.708 1.00 86.19 359 ASP A N 1
ATOM 2886 C CA . ASP A 1 359 ? 15.613 -6.674 -24.582 1.00 86.19 359 ASP A CA 1
ATOM 2887 C C . ASP A 1 359 ? 16.990 -7.176 -25.066 1.00 86.19 359 ASP A C 1
ATOM 2889 O O . ASP A 1 359 ? 18.033 -6.668 -24.656 1.00 86.19 359 ASP A O 1
ATOM 2893 N N . SER A 1 360 ? 16.998 -8.142 -25.989 1.00 87.31 360 SER A N 1
ATOM 2894 C CA . SER A 1 360 ? 18.238 -8.737 -26.496 1.00 87.31 360 SER A CA 1
ATOM 2895 C C . SER A 1 360 ? 18.992 -7.827 -27.471 1.00 87.31 360 SER A C 1
ATOM 2897 O O . SER A 1 360 ? 20.218 -7.759 -27.427 1.00 87.31 360 SER A O 1
ATOM 2899 N N . ILE A 1 361 ? 18.283 -7.119 -28.359 1.00 88.69 361 ILE A N 1
ATOM 2900 C CA . ILE A 1 361 ? 18.924 -6.167 -29.279 1.00 88.69 361 ILE A CA 1
ATOM 2901 C C . ILE A 1 361 ? 19.436 -4.947 -28.501 1.00 88.69 361 ILE A C 1
ATOM 2903 O O . ILE A 1 361 ? 20.519 -4.462 -28.817 1.00 88.69 361 ILE A O 1
ATOM 2907 N N . CYS A 1 362 ? 18.737 -4.500 -27.453 1.00 88.44 362 CYS A N 1
ATOM 2908 C CA . CYS A 1 362 ? 19.231 -3.463 -26.546 1.00 88.44 362 CYS A CA 1
ATOM 2909 C C . CYS A 1 362 ? 20.585 -3.837 -25.952 1.00 88.44 362 CYS A C 1
ATOM 2911 O O . CYS A 1 362 ? 21.504 -3.037 -26.044 1.00 88.44 362 CYS A O 1
ATOM 2913 N N . GLN A 1 363 ? 20.760 -5.067 -25.461 1.00 89.00 363 GLN A N 1
ATOM 2914 C CA . GLN A 1 363 ? 22.059 -5.513 -24.949 1.00 89.00 363 GLN A CA 1
ATOM 2915 C C . GLN A 1 363 ? 23.174 -5.413 -26.011 1.00 89.00 363 GLN A C 1
ATOM 2917 O O . GLN A 1 363 ? 24.270 -4.939 -25.721 1.00 89.00 363 GLN A O 1
ATOM 2922 N N . ILE A 1 364 ? 22.887 -5.783 -27.266 1.00 90.44 364 ILE A N 1
ATOM 2923 C CA . ILE A 1 364 ? 23.844 -5.656 -28.382 1.00 90.44 364 ILE A CA 1
ATOM 2924 C C . ILE A 1 364 ? 24.168 -4.181 -28.673 1.00 90.44 364 ILE A C 1
ATOM 2926 O O . ILE A 1 364 ? 25.318 -3.843 -28.959 1.00 90.44 364 ILE A O 1
ATOM 2930 N N . VAL A 1 365 ? 23.163 -3.303 -28.617 1.00 89.62 365 VAL A N 1
ATOM 2931 C CA . VAL A 1 365 ? 23.329 -1.854 -28.803 1.00 89.62 365 VAL A CA 1
ATOM 2932 C C . VAL A 1 365 ? 24.153 -1.250 -27.664 1.00 89.62 365 VAL A C 1
ATOM 2934 O O . VAL A 1 365 ? 25.047 -0.452 -27.929 1.00 89.62 365 VAL A O 1
ATOM 2937 N N . GLU A 1 366 ? 23.917 -1.655 -26.417 1.00 88.94 366 GLU A N 1
ATOM 2938 C CA . GLU A 1 366 ? 24.671 -1.193 -25.248 1.00 88.94 366 GLU A CA 1
ATOM 2939 C C . GLU A 1 366 ? 26.143 -1.614 -25.305 1.00 88.94 366 GLU A C 1
ATOM 2941 O O . GLU A 1 366 ? 27.034 -0.792 -25.069 1.00 88.94 366 GLU A O 1
ATOM 2946 N N . GLU A 1 367 ? 26.416 -2.861 -25.694 1.00 89.25 367 GLU A N 1
ATOM 2947 C CA . GLU A 1 367 ? 27.775 -3.339 -25.966 1.00 89.25 367 GLU A CA 1
ATOM 2948 C C . GLU A 1 367 ? 28.435 -2.514 -27.083 1.00 89.25 367 GLU A C 1
ATOM 2950 O O . GLU A 1 367 ? 29.581 -2.089 -26.948 1.00 89.25 367 GLU A O 1
ATOM 2955 N N . HIS A 1 368 ? 27.705 -2.211 -28.161 1.00 89.94 368 HIS A N 1
ATOM 2956 C CA . HIS A 1 368 ? 28.220 -1.402 -29.268 1.00 89.94 368 HIS A CA 1
ATOM 2957 C C . HIS A 1 368 ? 28.537 0.044 -28.850 1.00 89.94 368 HIS A C 1
ATOM 2959 O O . HIS A 1 368 ? 29.630 0.534 -29.115 1.00 89.94 368 HIS A O 1
ATOM 2965 N N . LEU A 1 369 ? 27.636 0.719 -28.135 1.00 87.00 369 LEU A N 1
ATOM 2966 C CA . LEU A 1 369 ? 27.856 2.085 -27.633 1.00 87.00 369 LEU A CA 1
ATOM 2967 C C . LEU A 1 369 ? 28.984 2.173 -26.588 1.00 87.00 369 LEU A C 1
ATOM 2969 O O . LEU A 1 369 ? 29.522 3.259 -26.341 1.00 87.00 369 LEU A O 1
ATOM 2973 N N . SER A 1 370 ? 29.332 1.044 -25.964 1.00 85.38 370 SER A N 1
ATOM 2974 C CA . SER A 1 370 ? 30.457 0.925 -25.030 1.00 85.38 370 SER A CA 1
ATOM 2975 C C . SER A 1 370 ? 31.788 0.665 -25.746 1.00 85.38 370 SER A C 1
ATOM 2977 O O . SER A 1 370 ? 32.818 1.174 -25.314 1.00 85.38 370 SER A O 1
ATOM 2979 N N . GLU A 1 371 ? 31.777 -0.100 -26.842 1.00 87.56 371 GLU A N 1
ATOM 2980 C CA . GLU A 1 371 ? 32.955 -0.363 -27.684 1.00 87.56 371 GLU A CA 1
ATOM 2981 C C . GLU A 1 371 ? 33.417 0.876 -28.466 1.00 87.56 371 GLU A C 1
ATOM 2983 O O . GLU A 1 371 ? 34.608 1.031 -28.742 1.00 87.56 371 GLU A O 1
ATOM 2988 N N . TYR A 1 372 ? 32.479 1.749 -28.837 1.00 83.25 372 TYR A N 1
ATOM 2989 C CA . TYR A 1 372 ? 32.743 2.950 -29.621 1.00 83.25 372 TYR A CA 1
ATOM 2990 C C . TYR A 1 372 ? 32.661 4.211 -28.746 1.00 83.25 372 TYR A C 1
ATOM 2992 O O . TYR A 1 372 ? 31.781 4.360 -27.897 1.00 83.25 372 TYR A O 1
ATOM 3000 N N . ASP A 1 373 ? 33.579 5.155 -28.965 1.00 83.50 373 ASP A N 1
ATOM 3001 C CA . ASP A 1 373 ? 33.680 6.396 -28.184 1.00 83.50 373 ASP A CA 1
ATOM 3002 C C . ASP A 1 373 ? 32.626 7.431 -28.615 1.00 83.50 373 ASP A C 1
ATOM 3004 O O . ASP A 1 373 ? 32.931 8.422 -29.278 1.00 83.50 373 ASP A O 1
ATOM 3008 N N . TYR A 1 374 ? 31.355 7.128 -28.337 1.00 84.88 374 TYR A N 1
ATOM 3009 C CA . TYR A 1 374 ? 30.237 8.039 -28.579 1.00 84.88 374 TYR A CA 1
ATOM 3010 C C . TYR A 1 374 ? 30.322 9.252 -27.641 1.00 84.88 374 TYR A C 1
ATOM 3012 O O . TYR A 1 374 ? 30.496 9.084 -26.430 1.00 84.88 374 TYR A O 1
ATOM 3020 N N . GLN A 1 375 ? 30.186 10.451 -28.204 1.00 85.88 375 GLN A N 1
ATOM 3021 C CA . GLN A 1 375 ? 30.134 11.709 -27.452 1.00 85.88 375 GLN A CA 1
ATOM 3022 C C . GLN A 1 375 ? 28.712 11.990 -26.932 1.00 85.88 375 GLN A C 1
ATOM 3024 O O . GLN A 1 375 ? 27.757 11.355 -27.394 1.00 85.88 375 GLN A O 1
ATOM 3029 N N . PRO A 1 376 ? 28.544 12.908 -25.956 1.00 83.44 376 PRO A N 1
ATOM 3030 C CA . PRO A 1 376 ? 27.226 13.359 -25.523 1.00 83.44 376 PRO A CA 1
ATOM 3031 C C . PRO A 1 376 ? 26.349 13.792 -26.708 1.00 83.44 376 PRO A C 1
ATOM 3033 O O . PRO A 1 376 ? 26.841 14.414 -27.643 1.00 83.44 376 PRO A O 1
ATOM 3036 N N . ASP A 1 377 ? 25.062 13.449 -26.666 1.00 82.44 377 ASP A N 1
ATOM 3037 C CA . ASP A 1 377 ? 24.051 13.742 -27.699 1.00 82.44 377 ASP A CA 1
ATOM 3038 C C . ASP A 1 377 ? 24.216 13.017 -29.049 1.00 82.44 377 ASP A C 1
ATOM 3040 O O . ASP A 1 377 ? 23.324 13.125 -29.896 1.00 82.44 377 ASP A O 1
ATOM 3044 N N . GLU A 1 378 ? 25.269 12.213 -29.248 1.00 89.00 378 GLU A N 1
ATOM 3045 C CA . GLU A 1 378 ? 25.345 11.292 -30.388 1.00 89.00 378 GLU A CA 1
ATOM 3046 C C . GLU A 1 378 ? 24.266 10.200 -30.263 1.00 89.00 378 GLU A C 1
ATOM 3048 O O . GLU A 1 378 ? 24.019 9.652 -29.180 1.00 89.00 378 GLU A O 1
ATOM 3053 N N . ARG A 1 379 ? 23.601 9.888 -31.383 1.00 89.75 379 ARG A N 1
ATOM 3054 C CA . ARG A 1 379 ? 22.384 9.062 -31.429 1.00 89.75 379 ARG A CA 1
ATOM 3055 C C . ARG A 1 379 ? 22.571 7.814 -32.280 1.00 89.75 379 ARG A C 1
ATOM 3057 O O . ARG A 1 379 ? 23.300 7.810 -33.271 1.00 89.75 379 ARG A O 1
ATOM 3064 N N . LEU A 1 380 ? 21.846 6.767 -31.914 1.00 91.38 380 LEU A N 1
ATOM 3065 C CA . LEU A 1 380 ? 21.783 5.496 -32.613 1.00 91.38 380 LEU A CA 1
ATOM 3066 C C . LEU A 1 380 ? 20.334 5.008 -32.628 1.00 91.38 380 LEU A C 1
ATOM 3068 O O . LEU A 1 380 ? 19.681 4.916 -31.589 1.00 91.38 380 LEU A O 1
ATOM 3072 N N . GLU A 1 381 ? 19.835 4.673 -33.811 1.00 91.62 381 GLU A N 1
ATOM 3073 C CA . GLU A 1 381 ? 18.511 4.095 -34.012 1.00 91.62 381 GLU A CA 1
ATOM 3074 C C . GLU A 1 381 ? 18.637 2.723 -34.681 1.00 91.62 381 GLU A C 1
ATOM 3076 O O . GLU A 1 381 ? 19.314 2.577 -35.698 1.00 91.62 381 GLU A O 1
ATOM 3081 N N . VAL A 1 382 ? 17.973 1.712 -34.121 1.00 89.88 382 VAL A N 1
ATOM 3082 C CA . VAL A 1 382 ? 17.828 0.384 -34.729 1.00 89.88 382 VAL A CA 1
ATOM 3083 C C . VAL A 1 382 ? 16.352 0.070 -34.885 1.00 89.88 382 VAL A C 1
ATOM 3085 O O . VAL A 1 382 ? 15.602 0.082 -33.908 1.00 89.88 382 VAL A O 1
ATOM 3088 N N . ARG A 1 383 ? 15.930 -0.278 -36.099 1.00 89.50 383 ARG A N 1
ATOM 3089 C CA . ARG A 1 383 ? 14.565 -0.718 -36.387 1.00 89.50 383 ARG A CA 1
ATOM 3090 C C . ARG A 1 383 ? 14.588 -2.084 -37.054 1.00 89.50 383 ARG A C 1
ATOM 3092 O O . ARG A 1 383 ? 15.262 -2.284 -38.060 1.00 89.50 383 ARG A O 1
ATOM 3099 N N . LEU A 1 384 ? 13.836 -3.021 -36.490 1.00 88.25 384 LEU A N 1
ATOM 3100 C CA . LEU A 1 384 ? 13.669 -4.364 -37.022 1.00 88.25 384 LEU A CA 1
ATOM 3101 C C . LEU A 1 384 ? 12.257 -4.520 -37.578 1.00 88.25 384 LEU A C 1
ATOM 3103 O O . LEU A 1 384 ? 11.280 -4.444 -36.829 1.00 88.25 384 LEU A O 1
ATOM 3107 N N . ILE A 1 385 ? 12.153 -4.762 -38.880 1.00 86.31 385 ILE A N 1
ATOM 3108 C CA . ILE A 1 385 ? 10.874 -4.916 -39.574 1.00 86.31 385 ILE A CA 1
ATOM 3109 C C . ILE A 1 385 ? 10.734 -6.364 -40.028 1.00 86.31 385 ILE A C 1
ATOM 3111 O O . ILE A 1 385 ? 11.609 -6.884 -40.711 1.00 86.31 385 ILE A O 1
ATOM 3115 N N . GLU A 1 386 ? 9.649 -7.030 -39.649 1.00 85.06 386 GLU A N 1
ATOM 3116 C CA . GLU A 1 386 ? 9.342 -8.380 -40.125 1.00 85.06 386 GLU A CA 1
ATOM 3117 C C . GLU A 1 386 ? 8.973 -8.334 -41.616 1.00 85.06 386 GLU A C 1
ATOM 3119 O O . GLU A 1 386 ? 8.060 -7.618 -42.027 1.00 85.06 386 GLU A O 1
ATOM 3124 N N . ALA A 1 387 ? 9.680 -9.108 -42.441 1.00 82.06 387 ALA A N 1
ATOM 3125 C CA . ALA A 1 387 ? 9.557 -9.031 -43.898 1.00 82.06 387 ALA A CA 1
ATOM 3126 C C . ALA A 1 387 ? 8.172 -9.473 -44.412 1.00 82.06 387 ALA A C 1
ATOM 3128 O O . ALA A 1 387 ? 7.712 -9.007 -45.451 1.00 82.06 387 ALA A O 1
ATOM 3129 N N . LYS A 1 388 ? 7.478 -10.348 -43.671 1.00 80.00 388 LYS A N 1
ATOM 3130 C CA . LYS A 1 388 ? 6.194 -10.942 -44.079 1.00 80.00 388 LYS A CA 1
ATOM 3131 C C . LYS A 1 388 ? 5.012 -9.969 -44.024 1.00 80.00 388 LYS A C 1
ATOM 3133 O O . LYS A 1 388 ? 4.094 -10.078 -44.830 1.00 80.00 388 LYS A O 1
ATOM 3138 N N . ASN A 1 389 ? 4.984 -9.085 -43.032 1.00 80.38 389 ASN A N 1
ATOM 3139 C CA . ASN A 1 389 ? 3.844 -8.207 -42.731 1.00 80.38 389 ASN A CA 1
ATOM 3140 C C . ASN A 1 389 ? 4.251 -6.733 -42.583 1.00 80.38 389 ASN A C 1
ATOM 3142 O O . ASN A 1 389 ? 3.405 -5.907 -42.244 1.00 80.38 389 ASN A O 1
ATOM 3146 N N . SER A 1 390 ? 5.534 -6.420 -42.785 1.00 81.12 390 SER A N 1
ATOM 3147 C CA . SER A 1 390 ? 6.123 -5.093 -42.594 1.00 81.12 390 SER A CA 1
ATOM 3148 C C . SER A 1 390 ? 5.876 -4.496 -41.201 1.00 81.12 390 SER A C 1
ATOM 3150 O O . SER A 1 390 ? 5.937 -3.280 -41.028 1.00 81.12 390 SER A O 1
ATOM 3152 N N . GLN A 1 391 ? 5.608 -5.332 -40.191 1.00 84.25 391 GLN A N 1
ATOM 3153 C CA . GLN A 1 391 ? 5.420 -4.875 -38.817 1.00 84.25 391 GLN A CA 1
ATOM 3154 C C . GLN A 1 391 ? 6.770 -4.639 -38.145 1.00 84.25 391 GLN A C 1
ATOM 3156 O O . GLN A 1 391 ? 7.688 -5.456 -38.240 1.00 84.25 391 GLN A O 1
ATOM 3161 N N . VAL A 1 392 ? 6.877 -3.531 -37.413 1.00 84.88 392 VAL A N 1
ATOM 3162 C CA . VAL A 1 392 ? 8.044 -3.242 -36.578 1.00 84.88 392 VAL A CA 1
ATOM 3163 C C . VAL A 1 392 ? 7.996 -4.146 -35.346 1.00 84.88 392 VAL A C 1
ATOM 3165 O O . VAL A 1 392 ? 7.059 -4.081 -34.554 1.00 84.88 392 VAL A O 1
ATOM 3168 N N . ARG A 1 393 ? 8.998 -5.016 -35.197 1.00 86.94 393 ARG A N 1
ATOM 3169 C CA . ARG A 1 393 ? 9.095 -5.977 -34.084 1.00 86.94 393 ARG A CA 1
ATOM 3170 C C . ARG A 1 393 ? 10.040 -5.535 -32.978 1.00 86.94 393 ARG A C 1
ATOM 3172 O O . ARG A 1 393 ? 9.898 -6.012 -31.856 1.00 86.94 393 ARG A O 1
ATOM 3179 N N . ALA A 1 394 ? 10.977 -4.649 -33.290 1.00 86.50 394 ALA A N 1
ATOM 3180 C CA . ALA A 1 394 ? 11.836 -3.986 -32.321 1.00 86.50 394 ALA A CA 1
ATOM 3181 C C . ALA A 1 394 ? 12.209 -2.602 -32.854 1.00 86.50 394 ALA A C 1
ATOM 3183 O O . ALA A 1 394 ? 12.530 -2.457 -34.037 1.00 86.50 394 ALA A O 1
ATOM 3184 N N . HIS A 1 395 ? 12.174 -1.598 -31.984 1.00 89.69 395 HIS A N 1
ATOM 3185 C CA . HIS A 1 395 ? 12.588 -0.240 -32.313 1.00 89.69 395 HIS A CA 1
ATOM 3186 C C . HIS A 1 395 ? 13.319 0.351 -31.121 1.00 89.69 395 HIS A C 1
ATOM 3188 O O . HIS A 1 395 ? 12.757 0.481 -30.040 1.00 89.69 395 HIS A O 1
ATOM 3194 N N . ILE A 1 396 ? 14.599 0.641 -31.317 1.00 89.44 396 ILE A N 1
ATOM 3195 C CA . ILE A 1 396 ? 15.495 1.108 -30.269 1.00 89.44 396 ILE A CA 1
ATOM 3196 C C . ILE A 1 396 ? 16.032 2.454 -30.706 1.00 89.44 396 ILE A C 1
ATOM 3198 O O . ILE A 1 396 ? 16.656 2.564 -31.759 1.00 89.44 396 ILE A O 1
ATOM 3202 N N . LYS A 1 397 ? 15.796 3.462 -29.875 1.00 90.81 397 LYS A N 1
ATOM 3203 C CA . LYS A 1 397 ? 16.302 4.820 -30.033 1.00 90.81 397 LYS A CA 1
ATOM 3204 C C . LYS A 1 397 ? 17.171 5.115 -28.825 1.00 90.81 397 LYS A C 1
ATOM 3206 O O . LYS A 1 397 ? 16.658 5.196 -27.712 1.00 90.81 397 LYS A O 1
ATOM 3211 N N . ALA A 1 398 ? 18.478 5.186 -29.021 1.00 90.00 398 ALA A N 1
ATOM 3212 C CA . ALA A 1 398 ? 19.444 5.341 -27.947 1.00 90.00 398 ALA A CA 1
ATOM 3213 C C . ALA A 1 398 ? 20.342 6.550 -28.206 1.00 90.00 398 ALA A C 1
ATOM 3215 O O . ALA A 1 398 ? 20.746 6.813 -29.337 1.00 90.00 398 ALA A O 1
ATOM 3216 N N . LEU A 1 399 ? 20.680 7.270 -27.145 1.00 88.06 399 LEU A N 1
ATOM 3217 C CA . LEU A 1 399 ? 21.722 8.291 -27.149 1.00 88.06 399 LEU A CA 1
ATOM 3218 C C . LEU A 1 399 ? 22.670 8.057 -25.980 1.00 88.06 399 LEU A C 1
ATOM 3220 O O . LEU A 1 399 ? 22.281 7.485 -24.956 1.00 88.06 399 LEU A O 1
ATOM 3224 N N . LYS A 1 400 ? 23.917 8.502 -26.117 1.00 82.75 400 LYS A N 1
ATOM 3225 C CA . LYS A 1 400 ? 24.895 8.435 -25.029 1.00 82.75 400 LYS A CA 1
ATOM 3226 C C . LYS A 1 400 ? 25.016 9.804 -24.376 1.00 82.75 400 LYS A C 1
ATOM 3228 O O . LYS A 1 400 ? 25.253 10.794 -25.052 1.00 82.75 400 LYS A O 1
ATOM 3233 N N . ASN A 1 401 ? 24.857 9.864 -23.059 1.00 78.00 401 ASN A N 1
ATOM 3234 C CA . ASN A 1 401 ? 25.111 11.065 -22.266 1.00 78.00 401 ASN A CA 1
ATOM 3235 C C . ASN A 1 401 ? 25.554 10.654 -20.854 1.00 78.00 401 ASN A C 1
ATOM 3237 O O . ASN A 1 401 ? 24.745 10.543 -19.932 1.00 78.00 401 ASN A O 1
ATOM 3241 N N . GLY A 1 402 ? 26.837 10.306 -20.710 1.00 75.44 402 GLY A N 1
ATOM 3242 C CA . GLY A 1 402 ? 27.386 9.645 -19.518 1.00 75.44 402 GLY A CA 1
ATOM 3243 C C . GLY A 1 402 ? 26.942 8.181 -19.394 1.00 75.44 402 GLY A C 1
ATOM 3244 O O . GLY A 1 402 ? 27.780 7.284 -19.398 1.00 75.44 402 GLY A O 1
ATOM 3245 N N . SER A 1 403 ? 25.630 7.937 -19.360 1.00 76.75 403 SER A N 1
ATOM 3246 C CA . SER A 1 403 ? 24.991 6.626 -19.519 1.00 76.75 403 SER A CA 1
ATOM 3247 C C . SER A 1 403 ? 24.173 6.565 -20.814 1.00 76.75 403 SER A C 1
ATOM 3249 O O . SER A 1 403 ? 23.987 7.572 -21.500 1.00 76.75 403 SER A O 1
ATOM 3251 N N . ILE A 1 404 ? 23.682 5.376 -21.165 1.00 83.00 404 ILE A N 1
ATOM 3252 C CA . ILE A 1 404 ? 22.799 5.189 -22.321 1.00 83.00 404 ILE A CA 1
ATOM 3253 C C . ILE A 1 404 ? 21.391 5.630 -21.924 1.00 83.00 404 ILE A C 1
ATOM 3255 O O . ILE A 1 404 ? 20.863 5.192 -20.902 1.00 83.00 404 ILE A O 1
ATOM 3259 N N . ILE A 1 405 ? 20.804 6.524 -22.713 1.00 84.06 405 ILE A N 1
ATOM 3260 C CA . ILE A 1 405 ? 19.454 7.046 -22.520 1.00 84.06 405 ILE A CA 1
ATOM 3261 C C . ILE A 1 405 ? 18.617 6.600 -23.711 1.00 84.06 405 ILE A C 1
ATOM 3263 O O . ILE A 1 405 ? 18.988 6.827 -24.863 1.00 84.06 405 ILE A O 1
ATOM 3267 N N . TYR A 1 406 ? 17.488 5.961 -23.424 1.00 86.50 406 TYR A N 1
ATOM 3268 C CA . TYR A 1 406 ? 16.536 5.560 -24.447 1.00 86.50 406 TYR A CA 1
ATOM 3269 C C . TYR A 1 406 ? 15.480 6.638 -24.658 1.00 86.50 406 TYR A C 1
ATOM 3271 O O . TYR A 1 406 ? 14.932 7.172 -23.689 1.00 86.50 406 TYR A O 1
ATOM 3279 N N . ASP A 1 407 ? 15.174 6.910 -25.920 1.00 84.44 407 ASP A N 1
ATOM 3280 C CA . ASP A 1 407 ? 14.031 7.724 -26.297 1.00 84.44 407 ASP A CA 1
ATOM 3281 C C . ASP A 1 407 ? 12.794 6.848 -26.532 1.00 84.44 407 ASP A C 1
ATOM 3283 O O . ASP A 1 407 ? 12.858 5.802 -27.180 1.00 84.44 407 ASP A O 1
ATOM 3287 N N . TYR A 1 408 ? 11.664 7.295 -25.991 1.00 81.62 408 TYR A N 1
ATOM 3288 C CA . TYR A 1 408 ? 10.389 6.578 -26.023 1.00 81.62 408 TYR A CA 1
ATOM 3289 C C . TYR A 1 408 ? 9.304 7.363 -26.774 1.00 81.62 408 TYR A C 1
ATOM 3291 O O . TYR A 1 408 ? 8.176 6.883 -26.849 1.00 81.62 408 TYR A O 1
ATOM 3299 N N . ASP A 1 409 ? 9.604 8.563 -27.294 1.00 77.75 409 ASP A N 1
ATOM 3300 C CA . ASP A 1 409 ? 8.611 9.395 -27.978 1.00 77.75 409 ASP A CA 1
ATOM 3301 C C . ASP A 1 409 ? 8.546 9.068 -29.472 1.00 77.75 409 ASP A C 1
ATOM 3303 O O . ASP A 1 409 ? 9.533 9.171 -30.196 1.00 77.75 409 ASP A O 1
ATOM 3307 N N . ASP A 1 410 ? 7.373 8.666 -29.947 1.00 73.94 410 ASP A N 1
ATOM 3308 C CA . ASP A 1 410 ? 7.148 8.313 -31.351 1.00 73.94 410 ASP A CA 1
ATOM 3309 C C . ASP A 1 410 ? 6.526 9.460 -32.165 1.00 73.94 410 ASP A C 1
ATOM 3311 O O . ASP A 1 410 ? 6.221 9.284 -33.344 1.00 73.94 410 ASP A O 1
ATOM 3315 N N . LYS A 1 411 ? 6.308 10.637 -31.560 1.00 73.38 411 LYS A N 1
ATOM 3316 C CA . LYS A 1 411 ? 5.693 11.791 -32.242 1.00 73.38 411 LYS A CA 1
ATOM 3317 C C . LYS A 1 411 ? 6.625 12.465 -33.238 1.00 73.38 411 LYS A C 1
ATOM 3319 O O . LYS A 1 411 ? 6.155 12.973 -34.254 1.00 73.38 411 LYS A O 1
ATOM 3324 N N . GLU A 1 412 ? 7.917 12.490 -32.938 1.00 76.81 412 GLU A N 1
ATOM 3325 C CA . GLU A 1 412 ? 8.934 13.147 -33.753 1.00 76.81 412 GLU A CA 1
ATOM 3326 C C . GLU A 1 412 ? 9.997 12.145 -34.203 1.00 76.81 412 GLU A C 1
ATOM 3328 O O . GLU A 1 412 ? 10.244 11.120 -33.566 1.00 76.81 412 GLU A O 1
ATOM 3333 N N . ALA A 1 413 ? 10.632 12.433 -35.339 1.00 80.19 413 ALA A N 1
ATOM 3334 C CA . ALA A 1 413 ? 11.728 11.610 -35.824 1.00 80.19 413 ALA A CA 1
ATOM 3335 C C . ALA A 1 413 ? 12.934 11.754 -34.886 1.00 80.19 413 ALA A C 1
ATOM 3337 O O . ALA A 1 413 ? 13.492 12.841 -34.741 1.00 80.19 413 ALA A O 1
ATOM 3338 N N . PHE A 1 414 ? 13.365 10.643 -34.284 1.00 83.56 414 PHE A N 1
ATOM 3339 C CA . PHE A 1 414 ? 14.504 10.636 -33.365 1.00 83.56 414 PHE A CA 1
ATOM 3340 C C . PHE A 1 414 ? 15.813 11.067 -34.039 1.00 83.56 414 PHE A C 1
ATOM 3342 O O . PHE A 1 414 ? 16.602 11.811 -33.452 1.00 83.56 414 PHE A O 1
ATOM 3349 N N . ILE A 1 415 ? 16.026 10.641 -35.286 1.00 83.88 415 ILE A N 1
ATOM 3350 C CA . ILE A 1 415 ? 17.061 11.168 -36.177 1.00 83.88 415 ILE A CA 1
ATOM 3351 C C . ILE A 1 415 ? 16.349 11.653 -37.452 1.00 83.88 415 ILE A C 1
ATOM 3353 O O . ILE A 1 415 ? 15.966 10.823 -38.281 1.00 83.88 415 ILE A O 1
ATOM 3357 N N . PRO A 1 416 ? 16.128 12.971 -37.620 1.00 78.38 416 PRO A N 1
ATOM 3358 C CA . PRO A 1 416 ? 15.500 13.511 -38.820 1.00 78.38 416 PRO A CA 1
ATOM 3359 C C . PRO A 1 416 ? 16.484 13.383 -39.987 1.00 78.38 416 PRO A C 1
ATOM 3361 O O . PRO A 1 416 ? 17.425 14.162 -40.109 1.00 78.38 416 PRO A O 1
ATOM 3364 N N . THR A 1 417 ? 16.313 12.336 -40.789 1.00 68.94 417 THR A N 1
ATOM 3365 C CA . THR A 1 417 ? 17.141 12.053 -41.966 1.00 68.94 417 THR A CA 1
ATOM 3366 C C . THR A 1 417 ? 16.397 12.468 -43.224 1.00 68.94 417 THR A C 1
ATOM 3368 O O . THR A 1 417 ? 15.217 12.154 -43.384 1.00 68.94 417 THR A O 1
ATOM 3371 N N . ASP A 1 418 ? 17.096 13.171 -44.110 1.00 62.66 418 ASP A N 1
ATOM 3372 C CA . ASP A 1 418 ? 16.547 13.625 -45.389 1.00 62.66 418 ASP A CA 1
ATOM 3373 C C . ASP A 1 418 ? 16.609 12.499 -46.435 1.00 62.66 418 ASP A C 1
ATOM 3375 O O . ASP A 1 418 ? 15.803 12.461 -47.368 1.00 62.66 418 ASP A O 1
ATOM 3379 N N . SER A 1 419 ? 17.531 11.542 -46.254 1.00 61.31 419 SER A N 1
ATOM 3380 C CA . SER A 1 419 ? 17.786 10.459 -47.203 1.00 61.31 419 SER A CA 1
ATOM 3381 C C . SER A 1 419 ? 17.698 9.083 -46.527 1.00 61.31 419 SER A C 1
ATOM 3383 O O . SER A 1 419 ? 18.609 8.648 -45.821 1.00 61.31 419 SER A O 1
ATOM 3385 N N . ILE A 1 420 ? 16.620 8.337 -46.792 1.00 62.69 420 ILE A N 1
ATOM 3386 C CA . ILE A 1 420 ? 16.462 6.939 -46.351 1.00 62.69 420 ILE A CA 1
ATOM 3387 C C . ILE A 1 420 ? 16.389 6.034 -47.584 1.00 62.69 420 ILE A C 1
ATOM 3389 O O . ILE A 1 420 ? 15.531 6.215 -48.445 1.00 62.69 420 ILE A O 1
ATOM 3393 N N . SER A 1 421 ? 17.270 5.030 -47.660 1.00 64.75 421 SER A N 1
ATOM 3394 C CA . SER A 1 421 ? 17.166 3.954 -48.652 1.00 64.75 421 SER A CA 1
ATOM 3395 C C . SER A 1 421 ? 16.674 2.670 -47.997 1.00 64.75 421 SER A C 1
ATOM 3397 O O . SER A 1 421 ? 17.291 2.131 -47.076 1.00 64.75 421 SER A O 1
ATOM 3399 N N . TYR A 1 422 ? 15.580 2.140 -48.538 1.00 66.69 422 TYR A N 1
ATOM 3400 C CA . TYR A 1 422 ? 15.029 0.837 -48.163 1.00 66.69 422 TYR A CA 1
ATOM 3401 C C . TYR A 1 422 ? 15.696 -0.327 -48.907 1.00 66.69 422 TYR A C 1
ATOM 3403 O O . TYR A 1 422 ? 15.297 -1.475 -48.734 1.00 66.69 422 TYR A O 1
ATOM 3411 N N . THR A 1 423 ? 16.708 -0.048 -49.737 1.00 72.50 423 THR A N 1
ATOM 3412 C CA . THR A 1 423 ? 17.407 -1.080 -50.509 1.00 72.50 423 THR A CA 1
ATOM 3413 C C . THR A 1 423 ? 18.455 -1.773 -49.626 1.00 72.50 423 THR A C 1
ATOM 3415 O O . THR A 1 423 ? 19.371 -1.103 -49.132 1.00 72.50 423 THR A O 1
ATOM 3418 N N . PRO A 1 424 ? 18.379 -3.098 -49.425 1.00 75.44 424 PRO A N 1
ATOM 3419 C CA . PRO A 1 424 ? 19.353 -3.831 -48.621 1.00 75.44 424 PRO A CA 1
ATOM 3420 C C . PRO A 1 424 ? 20.777 -3.675 -49.167 1.00 75.44 424 PRO A C 1
ATOM 3422 O O . PRO A 1 424 ? 21.005 -3.669 -50.375 1.00 75.44 424 PRO A O 1
ATOM 3425 N N . GLY A 1 425 ? 21.753 -3.542 -48.271 1.00 76.62 425 GLY A N 1
ATOM 3426 C CA . GLY A 1 425 ? 23.162 -3.350 -48.611 1.00 76.62 425 GLY A CA 1
ATOM 3427 C C . GLY A 1 425 ? 23.537 -1.924 -49.019 1.00 76.62 425 GLY A C 1
ATOM 3428 O O . GLY A 1 425 ? 24.718 -1.667 -49.248 1.00 76.62 425 GLY A O 1
ATOM 3429 N N . THR A 1 426 ? 22.582 -0.991 -49.083 1.00 77.88 426 THR A N 1
ATOM 3430 C CA . THR A 1 426 ? 22.884 0.414 -49.381 1.00 77.88 426 THR A CA 1
ATOM 3431 C C . THR A 1 426 ? 23.225 1.192 -48.117 1.00 77.88 426 THR A C 1
ATOM 3433 O O . THR A 1 426 ? 22.593 1.030 -47.073 1.00 77.88 426 THR A O 1
ATOM 3436 N N . ILE A 1 427 ? 24.257 2.026 -48.228 1.00 81.94 427 ILE A N 1
ATOM 3437 C CA . ILE A 1 427 ? 24.659 2.985 -47.203 1.00 81.94 427 ILE A CA 1
ATOM 3438 C C . ILE A 1 427 ? 24.282 4.366 -47.717 1.00 81.94 427 ILE A C 1
ATOM 3440 O O . ILE A 1 427 ? 24.659 4.735 -48.830 1.00 81.94 427 ILE A O 1
ATOM 3444 N N . VAL A 1 428 ? 23.550 5.115 -46.902 1.00 83.06 428 VAL A N 1
ATOM 3445 C CA . VAL A 1 428 ? 23.144 6.488 -47.196 1.00 83.06 428 VAL A CA 1
ATOM 3446 C C . VAL A 1 428 ? 23.697 7.404 -46.120 1.00 83.06 428 VAL A C 1
ATOM 3448 O O . VAL A 1 428 ? 23.745 7.035 -44.950 1.00 83.06 428 VAL A O 1
ATOM 3451 N N . CYS A 1 429 ? 24.147 8.582 -46.530 1.00 82.50 429 CYS A N 1
ATOM 3452 C CA . CYS A 1 429 ? 24.880 9.512 -45.692 1.00 82.50 429 CYS A CA 1
ATOM 3453 C C . CYS A 1 429 ? 24.243 10.896 -45.807 1.00 82.50 429 CYS A C 1
ATOM 3455 O O . CYS A 1 429 ? 24.270 11.459 -46.903 1.00 82.50 429 CYS A O 1
ATOM 3457 N N . ASP A 1 430 ? 23.755 11.467 -44.705 1.00 78.50 430 ASP A N 1
ATOM 3458 C CA . ASP A 1 430 ? 23.344 12.873 -44.683 1.00 78.50 430 ASP A CA 1
ATOM 3459 C C . ASP A 1 430 ? 24.445 13.728 -44.059 1.00 78.50 430 ASP A C 1
ATOM 3461 O O . ASP A 1 430 ? 25.017 13.421 -43.008 1.00 78.50 430 ASP A O 1
ATOM 3465 N N . SER A 1 431 ? 24.752 14.834 -44.736 1.00 72.19 431 SER A N 1
ATOM 3466 C CA . SER A 1 431 ? 25.854 15.714 -44.341 1.00 72.19 431 SER A CA 1
ATOM 3467 C C . SER A 1 431 ? 25.519 16.567 -43.120 1.00 72.19 431 SER A C 1
ATOM 3469 O O . SER A 1 431 ? 26.440 16.995 -42.429 1.00 72.19 431 SER A O 1
ATOM 3471 N N . PHE A 1 432 ? 24.230 16.813 -42.863 1.00 76.12 432 PHE A N 1
ATOM 3472 C CA . PHE A 1 432 ? 23.755 17.622 -41.745 1.00 76.12 432 PHE A CA 1
ATOM 3473 C C . PHE A 1 432 ? 22.383 17.140 -41.271 1.00 76.12 432 PHE A C 1
ATOM 3475 O O . PHE A 1 432 ? 21.394 17.272 -41.980 1.00 76.12 432 PHE A O 1
ATOM 3482 N N . VAL A 1 433 ? 22.329 16.640 -40.043 1.00 79.31 433 VAL A N 1
ATOM 3483 C CA . VAL A 1 433 ? 21.111 16.352 -39.291 1.00 79.31 433 VAL A CA 1
ATOM 3484 C C . VAL A 1 433 ? 20.987 17.410 -38.210 1.00 79.31 433 VAL A C 1
ATOM 3486 O O . VAL A 1 433 ? 21.823 17.500 -37.306 1.00 79.31 433 VAL A O 1
ATOM 3489 N N . ARG A 1 434 ? 19.956 18.248 -38.326 1.00 78.81 434 ARG A N 1
ATOM 3490 C CA . ARG A 1 434 ? 19.699 19.320 -37.368 1.00 78.81 434 ARG A CA 1
ATOM 3491 C C . ARG A 1 434 ? 18.861 18.787 -36.213 1.00 78.81 434 ARG A C 1
ATOM 3493 O O . ARG A 1 434 ? 17.715 18.395 -36.407 1.00 78.81 434 ARG A O 1
ATOM 3500 N N . LEU A 1 435 ? 19.432 18.822 -35.018 1.00 78.88 435 LEU A N 1
ATOM 3501 C CA . LEU A 1 435 ? 18.732 18.588 -33.761 1.00 78.88 435 LEU A CA 1
ATOM 3502 C C . LEU A 1 435 ? 18.526 19.927 -33.042 1.00 78.88 435 LEU A C 1
ATOM 3504 O O . LEU A 1 435 ? 19.074 20.952 -33.450 1.00 78.88 435 LEU A O 1
ATOM 3508 N N . GLU A 1 436 ? 17.719 19.933 -31.981 1.00 72.62 436 GLU A N 1
ATOM 3509 C CA . GLU A 1 436 ? 17.364 21.161 -31.253 1.00 72.62 436 GLU A CA 1
ATOM 3510 C C . GLU A 1 436 ? 18.603 21.911 -30.721 1.00 72.62 436 GLU A C 1
ATOM 3512 O O . GLU A 1 436 ? 18.666 23.137 -30.808 1.00 72.62 436 GLU A O 1
ATOM 3517 N N . TRP A 1 437 ? 19.624 21.173 -30.264 1.00 73.31 437 TRP A N 1
ATOM 3518 C CA . TRP A 1 437 ? 20.807 21.729 -29.590 1.00 73.31 437 TRP A CA 1
ATOM 3519 C C . TRP A 1 437 ? 22.143 21.430 -30.286 1.00 73.31 437 TRP A C 1
ATOM 3521 O O . TRP A 1 437 ? 23.172 21.961 -29.875 1.00 73.31 437 TRP A O 1
ATOM 3531 N N . CYS A 1 438 ? 22.156 20.609 -31.341 1.00 78.75 438 CYS A N 1
ATOM 3532 C CA . CYS A 1 438 ? 23.384 20.219 -32.036 1.00 78.75 438 CYS A CA 1
ATOM 3533 C C . CYS A 1 438 ? 23.147 19.886 -33.517 1.00 78.75 438 CYS A C 1
ATOM 3535 O O . CYS A 1 438 ? 22.016 19.746 -33.988 1.00 78.75 438 CYS A O 1
ATOM 3537 N N . MET A 1 439 ? 24.242 19.782 -34.269 1.00 84.38 439 MET A N 1
ATOM 3538 C CA . MET A 1 439 ? 24.237 19.412 -35.680 1.00 84.38 439 MET A CA 1
ATOM 3539 C C . MET A 1 439 ? 25.142 18.198 -35.862 1.00 84.38 439 MET A C 1
ATOM 3541 O O . MET A 1 439 ? 26.337 18.274 -35.588 1.00 84.38 439 MET A O 1
ATOM 3545 N N . LEU A 1 440 ? 24.563 17.084 -36.304 1.00 87.50 440 LEU A N 1
ATOM 3546 C CA . LEU A 1 440 ? 25.256 15.806 -36.462 1.00 87.50 440 LEU A CA 1
ATOM 3547 C C . LEU A 1 440 ? 25.337 15.414 -37.939 1.00 87.50 440 LEU A C 1
ATOM 3549 O O . LEU A 1 440 ? 24.689 16.006 -38.797 1.00 87.50 440 LEU A O 1
ATOM 3553 N N . LYS A 1 441 ? 26.130 14.394 -38.239 1.00 87.81 441 LYS A N 1
ATOM 3554 C CA . LYS A 1 441 ? 26.207 13.723 -39.537 1.00 87.81 441 LYS A CA 1
ATOM 3555 C C . LYS A 1 441 ? 25.638 12.329 -39.375 1.00 87.81 441 LYS A C 1
ATOM 3557 O O . LYS A 1 441 ? 26.004 11.644 -38.416 1.00 87.81 441 LYS A O 1
ATOM 3562 N N . SER A 1 442 ? 24.759 11.906 -40.279 1.00 89.12 442 SER A N 1
ATOM 3563 C CA . SER A 1 442 ? 24.115 10.599 -40.169 1.00 89.12 442 SER A CA 1
ATOM 3564 C C . SER A 1 442 ? 24.567 9.622 -41.240 1.00 89.12 442 SER A C 1
ATOM 3566 O O . SER A 1 442 ? 24.903 9.991 -42.365 1.00 89.12 442 SER A O 1
ATOM 3568 N N . LEU A 1 443 ? 24.559 8.349 -40.868 1.00 89.69 443 LEU A N 1
ATOM 3569 C CA . LEU A 1 443 ? 24.748 7.223 -41.761 1.00 89.69 443 LEU A CA 1
ATOM 3570 C C . LEU A 1 443 ? 23.639 6.209 -41.498 1.00 89.69 443 LEU A C 1
ATOM 3572 O O . LEU A 1 443 ? 23.517 5.700 -40.385 1.00 89.69 443 LEU A O 1
ATOM 3576 N N . SER A 1 444 ? 22.881 5.891 -42.538 1.00 86.56 444 SER A N 1
ATOM 3577 C CA . SER A 1 444 ? 21.818 4.890 -42.532 1.00 86.56 444 SER A CA 1
ATOM 3578 C C . SER A 1 444 ? 22.269 3.659 -43.315 1.00 86.56 444 SER A C 1
ATOM 3580 O O . SER A 1 444 ? 22.790 3.775 -44.427 1.00 86.56 444 SER A O 1
ATOM 3582 N N . TYR A 1 445 ? 22.067 2.475 -42.747 1.00 87.12 445 TYR A N 1
ATOM 3583 C CA . TYR A 1 445 ? 22.403 1.195 -43.356 1.00 87.12 445 TYR A CA 1
ATOM 3584 C C . TYR A 1 445 ? 21.260 0.193 -43.184 1.00 87.12 445 TYR A C 1
ATOM 3586 O O . TYR A 1 445 ? 20.758 -0.011 -42.077 1.00 87.12 445 TYR A O 1
ATOM 3594 N N . THR A 1 446 ? 20.888 -0.458 -44.285 1.00 85.81 446 THR A N 1
ATOM 3595 C CA . THR A 1 446 ? 19.788 -1.430 -44.337 1.00 85.81 446 THR A CA 1
ATOM 3596 C C . THR A 1 446 ? 20.323 -2.810 -44.709 1.00 85.81 446 THR A C 1
ATOM 3598 O O . THR A 1 446 ? 21.125 -2.936 -45.635 1.00 85.81 446 THR A O 1
ATOM 3601 N N . HIS A 1 447 ? 19.881 -3.866 -44.025 1.00 87.06 447 HIS A N 1
ATOM 3602 C CA . HIS A 1 447 ? 20.313 -5.240 -44.290 1.00 87.06 447 HIS A CA 1
ATOM 3603 C C . HIS A 1 447 ? 19.220 -6.269 -44.012 1.00 87.06 447 HIS A C 1
ATOM 3605 O O . HIS A 1 447 ? 18.562 -6.216 -42.976 1.00 87.06 447 HIS A O 1
ATOM 3611 N N . ASP A 1 448 ? 19.117 -7.272 -44.878 1.00 84.25 448 ASP A N 1
ATOM 3612 C CA . ASP A 1 448 ? 18.152 -8.356 -44.719 1.00 84.25 448 ASP A CA 1
ATOM 3613 C C . ASP A 1 448 ? 18.770 -9.529 -43.956 1.00 84.25 448 ASP A C 1
ATOM 3615 O O . ASP A 1 448 ? 19.734 -10.163 -44.391 1.00 84.25 448 ASP A O 1
ATOM 3619 N N . ALA A 1 449 ? 18.183 -9.855 -42.809 1.00 81.12 449 ALA A N 1
ATOM 3620 C CA . ALA A 1 449 ? 18.467 -11.084 -42.091 1.00 81.12 449 ALA A CA 1
ATOM 3621 C C . ALA A 1 449 ? 17.676 -12.236 -42.724 1.00 81.12 449 ALA A C 1
ATOM 3623 O O . ALA A 1 449 ? 16.452 -12.321 -42.592 1.00 81.12 449 ALA A O 1
ATOM 3624 N N . THR A 1 450 ? 18.389 -13.130 -43.407 1.00 77.56 450 THR A N 1
ATOM 3625 C CA . THR A 1 450 ? 17.816 -14.265 -44.141 1.00 77.56 450 THR A CA 1
ATOM 3626 C C . THR A 1 450 ? 17.988 -15.601 -43.411 1.00 77.56 450 THR A C 1
ATOM 3628 O O . THR A 1 450 ? 18.999 -15.842 -42.739 1.00 77.56 450 THR A O 1
ATOM 3631 N N . THR A 1 451 ? 17.019 -16.500 -43.604 1.00 63.84 451 THR A N 1
ATOM 3632 C CA . THR A 1 451 ? 17.142 -17.952 -43.365 1.00 63.84 451 THR A CA 1
ATOM 3633 C C . THR A 1 451 ? 16.678 -18.691 -44.615 1.00 63.84 451 THR A C 1
ATOM 3635 O O . THR A 1 451 ? 15.599 -18.389 -45.123 1.00 63.84 451 THR A O 1
ATOM 3638 N N . ASN A 1 452 ? 17.491 -19.637 -45.105 1.00 55.50 452 ASN A N 1
ATOM 3639 C CA . ASN A 1 452 ? 17.227 -20.458 -46.297 1.00 55.50 452 ASN A CA 1
ATOM 3640 C C . ASN A 1 452 ? 16.645 -19.634 -47.472 1.00 55.50 452 ASN A C 1
ATOM 3642 O O . ASN A 1 452 ? 15.522 -19.869 -47.908 1.00 55.50 452 ASN A O 1
ATOM 3646 N N . ASP A 1 453 ? 17.397 -18.621 -47.919 1.00 57.78 453 ASP A N 1
ATOM 3647 C CA . ASP A 1 453 ? 17.123 -17.770 -49.094 1.00 57.78 453 ASP A CA 1
ATOM 3648 C C . ASP A 1 453 ? 15.904 -16.827 -49.036 1.00 57.78 453 ASP A C 1
ATOM 3650 O O . ASP A 1 453 ? 15.625 -16.126 -50.007 1.00 57.78 453 ASP A O 1
ATOM 3654 N N . SER A 1 454 ? 15.224 -16.711 -47.888 1.00 59.72 454 SER A N 1
ATOM 3655 C CA . SER A 1 454 ? 14.156 -15.719 -47.673 1.00 59.72 454 SER A CA 1
ATOM 3656 C C . SER A 1 454 ? 14.496 -14.742 -46.543 1.00 59.72 454 SER A C 1
ATOM 3658 O O . SER A 1 454 ? 15.009 -15.142 -45.493 1.00 59.72 454 SER A O 1
ATOM 3660 N N . ALA A 1 455 ? 14.248 -13.445 -46.765 1.00 63.25 455 ALA A N 1
ATOM 3661 C CA . ALA A 1 455 ? 14.401 -12.413 -45.741 1.00 63.25 455 ALA A CA 1
ATOM 3662 C C . ALA A 1 455 ? 13.317 -12.595 -44.675 1.00 63.25 455 ALA A C 1
ATOM 3664 O O . ALA A 1 455 ? 12.131 -12.659 -44.994 1.00 63.25 455 ALA A O 1
ATOM 3665 N N . VAL A 1 456 ? 13.726 -12.695 -43.411 1.00 78.38 456 VAL A N 1
ATOM 3666 C CA . VAL A 1 456 ? 12.801 -12.795 -42.273 1.00 78.38 456 VAL A CA 1
ATOM 3667 C C . VAL A 1 456 ? 12.649 -11.446 -41.589 1.00 78.38 456 VAL A C 1
ATOM 3669 O O . VAL A 1 456 ? 11.539 -11.058 -41.223 1.00 78.38 456 VAL A O 1
ATOM 3672 N N . TYR A 1 457 ? 13.751 -10.705 -41.471 1.00 83.50 457 TYR A N 1
ATOM 3673 C CA . TYR A 1 457 ? 13.759 -9.367 -40.896 1.00 83.50 457 TYR A CA 1
ATOM 3674 C C . TYR A 1 457 ? 14.617 -8.413 -41.714 1.00 83.50 457 TYR A C 1
ATOM 3676 O O . TYR A 1 457 ? 15.734 -8.758 -42.087 1.00 83.50 457 TYR A O 1
ATOM 3684 N N . ASN A 1 458 ? 14.140 -7.186 -41.880 1.00 86.62 458 ASN A N 1
ATOM 3685 C CA . ASN A 1 458 ? 14.910 -6.086 -42.438 1.00 86.62 458 ASN A CA 1
ATOM 3686 C C . ASN A 1 458 ? 15.433 -5.257 -41.260 1.00 86.62 458 ASN A C 1
ATOM 3688 O O . ASN A 1 458 ? 14.654 -4.717 -40.467 1.00 86.62 458 ASN A O 1
ATOM 3692 N N . ILE A 1 459 ? 16.755 -5.222 -41.115 1.00 88.69 459 ILE A N 1
ATOM 3693 C CA . ILE A 1 459 ? 17.474 -4.486 -40.079 1.00 88.69 459 ILE A CA 1
ATOM 3694 C C . ILE A 1 459 ? 17.830 -3.114 -40.646 1.00 88.69 459 ILE A C 1
ATOM 3696 O O . ILE A 1 459 ? 18.591 -3.021 -41.607 1.00 88.69 459 ILE A O 1
ATOM 3700 N N . TYR A 1 460 ? 17.324 -2.064 -40.015 1.00 88.88 460 TYR A N 1
ATOM 3701 C CA . TYR A 1 460 ? 17.688 -0.681 -40.294 1.00 88.88 460 TYR A CA 1
ATOM 3702 C C . TYR A 1 460 ? 18.511 -0.153 -39.132 1.00 88.88 460 TYR A C 1
ATOM 3704 O O . TYR A 1 460 ? 18.083 -0.247 -37.981 1.00 88.88 460 TYR A O 1
ATOM 3712 N N . VAL A 1 461 ? 19.685 0.389 -39.432 1.00 89.94 461 VAL A N 1
ATOM 3713 C CA . VAL A 1 461 ? 20.562 1.038 -38.460 1.00 89.94 461 VAL A CA 1
ATOM 3714 C C . VAL A 1 461 ? 20.858 2.443 -38.945 1.00 89.94 461 VAL A C 1
ATOM 3716 O O . VAL A 1 461 ? 21.383 2.613 -40.042 1.00 89.94 461 VAL A O 1
ATOM 3719 N N . THR A 1 462 ? 20.580 3.430 -38.103 1.00 89.81 462 THR A N 1
ATOM 3720 C CA . THR A 1 462 ? 20.922 4.829 -38.348 1.00 89.81 462 THR A CA 1
ATOM 3721 C C . THR A 1 462 ? 21.825 5.315 -37.227 1.00 89.81 462 THR A C 1
ATOM 3723 O O . THR A 1 462 ? 21.462 5.259 -36.054 1.00 89.81 462 THR A O 1
ATOM 3726 N N . LEU A 1 463 ? 23.015 5.783 -37.584 1.00 90.44 463 LEU A N 1
ATOM 3727 C CA . LEU A 1 463 ? 23.992 6.363 -36.666 1.00 90.44 463 LEU A CA 1
ATOM 3728 C C . LEU A 1 463 ? 24.043 7.868 -36.911 1.00 90.44 463 LEU A C 1
ATOM 3730 O O . LEU A 1 463 ? 24.126 8.268 -38.067 1.00 90.44 463 LEU A O 1
ATOM 3734 N N . ALA A 1 464 ? 24.035 8.697 -35.869 1.00 89.38 464 ALA A N 1
ATOM 3735 C CA . ALA A 1 464 ? 24.211 10.144 -35.978 1.00 89.38 464 ALA A CA 1
ATOM 3736 C C . ALA A 1 464 ? 25.278 10.631 -34.994 1.00 89.38 464 ALA A C 1
ATOM 3738 O O . ALA A 1 464 ? 25.146 10.453 -33.782 1.00 89.38 464 ALA A O 1
ATOM 3739 N N . ARG A 1 465 ? 26.349 11.226 -35.527 1.00 89.19 465 ARG A N 1
ATOM 3740 C CA . ARG A 1 465 ? 27.580 11.554 -34.790 1.00 89.19 465 ARG A CA 1
ATOM 3741 C C . ARG A 1 465 ? 28.156 12.903 -35.217 1.00 89.19 465 ARG A C 1
ATOM 3743 O O . ARG A 1 465 ? 27.826 13.390 -36.295 1.00 89.19 465 ARG A O 1
ATOM 3750 N N . GLU A 1 466 ? 29.020 13.515 -34.409 1.00 86.88 466 GLU A N 1
ATOM 3751 C CA . GLU A 1 466 ? 29.671 14.788 -34.779 1.00 86.88 466 GLU A CA 1
ATOM 3752 C C . GLU A 1 466 ? 30.576 14.604 -36.007 1.00 86.88 466 GLU A C 1
ATOM 3754 O O . GLU A 1 466 ? 30.561 15.371 -36.979 1.00 86.88 466 GLU A O 1
ATOM 3759 N N . ASN A 1 467 ? 31.352 13.522 -35.974 1.00 86.12 467 ASN A N 1
ATOM 3760 C CA . ASN A 1 467 ? 32.146 13.056 -37.098 1.00 86.12 467 ASN A CA 1
ATOM 3761 C C . ASN A 1 467 ? 31.344 12.057 -37.923 1.00 86.12 467 ASN A C 1
ATOM 3763 O O . ASN A 1 467 ? 30.555 11.290 -37.385 1.00 86.12 467 ASN A O 1
ATOM 3767 N N . MET A 1 468 ? 31.587 12.025 -39.235 1.00 87.75 468 MET A N 1
ATOM 3768 C CA . MET A 1 468 ? 30.880 11.106 -40.123 1.00 87.75 468 MET A CA 1
ATOM 3769 C C . MET A 1 468 ? 31.063 9.652 -39.646 1.00 87.75 468 MET A C 1
ATOM 3771 O O . MET A 1 468 ? 32.215 9.198 -39.581 1.00 87.75 468 MET A O 1
ATOM 3775 N N . PRO A 1 469 ? 29.979 8.915 -39.329 1.00 86.94 469 PRO A N 1
ATOM 3776 C CA . PRO A 1 469 ? 30.091 7.524 -38.912 1.00 86.94 469 PRO A CA 1
ATOM 3777 C C . PRO A 1 469 ? 30.788 6.690 -39.989 1.00 86.94 469 PRO A C 1
ATOM 3779 O O . PRO A 1 469 ? 30.596 6.897 -41.190 1.00 86.94 469 PRO A O 1
ATOM 3782 N N . LYS A 1 470 ? 31.616 5.727 -39.578 1.00 89.12 470 LYS A N 1
ATOM 3783 C CA . LYS A 1 470 ? 32.304 4.853 -40.537 1.00 89.12 470 LYS A CA 1
ATOM 3784 C C . LYS A 1 470 ? 31.331 3.770 -41.018 1.00 89.12 470 LYS A C 1
ATOM 3786 O O . LYS A 1 470 ? 30.758 3.093 -40.172 1.00 89.12 470 LYS A O 1
ATOM 3791 N N . PRO A 1 471 ? 31.236 3.471 -42.326 1.00 87.12 471 PRO A N 1
ATOM 3792 C CA . PRO A 1 471 ? 30.430 2.354 -42.837 1.00 87.12 471 PRO A CA 1
ATOM 3793 C C . PRO A 1 471 ? 30.638 1.024 -42.098 1.00 87.12 471 PRO A C 1
ATOM 3795 O O . PRO A 1 471 ? 29.688 0.328 -41.747 1.00 87.12 471 PRO A O 1
ATOM 3798 N N . LYS A 1 472 ? 31.901 0.716 -41.769 1.00 88.06 472 LYS A N 1
ATOM 3799 C CA . LYS A 1 472 ? 32.284 -0.494 -41.028 1.00 88.06 472 LYS A CA 1
ATOM 3800 C C . LYS A 1 472 ? 31.642 -0.592 -39.639 1.00 88.06 472 LYS A C 1
ATOM 3802 O O . LYS A 1 472 ? 31.457 -1.702 -39.153 1.00 88.06 472 LYS A O 1
ATOM 3807 N N . GLU A 1 473 ? 31.340 0.532 -38.993 1.00 89.50 473 GLU A N 1
ATOM 3808 C CA . GLU A 1 473 ? 30.679 0.578 -37.682 1.00 89.50 473 GLU A CA 1
ATOM 3809 C C . GLU A 1 473 ? 29.243 0.049 -37.789 1.00 89.50 473 GLU A C 1
ATOM 3811 O O . GLU A 1 473 ? 28.907 -0.942 -37.137 1.00 89.50 473 GLU A O 1
ATOM 3816 N N . ALA A 1 474 ? 28.450 0.615 -38.707 1.00 87.06 474 ALA A N 1
ATOM 3817 C CA . ALA A 1 474 ? 27.077 0.182 -38.966 1.00 87.06 474 ALA A CA 1
ATOM 3818 C C . ALA A 1 474 ? 27.011 -1.276 -39.453 1.00 87.06 474 ALA A C 1
ATOM 3820 O O . ALA A 1 474 ? 26.199 -2.062 -38.961 1.00 87.06 474 ALA A O 1
ATOM 3821 N N . GLU A 1 475 ? 27.916 -1.684 -40.350 1.00 89.00 475 GLU A N 1
ATOM 3822 C CA . GLU A 1 475 ? 28.012 -3.079 -40.794 1.00 89.00 475 GLU A CA 1
ATOM 3823 C C . GLU A 1 475 ? 28.312 -4.047 -39.643 1.00 89.00 475 GLU A C 1
ATOM 3825 O O . GLU A 1 475 ? 27.796 -5.166 -39.616 1.00 89.00 475 GLU A O 1
ATOM 3830 N N . THR A 1 476 ? 29.171 -3.648 -38.702 1.00 90.94 476 THR A N 1
ATOM 3831 C CA . THR A 1 476 ? 29.545 -4.489 -37.558 1.00 90.94 476 THR A CA 1
ATOM 3832 C C . THR A 1 476 ? 28.355 -4.689 -36.628 1.00 90.94 476 THR A C 1
ATOM 3834 O O . THR A 1 476 ? 28.080 -5.825 -36.235 1.00 90.94 476 THR A O 1
ATOM 3837 N N . LEU A 1 477 ? 27.607 -3.622 -36.331 1.00 90.56 477 LEU A N 1
ATOM 3838 C CA . LEU A 1 477 ? 26.394 -3.703 -35.518 1.00 90.56 477 LEU A CA 1
ATOM 3839 C C . LEU A 1 477 ? 25.335 -4.598 -36.173 1.00 90.56 477 LEU A C 1
ATOM 3841 O O . LEU A 1 477 ? 24.832 -5.531 -35.545 1.00 90.56 477 LEU A O 1
ATOM 3845 N N . VAL A 1 478 ? 25.065 -4.389 -37.463 1.00 89.62 478 VAL A N 1
ATOM 3846 C CA . VAL A 1 478 ? 24.134 -5.231 -38.225 1.00 89.62 478 VAL A CA 1
ATOM 3847 C C . VAL A 1 478 ? 24.570 -6.695 -38.234 1.00 89.62 478 VAL A C 1
ATOM 3849 O O . VAL A 1 478 ? 23.735 -7.577 -38.041 1.00 89.62 478 VAL A O 1
ATOM 3852 N N . LYS A 1 479 ? 25.866 -6.992 -38.405 1.00 89.06 479 LYS A N 1
ATOM 3853 C CA . LYS A 1 479 ? 26.387 -8.370 -38.351 1.00 89.06 479 LYS A CA 1
ATOM 3854 C C . LYS A 1 479 ? 26.155 -9.019 -36.987 1.00 89.06 479 LYS A C 1
ATOM 3856 O O . LYS A 1 479 ? 25.777 -10.192 -36.947 1.00 89.06 479 LYS A O 1
ATOM 3861 N N . LYS A 1 480 ? 26.348 -8.285 -35.882 1.00 89.62 480 LYS A N 1
ATOM 3862 C CA . LYS A 1 480 ? 26.058 -8.781 -34.524 1.00 89.62 480 LYS A CA 1
ATOM 3863 C C . LYS A 1 480 ? 24.570 -9.120 -34.366 1.00 89.62 480 LYS A C 1
ATOM 3865 O O . LYS A 1 480 ? 24.247 -10.234 -33.955 1.00 89.62 480 LYS A O 1
ATOM 3870 N N . ILE A 1 481 ? 23.678 -8.216 -34.778 1.00 88.38 481 ILE A N 1
ATOM 3871 C CA . ILE A 1 481 ? 22.219 -8.414 -34.714 1.00 88.38 481 ILE A CA 1
ATOM 3872 C C . ILE A 1 481 ? 21.780 -9.580 -35.614 1.00 88.38 481 ILE A C 1
ATOM 3874 O O . ILE A 1 481 ? 21.064 -10.473 -35.170 1.00 88.38 481 ILE A O 1
ATOM 3878 N N . SER A 1 482 ? 22.253 -9.631 -36.859 1.00 86.62 482 SER A N 1
ATOM 3879 C CA . SER A 1 482 ? 21.939 -10.700 -37.819 1.00 86.62 482 SER A CA 1
ATOM 3880 C C . SER A 1 482 ? 22.386 -12.076 -37.309 1.00 86.62 482 SER A C 1
ATOM 3882 O O . SER A 1 482 ? 21.628 -13.047 -37.366 1.00 86.62 482 SER A O 1
ATOM 3884 N N . ARG A 1 483 ? 23.586 -12.168 -36.717 1.00 86.50 483 ARG A N 1
ATOM 3885 C CA . ARG A 1 483 ? 24.071 -13.397 -36.069 1.00 86.50 483 ARG A CA 1
ATOM 3886 C C . ARG A 1 483 ? 23.161 -13.832 -34.920 1.00 86.50 483 ARG A C 1
ATOM 3888 O O . ARG A 1 483 ? 22.873 -15.020 -34.810 1.00 86.50 483 ARG A O 1
ATOM 3895 N N . PHE A 1 484 ? 22.720 -12.898 -34.082 1.00 86.50 484 PHE A N 1
ATOM 3896 C CA . PHE A 1 484 ? 21.792 -13.182 -32.990 1.00 86.50 484 PHE A CA 1
ATOM 3897 C C . PHE A 1 484 ? 20.440 -13.700 -33.506 1.00 86.50 484 PHE A C 1
ATOM 3899 O O . PHE A 1 484 ? 19.971 -14.743 -33.051 1.00 86.50 484 PHE A O 1
ATOM 3906 N N . LEU A 1 485 ? 19.863 -13.050 -34.522 1.00 84.62 485 LEU A N 1
ATOM 3907 C CA . LEU A 1 485 ? 18.605 -13.482 -35.139 1.00 84.62 485 LEU A CA 1
ATOM 3908 C C . LEU A 1 485 ? 18.708 -14.905 -35.705 1.00 84.62 485 LEU A C 1
ATOM 3910 O O . LEU A 1 485 ? 17.819 -15.719 -35.469 1.00 84.62 485 LEU A O 1
ATOM 3914 N N . ARG A 1 486 ? 19.822 -15.259 -36.362 1.00 80.62 486 ARG A N 1
ATOM 3915 C CA . ARG A 1 486 ? 20.066 -16.627 -36.863 1.00 80.62 486 ARG A CA 1
ATOM 3916 C C . ARG A 1 486 ? 20.118 -17.697 -35.770 1.00 80.62 486 ARG A C 1
ATOM 3918 O O . ARG A 1 486 ? 19.876 -18.862 -36.068 1.00 80.62 486 ARG A O 1
ATOM 3925 N N . CYS A 1 487 ? 20.460 -17.338 -34.533 1.00 75.69 487 CYS A N 1
ATOM 3926 C CA . CYS A 1 487 ? 20.461 -18.278 -33.410 1.00 75.69 487 CYS A CA 1
ATOM 3927 C C . CYS A 1 487 ? 19.054 -18.549 -32.857 1.00 75.69 487 CYS A C 1
ATOM 3929 O O . CYS A 1 487 ? 18.855 -19.578 -32.218 1.00 75.69 487 CYS A O 1
ATOM 3931 N N . ILE A 1 488 ? 18.104 -17.636 -33.075 1.00 72.56 488 ILE A N 1
ATOM 3932 C CA . ILE A 1 488 ? 16.738 -17.710 -32.528 1.00 72.56 488 ILE A CA 1
ATOM 3933 C C . ILE A 1 488 ? 15.730 -18.182 -33.572 1.00 72.56 488 ILE A C 1
ATOM 3935 O O . ILE A 1 488 ? 14.726 -18.803 -33.226 1.00 72.56 488 ILE A O 1
ATOM 3939 N N . LEU A 1 489 ? 15.987 -17.908 -34.850 1.00 64.12 489 LEU A N 1
ATOM 3940 C CA . LEU A 1 489 ? 15.157 -18.412 -35.932 1.00 64.12 489 LEU A CA 1
ATOM 3941 C C . LEU A 1 489 ? 15.227 -19.948 -35.976 1.00 64.12 489 LEU A C 1
ATOM 3943 O O . LEU A 1 489 ? 16.324 -20.509 -35.892 1.00 64.12 489 LEU A O 1
ATOM 3947 N N . PRO A 1 490 ? 14.079 -20.644 -36.090 1.00 54.09 490 PRO A N 1
ATOM 3948 C CA . PRO A 1 490 ? 14.060 -22.097 -36.131 1.00 54.09 490 PRO A CA 1
ATOM 3949 C C . PRO A 1 490 ? 14.896 -22.591 -37.313 1.00 54.09 490 PRO A C 1
ATOM 3951 O O . PRO A 1 490 ? 14.625 -22.260 -38.467 1.00 54.09 490 PRO A O 1
ATOM 3954 N N . LYS A 1 491 ? 15.917 -23.398 -37.013 1.00 50.00 491 LYS A N 1
ATOM 3955 C CA . LYS A 1 491 ? 16.565 -24.256 -38.003 1.00 50.00 491 LYS A CA 1
ATOM 3956 C C . LYS A 1 491 ? 15.644 -25.451 -38.208 1.00 50.00 491 LYS A C 1
ATOM 3958 O O . LYS A 1 491 ? 15.738 -26.409 -37.445 1.00 50.00 491 LYS A O 1
ATOM 3963 N N . ASN A 1 492 ? 14.728 -25.356 -39.163 1.00 41.81 492 ASN A N 1
ATOM 3964 C CA . ASN A 1 492 ? 14.093 -26.555 -39.700 1.00 41.81 492 ASN A CA 1
ATOM 3965 C C . ASN A 1 492 ? 14.931 -27.065 -40.863 1.00 41.81 492 ASN A C 1
ATOM 3967 O O . ASN A 1 492 ? 15.138 -26.274 -41.813 1.00 41.81 492 ASN A O 1
#

Radius of gyration: 32.26 Å; Cα contacts (8 Å, |Δi|>4): 785; chains: 1; bounding box: 72×48×89 Å

Mean predicted aligned error: 11.64 Å

pLDDT: mean 82.72, std 9.22, range [41.81, 96.38]

Nearest PDB structures (foldseek):
  6e09-assembly1_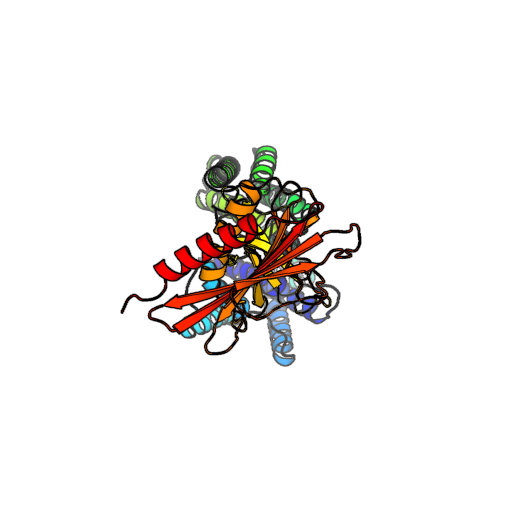A  TM=4.744E-01  e=1.156E+00  Helicobacter pylori SS1
  6e0a-assembly1_A  TM=4.669E-01  e=2.663E+00  Helicobacter pylori SS1
  6ids-assembly1_A  TM=1.967E-01  e=8.097E+00  Vibrio cholerae
  6idr-assembly1_A  TM=1.730E-01  e=9.746E+00  Vibrio cholerae

Secondary structure (DSSP, 8-state):
-HHHHHHHHHHHHHHHHHHHHHT---TTT-HHHHHHHHHHHHHHHHHHHHHHTBGGGHHHHHHHHHHHHHHHHTT----HHHHHHHHHHHTTPPP-HHHHHHHHHHHHIIIIIHHHHHHHHHHHSTT--B----HHIIIIIHHHHSHHHHHHHHHHHHHHHHHHHHHHT-HHHHHHHHHHHHHHHHHHHHHHHT-----HHHHHHHHHHHHHGGG--HHHHHHHHHHHHHHHHHHHHHHHHHH--HHHHHHHHHIIIIIHHHHHHTS-TTS-TT-EE-SS---TT-BTEEEEEETTTTEEEEEESSSEEEEEEESEEEESSS-TTS-EEEEEETTEEEEEETTTTEE-----S-HHHHHHHHHHHHHHHHHTTPPTT-EEEEEEEETTT--EEEEEEEEEESEEEE----SS-SS--S----STT-EEEEEEEE-SS-EEEEEEEEEEEEETTEEEEEEEEEEEESSPPPHHHHHHHHHHHHHHHHHHS---

Solvent-accessible surface area (backbone atoms only — not comparable to full-atom values): 26479 Å² total; per-residue (Å²): 108,70,71,57,52,49,51,53,51,50,53,52,51,49,54,48,49,49,38,43,46,74,75,56,89,65,65,87,82,38,77,67,49,56,52,53,51,52,35,52,51,24,48,52,47,27,54,52,27,60,72,67,27,36,63,64,32,58,54,21,43,51,53,26,52,52,46,48,53,50,32,57,75,71,67,51,84,70,35,57,62,51,55,33,60,53,48,27,68,74,69,74,42,80,88,49,70,67,60,37,51,51,48,29,51,53,53,50,42,55,71,56,49,48,58,52,52,54,50,51,55,48,63,73,42,79,94,59,59,41,86,82,76,51,75,63,34,53,75,49,49,40,47,69,66,40,75,67,42,28,53,51,52,52,47,51,50,42,52,49,55,20,38,49,27,5,58,64,40,41,54,69,50,14,54,50,32,23,34,48,44,29,50,51,46,50,51,52,51,35,62,73,73,68,55,89,78,75,64,63,67,53,46,43,54,21,30,51,40,45,61,57,29,49,67,34,36,43,69,61,22,53,48,33,45,51,52,19,38,50,42,28,42,61,56,27,41,48,44,28,75,78,68,68,33,56,70,59,18,54,54,46,23,45,43,41,51,46,50,40,37,31,31,2,51,37,36,55,82,90,51,69,50,74,41,18,36,57,71,60,59,48,44,90,82,43,73,52,32,27,49,25,31,26,84,92,76,73,15,33,20,35,29,44,37,87,46,81,75,40,73,52,73,20,75,48,80,45,67,71,48,96,64,57,90,77,49,42,30,29,44,26,38,74,34,45,65,44,46,31,34,67,90,76,73,42,73,59,78,87,64,72,53,39,65,71,61,26,51,53,51,42,53,54,49,53,53,48,58,67,75,41,93,70,50,71,79,26,35,40,37,41,39,33,27,34,57,90,76,69,44,56,33,31,60,39,34,40,31,34,60,100,50,83,44,61,51,80,72,83,90,58,71,92,72,62,68,94,66,84,66,90,49,65,77,42,77,36,74,44,86,70,27,80,52,99,89,50,68,27,12,32,32,36,39,22,40,65,36,60,60,93,93,39,63,52,31,41,39,38,38,36,41,31,24,81,58,75,64,57,69,69,56,60,52,48,54,50,49,55,52,41,54,52,51,61,73,68,51,83,87,124

Sequence (492 aa):
MRKTLLGIDLAICSLWTIAALGSRIAWVATPATWIVMLLIMSRLLLSFTLYHREKKSWIPGLLFMGLTAFAISVGLDIKLNGLASKAFPLLNLDFNRWWYVGLTLAVATWLWVVPLVVFLVNIFRKGCLTDTLTWKDAFGKLLWTDKTARTYCSLLLITTGTLYAGLAMNARICLFASVVAPTLSFHLLKRYYGLEKGKVWVLVISMLIFFFAQTHAGLLRMAMLGISFSMVIYVCSSFYQDKKKMLLSVMSAIYVGIMLPSLAIGNNQYTCFNVERTGYYTLDTYPGIFSIEDKKTGKIGLRSRYGLLVKPEYDAFVYHTSRHWFGELELRKNGYYTLYDICNNEYRKDNHISHQLQDSICQIVEEHLSEYDYQPDERLEVRLIEAKNSQVRAHIKALKNGSIIYDYDDKEAFIPTDSISYTPGTIVCDSFVRLEWCMLKSLSYTHDATTNDSAVYNIYVTLARENMPKPKEAETLVKKISRFLRCILPKN

Organism: NCBI:txid1602169

Foldseek 3Di:
DLVVLLVVLLVLLLLLVLQQLLVDLDCPPDPLNVLLVQLSLLLLLLSVQLSQQAPLSVLSVCSNVVSVVVCVVVVNCSRLLRSLVVVQLQVVHDDDPVSSVVSSVVSVCSSRVVSVVSNVVSVVPPPRHDHPDDPVCSSRVVLCPDLVSVLSVVLSVLLNLLLSLQLQLDLVQLLVSLQCSLLVNLVSVCVSVVQPDADSVLLNVLSVLLSCLQQAADPSSVVSLVSSLVSLLVRLCSCCVPVVDPVSSVVSSCVSSQSRSLSSNLAHSVADRQWHFPDSDADPQDRFKGKIARPVVRFIAIAGRRGGLGDRQADDWDFPDPPPNQTFIFRHDLQETWTAGPVVSDTDPPDLADPVLSNVLSVLVQVLPVVDPADFPWKKWKWKAFPPPRDTHYIWIWGDDVHIDTDHDPPDDSFPDPDDDQDAPDKDKDPWTDDPPDTWIKIKHWHFLDDPPDGGIIMIMMTTGNDTDDPVSRVVSVVVSSVVVVVVPDPD